Protein AF-A1ZY61-F1 (afdb_monomer_lite)

Structure (mmCIF, N/CA/C/O backbone):
data_AF-A1ZY61-F1
#
_entry.id   AF-A1ZY61-F1
#
loop_
_atom_site.group_PDB
_atom_site.id
_atom_site.type_symbol
_atom_site.label_atom_id
_atom_site.label_alt_id
_atom_site.label_comp_id
_atom_site.label_asym_id
_atom_site.label_entity_id
_atom_site.label_seq_id
_atom_site.pdbx_PDB_ins_code
_atom_site.Cartn_x
_atom_site.Cartn_y
_atom_site.Cartn_z
_atom_site.occupancy
_atom_site.B_iso_or_equiv
_atom_site.auth_seq_id
_atom_site.auth_comp_id
_atom_site.auth_asym_id
_atom_site.auth_atom_id
_atom_site.pdbx_PDB_model_num
ATOM 1 N N . MET A 1 1 ? 24.039 -37.275 12.933 1.00 44.28 1 MET A N 1
ATOM 2 C CA . MET A 1 1 ? 22.713 -36.941 13.492 1.00 44.28 1 MET A CA 1
ATOM 3 C C . MET A 1 1 ? 21.887 -36.358 12.370 1.00 44.28 1 MET A C 1
ATOM 5 O O . MET A 1 1 ? 22.180 -35.247 11.935 1.00 44.28 1 MET A O 1
ATOM 9 N N . ASP A 1 2 ? 20.916 -37.119 11.880 1.00 47.66 2 ASP A N 1
ATOM 10 C CA . ASP A 1 2 ? 19.997 -36.648 10.849 1.00 47.66 2 ASP A CA 1
ATOM 11 C C . ASP A 1 2 ? 19.035 -35.634 11.465 1.00 47.66 2 ASP A C 1
ATOM 13 O O . ASP A 1 2 ? 18.323 -35.928 12.425 1.00 47.66 2 ASP A O 1
ATOM 17 N N . LYS A 1 3 ? 19.056 -34.403 10.951 1.00 52.94 3 LYS A N 1
ATOM 18 C CA . LYS A 1 3 ? 18.118 -33.354 11.352 1.00 52.94 3 LYS A CA 1
ATOM 19 C C . LYS A 1 3 ? 16.922 -33.409 10.415 1.00 52.94 3 LYS A C 1
ATOM 21 O O . LYS A 1 3 ? 17.059 -33.145 9.223 1.00 52.94 3 LYS A O 1
ATOM 26 N N . ILE A 1 4 ? 15.751 -33.730 10.953 1.00 59.44 4 ILE A N 1
ATOM 27 C CA . ILE A 1 4 ? 14.502 -33.720 10.190 1.00 59.44 4 ILE A CA 1
ATOM 28 C C . ILE A 1 4 ? 13.894 -32.319 10.302 1.00 59.44 4 ILE A C 1
ATOM 30 O O . ILE A 1 4 ? 13.538 -31.878 11.392 1.00 59.44 4 ILE A O 1
ATOM 34 N N . ILE A 1 5 ? 13.785 -31.608 9.177 1.00 58.94 5 ILE A N 1
ATOM 35 C CA . ILE A 1 5 ? 13.198 -30.262 9.120 1.00 58.94 5 ILE A CA 1
ATOM 36 C C . ILE A 1 5 ? 11.720 -30.384 8.752 1.00 58.94 5 ILE A C 1
ATOM 38 O O . ILE A 1 5 ? 11.380 -30.866 7.674 1.00 58.94 5 ILE A O 1
ATOM 42 N N . TRP A 1 6 ? 10.844 -29.915 9.639 1.00 57.34 6 TRP A N 1
ATOM 43 C CA . TRP A 1 6 ? 9.403 -29.866 9.404 1.00 57.34 6 TRP A CA 1
ATOM 44 C C . TRP A 1 6 ? 8.972 -28.440 9.076 1.00 57.34 6 TRP A C 1
ATOM 46 O O . TRP A 1 6 ? 9.296 -27.501 9.802 1.00 57.34 6 TRP A O 1
ATOM 56 N N . ARG A 1 7 ? 8.197 -28.271 8.001 1.00 56.56 7 ARG A N 1
ATOM 57 C CA . ARG A 1 7 ? 7.525 -27.001 7.713 1.00 56.56 7 ARG A CA 1
ATOM 58 C C . ARG A 1 7 ? 6.198 -26.956 8.470 1.00 56.56 7 ARG A C 1
ATOM 60 O O . ARG A 1 7 ? 5.252 -27.658 8.115 1.00 56.56 7 ARG A O 1
ATOM 67 N N . LEU A 1 8 ? 6.143 -26.112 9.494 1.00 62.00 8 LEU A N 1
ATOM 68 C CA . LEU A 1 8 ? 4.965 -25.884 10.329 1.00 62.00 8 LEU A CA 1
ATOM 69 C C . LEU A 1 8 ? 3.846 -25.259 9.477 1.00 62.00 8 LEU A C 1
ATOM 71 O O . LEU A 1 8 ? 3.923 -24.106 9.068 1.00 62.00 8 LEU A O 1
ATOM 75 N N . THR A 1 9 ? 2.851 -26.069 9.130 1.00 60.97 9 THR A N 1
ATOM 76 C CA . THR A 1 9 ? 1.623 -25.708 8.396 1.00 60.97 9 THR A CA 1
ATOM 77 C C . THR A 1 9 ? 0.484 -26.596 8.917 1.00 60.97 9 THR A C 1
ATOM 79 O O . THR A 1 9 ? 0.706 -27.376 9.846 1.00 60.97 9 THR A O 1
ATOM 82 N N . TRP A 1 10 ? -0.703 -26.542 8.296 1.00 56.91 10 TRP A N 1
ATOM 83 C CA . TRP A 1 10 ? -1.831 -27.473 8.505 1.00 56.91 10 TRP A CA 1
ATOM 84 C C . TRP A 1 10 ? -1.416 -28.946 8.667 1.00 56.91 10 TRP A C 1
ATOM 86 O O . TRP A 1 10 ? -2.035 -29.694 9.419 1.00 56.91 10 TRP A O 1
ATOM 96 N N . THR A 1 11 ? -0.325 -29.350 8.019 1.00 69.50 11 THR A N 1
ATOM 97 C CA . THR A 1 11 ? 0.271 -30.683 8.119 1.00 69.50 11 THR A CA 1
ATOM 98 C C . THR A 1 11 ? 0.668 -31.071 9.546 1.00 69.50 11 THR A C 1
ATOM 100 O O . THR A 1 11 ? 0.467 -32.221 9.919 1.00 69.50 11 THR A O 1
ATOM 103 N N . LEU A 1 12 ? 1.195 -30.149 10.367 1.00 75.94 12 LEU A N 1
ATOM 104 C CA . LEU A 1 12 ? 1.533 -30.461 11.762 1.00 75.94 12 LEU A CA 1
ATOM 105 C C . LEU A 1 12 ? 0.264 -30.650 12.599 1.00 75.94 12 LEU A C 1
ATOM 107 O O . LEU A 1 12 ? 0.195 -31.586 13.391 1.00 75.94 12 LEU A O 1
ATOM 111 N N . THR A 1 13 ? -0.740 -29.792 12.408 1.00 75.06 13 THR A N 1
ATOM 112 C CA . THR A 1 13 ? -2.026 -29.893 13.110 1.00 75.06 13 THR A CA 1
ATOM 113 C C . THR A 1 13 ? -2.694 -31.235 12.822 1.00 75.06 13 THR A C 1
ATOM 115 O O . THR A 1 13 ? -3.064 -31.950 13.752 1.00 75.06 13 THR A O 1
ATOM 118 N N . ASN A 1 14 ? -2.751 -31.628 11.547 1.00 78.81 14 ASN A N 1
ATOM 119 C CA . ASN A 1 14 ? -3.316 -32.911 11.130 1.00 78.81 14 ASN A CA 1
ATOM 120 C C . ASN A 1 14 ? -2.476 -34.093 11.636 1.00 78.81 14 ASN A C 1
ATOM 122 O O . ASN A 1 14 ? -3.020 -35.062 12.158 1.00 78.81 14 ASN A O 1
ATOM 126 N N . PHE A 1 15 ? -1.145 -33.994 11.571 1.00 82.56 15 PHE A N 1
ATOM 127 C CA . PHE A 1 15 ? -0.247 -35.031 12.080 1.00 82.56 15 PHE A CA 1
ATOM 128 C C . PHE A 1 15 ? -0.415 -35.259 13.587 1.00 82.56 15 PHE A C 1
ATOM 130 O O . PHE A 1 15 ? -0.479 -36.401 14.040 1.00 82.56 15 PHE A O 1
ATOM 137 N N . LEU A 1 16 ? -0.519 -34.189 14.378 1.00 81.56 16 LEU A N 1
ATOM 138 C CA . LEU A 1 16 ? -0.754 -34.293 15.817 1.00 81.56 16 LEU A CA 1
ATOM 139 C C . LEU A 1 16 ? -2.166 -34.792 16.142 1.00 81.56 16 LEU A C 1
ATOM 141 O O . LEU A 1 16 ? -2.334 -35.461 17.158 1.00 81.56 16 LEU A O 1
ATOM 145 N N . ALA A 1 17 ? -3.160 -34.508 15.300 1.00 79.75 17 ALA A N 1
ATOM 146 C CA . ALA A 1 17 ? -4.504 -35.055 15.457 1.00 79.75 17 ALA A CA 1
ATOM 147 C C . ALA A 1 17 ? -4.542 -36.573 15.199 1.00 79.75 17 ALA A C 1
ATOM 149 O O . ALA A 1 17 ? -5.151 -37.309 15.970 1.00 79.75 17 ALA A O 1
ATOM 150 N N . GLU A 1 18 ? -3.853 -37.057 14.161 1.00 81.50 18 GLU A N 1
ATOM 151 C CA . GLU A 1 18 ? -3.876 -38.475 13.766 1.00 81.50 18 GLU A CA 1
ATOM 152 C C . GLU A 1 18 ? -2.879 -39.353 14.532 1.00 81.50 18 GLU A C 1
ATOM 154 O O . GLU A 1 18 ? -3.125 -40.537 14.768 1.00 81.50 18 GLU A O 1
ATOM 159 N N . ARG A 1 19 ? -1.710 -38.804 14.877 1.00 81.81 19 ARG A N 1
ATOM 160 C CA . ARG A 1 19 ? -0.573 -39.558 15.431 1.00 81.81 19 ARG A CA 1
ATOM 161 C C . ARG A 1 19 ? -0.068 -39.003 16.759 1.00 81.81 19 ARG A C 1
ATOM 163 O O . ARG A 1 19 ? 0.896 -39.543 17.296 1.00 81.81 19 ARG A O 1
ATOM 170 N N . GLY A 1 20 ? -0.697 -37.969 17.321 1.00 74.12 20 GLY A N 1
ATOM 171 C CA . GLY A 1 20 ? -0.222 -37.289 18.535 1.00 74.12 20 GLY A CA 1
ATOM 172 C C . GLY A 1 20 ? -0.008 -38.211 19.736 1.00 74.12 20 GLY A C 1
ATOM 173 O O . GLY A 1 20 ? 0.945 -38.009 20.482 1.00 74.12 20 GLY A O 1
ATOM 174 N N . THR A 1 21 ? -0.803 -39.278 19.867 1.00 77.44 21 THR A N 1
ATOM 175 C CA . THR A 1 21 ? -0.641 -40.298 20.921 1.00 77.44 21 THR A CA 1
ATOM 176 C C . THR A 1 21 ? 0.696 -41.035 20.836 1.00 77.44 21 THR A C 1
ATOM 178 O O . THR A 1 21 ? 1.282 -41.358 21.864 1.00 77.44 21 THR A O 1
ATOM 181 N N . ASN A 1 22 ? 1.214 -41.254 19.624 1.00 83.12 22 ASN A N 1
ATOM 182 C CA . ASN A 1 22 ? 2.502 -41.915 19.391 1.00 83.12 22 ASN A CA 1
ATOM 183 C C . ASN A 1 22 ? 3.682 -40.932 19.503 1.00 83.12 22 ASN A C 1
ATOM 185 O O . ASN A 1 22 ? 4.826 -41.354 19.647 1.00 83.12 22 ASN A O 1
ATOM 189 N N . PHE A 1 23 ? 3.408 -39.624 19.458 1.00 82.56 23 PHE A N 1
ATOM 190 C CA . PHE A 1 23 ? 4.395 -38.542 19.494 1.00 82.56 23 PHE A CA 1
ATOM 191 C C . PHE A 1 23 ? 4.125 -37.572 20.657 1.00 82.56 23 PHE A C 1
ATOM 193 O O . PHE A 1 23 ? 4.158 -36.351 20.492 1.00 82.56 23 PHE A O 1
ATOM 200 N N . GLY A 1 24 ? 3.884 -38.112 21.858 1.00 80.62 24 GLY A N 1
ATOM 201 C CA . GLY A 1 24 ? 3.484 -37.328 23.034 1.00 80.62 24 GLY A CA 1
ATOM 202 C C . GLY A 1 24 ? 4.474 -36.223 23.433 1.00 80.62 24 GLY A C 1
ATOM 203 O O . GLY A 1 24 ? 4.049 -35.134 23.813 1.00 80.62 24 GLY A O 1
ATOM 204 N N . GLN A 1 25 ? 5.786 -36.447 23.272 1.00 81.19 25 GLN A N 1
ATOM 205 C CA . GLN A 1 25 ? 6.805 -35.418 23.543 1.00 81.19 25 GLN A CA 1
ATOM 206 C C . GLN A 1 25 ? 6.715 -34.235 22.564 1.00 81.19 25 GLN A C 1
ATOM 208 O O . 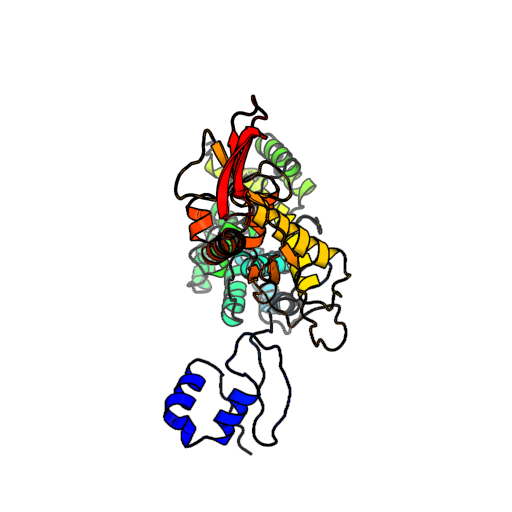GLN A 1 25 ? 6.813 -33.085 22.986 1.00 81.19 25 GLN A O 1
ATOM 213 N N . LEU A 1 26 ? 6.465 -34.501 21.276 1.00 81.62 26 LEU A N 1
ATOM 214 C CA . LEU A 1 26 ? 6.268 -33.458 20.264 1.00 81.62 26 LEU A CA 1
ATOM 215 C C . LEU A 1 26 ? 4.959 -32.699 20.512 1.00 81.62 26 LEU A C 1
ATOM 217 O O . LEU A 1 26 ? 4.934 -31.474 20.435 1.00 81.62 26 LEU A O 1
ATOM 221 N N . GLN A 1 27 ? 3.880 -33.410 20.851 1.00 81.81 27 GLN A N 1
ATOM 222 C CA . GLN A 1 27 ? 2.586 -32.794 21.145 1.00 81.81 27 GLN A CA 1
ATOM 223 C C . GLN A 1 27 ? 2.660 -31.874 22.374 1.00 81.81 27 GLN A C 1
ATOM 225 O O . GLN A 1 27 ? 2.125 -30.765 22.347 1.00 81.81 27 GLN A O 1
ATOM 230 N N . ALA A 1 28 ? 3.351 -32.309 23.432 1.00 81.94 28 ALA A N 1
ATOM 231 C CA . ALA A 1 28 ? 3.605 -31.492 24.613 1.00 81.94 28 ALA A CA 1
ATOM 232 C C . ALA A 1 28 ? 4.479 -30.273 24.278 1.00 81.94 28 ALA A C 1
ATOM 234 O O . ALA A 1 28 ? 4.148 -29.167 24.696 1.00 81.94 28 ALA A O 1
ATOM 235 N N . TYR A 1 29 ? 5.535 -30.448 23.474 1.00 81.75 29 TYR A N 1
ATOM 236 C CA . TYR A 1 29 ? 6.403 -29.350 23.039 1.00 81.75 29 TYR A CA 1
ATOM 237 C C . TYR A 1 29 ? 5.644 -28.289 22.227 1.00 81.75 29 TYR A C 1
ATOM 239 O O . TYR A 1 29 ? 5.794 -27.095 22.485 1.00 81.75 29 TYR A O 1
ATOM 247 N N . VAL A 1 30 ? 4.791 -28.712 21.288 1.00 79.25 30 VAL A N 1
ATOM 248 C CA . VAL A 1 30 ? 3.970 -27.817 20.455 1.00 79.25 30 VAL A CA 1
ATOM 249 C C . VAL A 1 30 ? 2.960 -27.035 21.292 1.00 79.25 30 VAL A C 1
ATOM 251 O O . VAL A 1 30 ? 2.849 -25.825 21.112 1.00 79.25 30 VAL A O 1
ATOM 254 N N . LYS A 1 31 ? 2.274 -27.697 22.234 1.00 79.06 31 LYS A N 1
ATOM 255 C CA . LYS A 1 31 ? 1.331 -27.037 23.151 1.00 79.06 31 LYS A CA 1
ATOM 256 C C . LYS A 1 31 ? 2.026 -26.105 24.141 1.00 79.06 31 LYS A C 1
ATOM 258 O O . LYS A 1 31 ? 1.512 -25.039 24.424 1.00 79.06 31 LYS A O 1
ATOM 263 N N . GLN A 1 32 ? 3.181 -26.492 24.678 1.00 78.12 32 GLN A N 1
ATOM 264 C CA . GLN A 1 32 ? 3.886 -25.695 25.686 1.00 78.12 32 GLN A CA 1
ATOM 265 C C . GLN A 1 32 ? 4.480 -24.406 25.109 1.00 78.12 32 GLN A C 1
ATOM 267 O O . GLN A 1 32 ? 4.567 -23.405 25.818 1.00 78.12 32 GLN A O 1
ATOM 272 N N . ASN A 1 33 ? 4.914 -24.445 23.848 1.00 72.25 33 ASN A N 1
ATOM 273 C CA . ASN A 1 33 ? 5.477 -23.288 23.152 1.00 72.25 33 ASN A CA 1
ATOM 274 C C . ASN A 1 33 ? 4.444 -22.578 22.268 1.00 72.25 33 ASN A C 1
ATOM 276 O O . ASN A 1 33 ? 4.837 -21.726 21.482 1.00 72.25 33 ASN A O 1
ATOM 280 N N . ASN A 1 34 ? 3.154 -22.935 22.364 1.00 72.06 34 ASN A N 1
ATOM 281 C CA . ASN A 1 34 ? 2.075 -22.318 21.592 1.00 72.06 34 ASN A CA 1
ATOM 282 C C . ASN A 1 34 ? 2.390 -22.201 20.084 1.00 72.06 34 ASN A C 1
ATOM 284 O O . ASN A 1 34 ? 2.038 -21.224 19.437 1.00 72.06 34 ASN A O 1
ATOM 288 N N . ILE A 1 35 ? 3.068 -23.202 19.503 1.00 72.94 35 ILE A N 1
ATOM 289 C CA . ILE A 1 35 ? 3.618 -23.123 18.130 1.00 72.94 35 ILE A CA 1
ATOM 290 C C . ILE A 1 35 ? 2.506 -22.978 17.072 1.00 72.94 35 ILE A C 1
ATOM 292 O O . ILE A 1 35 ? 2.758 -22.526 15.957 1.00 72.94 35 ILE A O 1
ATOM 296 N N . LEU A 1 36 ? 1.282 -23.392 17.412 1.00 68.62 36 LEU A N 1
ATOM 297 C CA . LEU A 1 36 ? 0.101 -23.302 16.553 1.00 68.62 36 LEU A CA 1
ATOM 298 C C . LEU A 1 36 ? -0.815 -22.116 16.898 1.00 68.62 36 LEU A C 1
ATOM 300 O O . LEU A 1 36 ? -1.752 -21.872 16.141 1.00 68.62 36 LEU A O 1
ATOM 304 N N . ASP A 1 37 ? -0.559 -21.391 17.992 1.00 62.41 37 ASP A N 1
ATOM 305 C CA . ASP A 1 37 ? -1.357 -20.222 18.364 1.00 62.41 37 ASP A CA 1
ATOM 306 C C . ASP A 1 37 ? -0.736 -18.964 17.754 1.00 62.41 37 ASP A C 1
ATOM 308 O O . ASP A 1 37 ? 0.422 -18.626 17.997 1.00 62.41 37 ASP A O 1
ATOM 312 N N . THR A 1 38 ? -1.525 -18.240 16.966 1.00 51.12 38 THR A N 1
ATOM 313 C CA . THR A 1 38 ? -1.099 -17.035 16.240 1.00 51.12 38 THR A CA 1
ATOM 314 C C . THR A 1 38 ? -0.893 -15.799 17.123 1.00 51.12 38 THR A C 1
ATOM 316 O O . THR A 1 38 ? -0.394 -14.794 16.630 1.00 51.12 38 THR A O 1
ATOM 319 N N . ASP A 1 39 ? -1.250 -15.849 18.412 1.00 46.53 39 ASP A N 1
ATOM 320 C CA . ASP A 1 39 ? -1.343 -14.653 19.268 1.00 46.53 39 ASP A CA 1
ATOM 321 C C . ASP A 1 39 ? -0.227 -14.476 20.306 1.00 46.53 39 ASP A C 1
ATOM 323 O O . ASP A 1 39 ? -0.131 -13.410 20.931 1.00 46.53 39 ASP A O 1
ATOM 327 N N . THR A 1 40 ? 0.645 -15.469 20.501 1.00 47.16 40 THR A N 1
ATOM 328 C CA . THR A 1 40 ? 1.646 -15.420 21.576 1.00 47.16 40 THR A CA 1
ATOM 329 C C . THR A 1 40 ? 3.072 -15.233 21.070 1.00 47.16 40 THR A C 1
ATOM 331 O O . THR A 1 40 ? 3.679 -16.155 20.540 1.00 47.16 40 THR A O 1
ATOM 334 N N . GLU A 1 41 ? 3.646 -14.065 21.379 1.00 48.59 41 GLU A N 1
ATOM 335 C CA . GLU A 1 41 ? 5.060 -13.669 21.200 1.00 48.59 41 GLU A CA 1
ATOM 336 C C . GLU A 1 41 ? 6.061 -14.484 22.037 1.00 48.59 41 GLU A C 1
ATOM 338 O O . GLU A 1 41 ? 7.199 -14.069 22.271 1.00 48.59 41 GLU A O 1
ATOM 343 N N . LYS A 1 42 ? 5.683 -15.668 22.515 1.00 50.03 42 LYS A N 1
ATOM 344 C CA . LYS A 1 42 ? 6.632 -16.527 23.207 1.00 50.03 42 LYS A CA 1
ATOM 345 C C . LYS A 1 42 ? 7.430 -17.302 22.171 1.00 50.03 42 LYS A C 1
ATOM 347 O O . LYS A 1 42 ? 7.343 -18.519 22.088 1.00 50.03 42 LYS A O 1
ATOM 352 N N . ASP A 1 43 ? 8.354 -16.597 21.521 1.00 46.28 43 ASP A N 1
ATOM 353 C CA . ASP A 1 43 ? 9.627 -17.173 21.076 1.00 46.28 43 ASP A CA 1
ATOM 354 C C . ASP A 1 43 ? 10.453 -17.487 22.349 1.00 46.28 43 ASP A C 1
ATOM 356 O O . ASP A 1 43 ? 11.605 -17.083 22.519 1.00 46.28 43 ASP A O 1
ATOM 360 N N . THR A 1 44 ? 9.844 -18.177 23.329 1.00 45.78 44 THR A N 1
ATOM 361 C CA . THR A 1 44 ? 10.589 -18.822 24.392 1.00 45.78 44 THR A CA 1
ATOM 362 C C . THR A 1 44 ? 11.372 -19.894 23.678 1.00 45.78 44 THR A C 1
ATOM 364 O O . THR A 1 44 ? 10.876 -20.992 23.440 1.00 45.78 44 THR A O 1
ATOM 367 N N . LYS A 1 45 ? 12.618 -19.570 23.332 1.00 48.78 45 LYS A N 1
ATOM 368 C CA . LYS A 1 45 ? 13.664 -20.538 23.027 1.00 48.78 45 LYS A CA 1
ATOM 369 C C . LYS A 1 45 ? 13.909 -21.398 24.269 1.00 48.78 45 LYS A C 1
ATOM 371 O O . LYS A 1 45 ? 14.995 -21.401 24.836 1.00 48.78 45 LYS A O 1
ATOM 376 N N . LYS A 1 46 ? 12.912 -22.165 24.707 1.00 49.31 46 LYS A N 1
ATOM 377 C CA . LYS A 1 46 ? 13.161 -23.411 25.408 1.00 49.31 46 LYS A CA 1
ATOM 378 C C . LYS A 1 46 ? 13.625 -24.370 24.328 1.00 49.31 46 LYS A C 1
ATOM 380 O O . LYS A 1 46 ? 12.851 -25.120 23.736 1.00 49.31 46 LYS A O 1
ATOM 385 N N . VAL A 1 47 ? 14.910 -24.238 24.011 1.00 51.59 47 VAL A N 1
ATOM 386 C CA . VAL A 1 47 ? 15.647 -25.253 23.275 1.00 51.59 47 VAL A CA 1
ATOM 387 C C . VAL A 1 47 ? 15.548 -26.499 24.142 1.00 51.59 47 VAL A C 1
ATOM 389 O O . VAL A 1 47 ? 16.110 -26.558 25.231 1.00 51.59 47 VAL A O 1
ATOM 392 N N . SER A 1 48 ? 14.721 -27.440 23.708 1.00 60.78 48 SER A N 1
ATOM 393 C CA . SER A 1 48 ? 14.849 -28.812 24.161 1.00 60.78 48 SER A CA 1
ATOM 394 C C . SER A 1 48 ? 16.070 -29.381 23.443 1.00 60.78 48 SER A C 1
ATOM 396 O O . SER A 1 48 ? 16.293 -29.053 22.277 1.00 60.78 48 SER A O 1
ATOM 398 N N . ASP A 1 49 ? 16.822 -30.268 24.091 1.00 64.44 49 ASP A N 1
ATOM 399 C CA . ASP A 1 49 ? 17.926 -30.989 23.438 1.00 64.44 49 ASP A CA 1
ATOM 400 C C . ASP A 1 49 ? 17.461 -31.787 22.199 1.00 64.44 49 ASP A C 1
ATOM 402 O O . ASP A 1 49 ? 18.272 -32.161 21.353 1.00 64.44 49 ASP A O 1
ATOM 406 N N . VAL A 1 50 ? 16.146 -32.022 22.070 1.00 74.50 50 VAL A N 1
ATOM 407 C CA . VAL A 1 50 ? 15.517 -32.824 21.011 1.00 74.50 50 VAL A CA 1
ATOM 408 C C . VAL A 1 50 ? 14.750 -31.971 19.991 1.00 74.50 50 VAL A C 1
ATOM 410 O O . VAL A 1 50 ? 14.773 -32.279 18.800 1.00 74.50 50 VAL A O 1
ATOM 413 N N . PHE A 1 51 ? 14.084 -30.892 20.422 1.00 76.38 51 PHE A N 1
ATOM 414 C CA . PHE A 1 51 ? 13.224 -30.071 19.561 1.00 76.38 51 PHE A CA 1
ATOM 415 C C . PHE A 1 51 ? 13.640 -28.597 19.551 1.00 76.38 51 PHE A C 1
ATOM 417 O O . PHE A 1 51 ? 13.805 -27.959 20.593 1.00 76.38 51 PHE A O 1
ATOM 424 N N . SER A 1 52 ? 13.728 -28.039 18.343 1.00 71.19 52 SER A N 1
ATOM 425 C CA . SER A 1 52 ? 13.869 -26.602 18.104 1.00 71.19 52 SER A CA 1
ATOM 426 C C . SER A 1 52 ? 12.855 -26.156 17.059 1.00 71.19 52 SER A C 1
ATOM 428 O O . SER A 1 52 ? 12.524 -26.907 16.140 1.00 71.19 52 SER A O 1
ATOM 430 N N . HIS A 1 53 ? 12.362 -24.932 17.203 1.00 73.00 53 HIS A N 1
ATOM 431 C CA . HIS A 1 53 ? 11.490 -24.300 16.226 1.00 73.00 53 HIS A CA 1
ATOM 432 C C . HIS A 1 53 ? 11.988 -22.886 15.933 1.00 73.00 53 HIS A C 1
ATOM 434 O O . HIS A 1 53 ? 12.712 -22.285 16.728 1.00 73.00 53 HIS A O 1
ATOM 440 N N . VAL A 1 54 ? 11.625 -22.383 14.758 1.00 64.62 54 VAL A N 1
ATOM 441 C CA . VAL A 1 54 ? 11.858 -20.997 14.357 1.00 64.62 54 VAL A CA 1
ATOM 442 C C . VAL A 1 54 ? 10.538 -20.478 13.818 1.00 64.62 54 VAL A C 1
ATOM 444 O O . VAL A 1 54 ? 10.029 -21.013 12.831 1.00 64.62 54 VAL A O 1
ATOM 447 N N . ASN A 1 55 ? 9.977 -19.465 14.476 1.00 64.88 55 ASN A N 1
ATOM 448 C CA . ASN A 1 55 ? 8.778 -18.800 13.992 1.00 64.88 55 ASN A CA 1
ATOM 449 C C . ASN A 1 55 ? 9.154 -17.697 12.986 1.00 64.88 55 ASN A C 1
ATOM 451 O O . ASN A 1 55 ? 9.898 -16.768 13.310 1.00 64.88 55 ASN A O 1
ATOM 455 N N . PHE A 1 56 ? 8.636 -17.819 11.762 1.00 63.69 56 PHE A N 1
ATOM 456 C CA . PHE A 1 56 ? 8.754 -16.806 10.710 1.00 63.69 56 PHE A CA 1
ATOM 457 C C . PHE A 1 56 ? 7.457 -16.010 10.499 1.00 63.69 56 PHE A C 1
ATOM 459 O O . PHE A 1 56 ? 7.453 -15.128 9.648 1.00 63.69 56 PHE A O 1
ATOM 466 N N . ALA A 1 57 ? 6.374 -16.306 11.229 1.00 60.12 57 ALA A N 1
ATOM 467 C CA . ALA A 1 57 ? 5.086 -15.624 11.076 1.00 60.12 57 ALA A CA 1
ATOM 468 C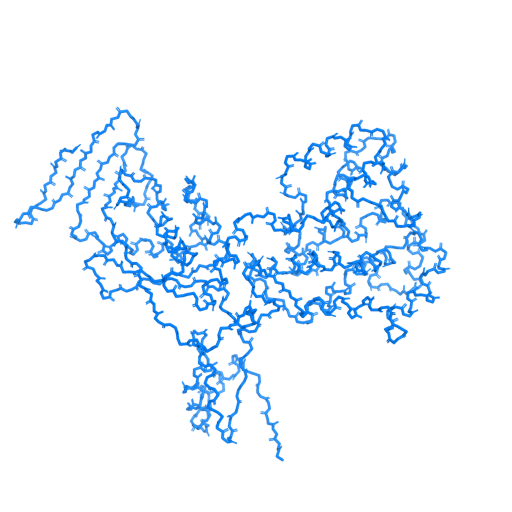 C . ALA A 1 57 ? 5.193 -14.117 11.352 1.00 60.12 57 ALA A C 1
ATOM 470 O O . ALA A 1 57 ? 4.591 -13.324 10.639 1.00 60.12 57 ALA A O 1
ATOM 471 N N . ASP A 1 58 ? 6.049 -13.737 12.303 1.00 61.72 58 ASP A N 1
ATOM 472 C CA . ASP A 1 58 ? 6.243 -12.336 12.685 1.00 61.72 58 ASP A CA 1
ATOM 473 C C . ASP A 1 58 ? 7.386 -11.673 11.900 1.00 61.72 58 ASP A C 1
ATOM 475 O O . ASP A 1 58 ? 7.713 -10.517 12.151 1.00 61.72 58 ASP A O 1
ATOM 479 N N . TYR A 1 59 ? 8.041 -12.397 10.981 1.00 70.38 59 TYR A N 1
ATOM 480 C CA . TYR A 1 59 ? 9.109 -11.855 10.140 1.00 70.38 59 TYR A CA 1
ATOM 481 C C . TYR A 1 59 ? 8.511 -11.207 8.896 1.00 70.38 59 TYR A C 1
ATOM 483 O O . TYR A 1 59 ? 8.096 -11.880 7.950 1.00 70.38 59 TYR A O 1
ATOM 491 N N . HIS A 1 60 ? 8.525 -9.881 8.878 1.00 81.00 60 HIS A N 1
ATOM 492 C CA . HIS A 1 60 ? 8.019 -9.115 7.749 1.00 81.00 60 HIS A CA 1
ATOM 493 C C . HIS A 1 60 ? 9.093 -8.927 6.680 1.00 81.00 60 HIS A C 1
ATOM 495 O O . HIS A 1 60 ? 10.292 -8.896 6.957 1.00 81.00 60 HIS A O 1
ATOM 501 N N . LEU A 1 61 ? 8.658 -8.759 5.427 1.00 86.31 61 LEU A N 1
ATOM 502 C CA . LEU A 1 61 ? 9.552 -8.339 4.342 1.00 86.31 61 LEU A CA 1
ATOM 503 C C . LEU A 1 61 ? 10.053 -6.906 4.521 1.00 86.31 61 LEU A C 1
ATOM 505 O O . LEU A 1 61 ? 10.931 -6.486 3.777 1.00 86.31 61 LEU A O 1
ATOM 509 N N . TYR A 1 62 ? 9.483 -6.153 5.452 1.00 90.81 62 TYR A N 1
ATOM 510 C CA . TYR A 1 62 ? 9.808 -4.766 5.715 1.00 90.81 62 TYR A CA 1
ATOM 511 C C . TYR A 1 62 ? 9.999 -4.562 7.212 1.00 90.81 62 TYR A C 1
ATOM 513 O O . TYR A 1 62 ? 9.465 -5.308 8.027 1.00 90.81 62 TYR A O 1
ATOM 521 N N . GLU A 1 63 ? 10.762 -3.543 7.561 1.00 90.31 63 GLU A N 1
ATOM 522 C CA . GLU A 1 63 ? 10.979 -3.122 8.925 1.00 90.31 63 GLU A CA 1
ATOM 523 C C . GLU A 1 63 ? 10.211 -1.835 9.249 1.00 90.31 63 GLU A C 1
ATOM 525 O O . GLU A 1 63 ? 10.029 -0.960 8.394 1.00 90.31 63 GLU A O 1
ATOM 530 N N . LEU A 1 64 ? 9.774 -1.710 10.504 1.00 89.19 64 LEU A N 1
ATOM 531 C CA . LEU A 1 64 ? 9.149 -0.494 11.021 1.00 89.19 64 LEU A CA 1
ATOM 532 C C . LEU A 1 64 ? 10.153 0.356 11.797 1.00 89.19 64 LEU A C 1
ATOM 534 O O . LEU A 1 64 ? 10.858 -0.124 12.685 1.00 89.19 64 LEU A O 1
ATOM 538 N N . THR A 1 65 ? 10.135 1.650 11.504 1.00 87.62 65 THR A N 1
ATOM 539 C CA . THR A 1 65 ? 10.884 2.688 12.212 1.00 87.62 65 THR A CA 1
ATOM 540 C C . THR A 1 65 ? 9.945 3.823 12.608 1.00 87.62 65 THR A C 1
ATOM 542 O O . THR A 1 65 ? 8.844 3.953 12.070 1.00 87.62 65 THR A O 1
ATOM 545 N N . GLU A 1 66 ? 10.405 4.702 13.494 1.00 81.94 66 GLU A N 1
ATOM 546 C CA . GLU A 1 66 ? 9.661 5.905 13.888 1.00 81.94 66 GLU A CA 1
ATOM 547 C C . GLU A 1 66 ? 9.293 6.808 12.694 1.00 81.94 66 GLU A C 1
ATOM 549 O O . GLU A 1 66 ? 8.235 7.434 12.680 1.00 81.94 66 GLU A O 1
ATOM 554 N N . GLN A 1 67 ? 10.141 6.841 11.661 1.00 81.44 67 GLN A N 1
ATOM 555 C CA . GLN A 1 67 ? 9.942 7.662 10.462 1.00 81.44 67 GLN A CA 1
ATOM 556 C C . GLN A 1 67 ? 9.119 6.956 9.371 1.00 81.44 67 GLN A C 1
ATOM 558 O O . GLN A 1 67 ? 8.878 7.530 8.312 1.00 81.44 67 GLN A O 1
ATOM 563 N N . GLY A 1 68 ? 8.686 5.714 9.609 1.00 85.00 68 GLY A N 1
ATOM 564 C CA . GLY A 1 68 ? 7.911 4.917 8.665 1.00 85.00 68 GLY A CA 1
ATOM 565 C C . GLY A 1 68 ? 8.535 3.554 8.380 1.00 85.00 68 GLY A C 1
ATOM 566 O O . GLY A 1 68 ? 9.356 3.041 9.139 1.00 85.00 68 GLY A O 1
ATOM 567 N N . ALA A 1 69 ? 8.113 2.949 7.275 1.00 88.94 69 ALA A N 1
ATOM 568 C CA . ALA A 1 69 ? 8.506 1.599 6.896 1.00 88.94 69 ALA A CA 1
ATOM 569 C C . ALA A 1 69 ? 9.587 1.606 5.809 1.00 88.94 69 ALA A C 1
ATOM 571 O O . ALA A 1 69 ? 9.487 2.356 4.834 1.00 88.94 69 ALA A O 1
ATOM 572 N N . ASN A 1 70 ? 10.577 0.728 5.950 1.00 89.88 70 ASN A N 1
ATOM 573 C CA . ASN A 1 70 ? 11.602 0.470 4.939 1.00 89.88 70 ASN A CA 1
ATOM 574 C C . ASN A 1 70 ? 11.781 -1.044 4.755 1.00 89.88 70 ASN A C 1
ATOM 576 O O . ASN A 1 70 ? 11.198 -1.815 5.501 1.00 89.88 70 ASN A O 1
ATOM 580 N N . SER A 1 71 ? 12.527 -1.490 3.749 1.00 91.00 71 SER A N 1
ATOM 581 C CA . SER A 1 71 ? 12.846 -2.906 3.576 1.00 91.00 71 SER A CA 1
ATOM 582 C C . SER A 1 71 ? 14.270 -3.094 3.082 1.00 91.00 71 SER A C 1
ATOM 584 O O . SER A 1 71 ? 14.570 -2.899 1.900 1.00 91.00 71 SER A O 1
ATOM 586 N N . GLU A 1 72 ? 15.150 -3.541 3.976 1.00 89.06 72 GLU A N 1
ATOM 587 C CA . GLU A 1 72 ? 16.505 -3.949 3.600 1.00 89.06 72 GLU A CA 1
ATOM 588 C C . GLU A 1 72 ? 16.476 -5.158 2.650 1.00 89.06 72 GLU A C 1
ATOM 590 O O . GLU A 1 72 ? 17.233 -5.209 1.678 1.00 89.06 72 GLU A O 1
ATOM 595 N N . VAL A 1 73 ? 15.553 -6.100 2.877 1.00 88.75 73 VAL A N 1
ATOM 596 C CA . VAL A 1 73 ? 15.399 -7.315 2.063 1.00 88.75 73 VAL A CA 1
ATOM 597 C C . VAL A 1 73 ? 15.050 -6.971 0.614 1.00 88.75 73 VAL A C 1
ATOM 599 O O . VAL A 1 73 ? 15.757 -7.396 -0.301 1.00 88.75 73 VAL A O 1
ATOM 602 N N . ILE A 1 74 ? 14.004 -6.174 0.388 1.00 92.25 74 ILE A N 1
ATOM 603 C CA . ILE A 1 74 ? 13.557 -5.789 -0.957 1.00 92.25 74 ILE A CA 1
ATOM 604 C C . ILE A 1 74 ? 14.633 -4.940 -1.649 1.00 92.25 74 ILE A C 1
ATOM 606 O O . ILE A 1 74 ? 15.004 -5.227 -2.789 1.00 92.25 74 ILE A O 1
ATOM 610 N N . LEU A 1 75 ? 15.205 -3.953 -0.948 1.00 93.00 75 LEU A N 1
ATOM 611 C CA . LEU A 1 75 ? 16.279 -3.117 -1.493 1.00 93.00 75 LEU A CA 1
ATOM 612 C C . LEU A 1 75 ? 17.514 -3.936 -1.875 1.00 93.00 75 LEU A C 1
ATOM 614 O O . LEU A 1 75 ? 18.126 -3.676 -2.909 1.00 93.00 75 LEU A O 1
ATOM 618 N N . SER A 1 76 ? 17.894 -4.932 -1.071 1.00 92.19 76 SER A N 1
ATOM 619 C CA . SER A 1 76 ? 19.038 -5.797 -1.377 1.00 92.19 76 SER A CA 1
ATOM 620 C C . SER A 1 76 ? 18.834 -6.592 -2.669 1.00 92.19 76 SER A C 1
ATOM 622 O O . SER A 1 76 ? 19.786 -6.790 -3.425 1.00 92.19 76 SER A O 1
ATOM 624 N N . LEU A 1 77 ? 17.594 -6.993 -2.968 1.00 92.69 77 LEU A N 1
ATOM 625 C CA . LEU A 1 77 ? 17.258 -7.721 -4.187 1.00 92.69 77 LEU A CA 1
ATOM 626 C C . LEU A 1 77 ? 17.312 -6.820 -5.424 1.00 92.69 77 LEU A C 1
ATOM 628 O O . LEU A 1 77 ? 17.902 -7.223 -6.427 1.00 92.69 77 LEU A O 1
ATOM 632 N N . PHE A 1 78 ? 16.794 -5.589 -5.340 1.00 94.38 78 PHE A N 1
ATOM 633 C CA . PHE A 1 78 ? 16.970 -4.596 -6.406 1.00 94.38 78 PHE A CA 1
ATOM 634 C C . PHE A 1 78 ? 18.450 -4.298 -6.653 1.00 94.38 78 PHE A C 1
ATOM 636 O O . PHE A 1 78 ? 18.910 -4.360 -7.792 1.00 94.38 78 PHE A O 1
ATOM 643 N N . LYS A 1 79 ? 19.224 -4.075 -5.585 1.00 93.56 79 LYS A N 1
ATOM 644 C CA . LYS A 1 79 ? 20.673 -3.860 -5.687 1.00 93.56 79 LYS A CA 1
ATOM 645 C C . LYS A 1 79 ? 21.374 -5.038 -6.343 1.00 93.56 79 LYS A C 1
ATOM 647 O O . LYS A 1 79 ? 22.232 -4.815 -7.183 1.00 93.56 79 LYS A O 1
ATOM 652 N N . ARG A 1 80 ? 21.011 -6.276 -5.997 1.00 92.44 80 ARG A N 1
ATOM 653 C CA . ARG A 1 80 ? 21.595 -7.482 -6.599 1.00 92.44 80 ARG A CA 1
ATOM 654 C C . ARG A 1 80 ? 21.287 -7.590 -8.093 1.00 92.44 80 ARG A C 1
ATOM 656 O O . ARG A 1 80 ? 22.160 -8.012 -8.843 1.00 92.44 80 ARG A O 1
ATOM 663 N N . LEU A 1 81 ? 20.084 -7.203 -8.524 1.00 93.44 81 LEU A N 1
ATOM 664 C CA . LEU A 1 81 ? 19.713 -7.159 -9.942 1.00 93.44 81 LEU A CA 1
ATOM 665 C C . LEU A 1 81 ? 20.577 -6.149 -10.711 1.00 93.44 81 LEU A C 1
ATOM 667 O O . LEU A 1 81 ? 21.071 -6.459 -11.792 1.00 93.44 81 LEU A O 1
ATOM 671 N N . THR A 1 82 ? 20.788 -4.964 -10.138 1.00 93.81 82 THR A N 1
ATOM 672 C CA . THR A 1 82 ? 21.403 -3.819 -10.828 1.00 93.81 82 THR A CA 1
ATOM 673 C C . THR A 1 82 ? 22.866 -3.577 -10.464 1.00 93.81 82 THR A C 1
ATOM 675 O O . THR A 1 82 ? 23.427 -2.543 -10.829 1.00 93.81 82 THR A O 1
ATOM 678 N N . GLN A 1 83 ? 23.488 -4.476 -9.697 1.00 93.25 83 GLN A N 1
ATOM 679 C CA . GLN A 1 83 ? 24.843 -4.290 -9.189 1.00 93.25 83 GLN A CA 1
ATOM 680 C C . GLN A 1 83 ? 25.825 -4.161 -10.354 1.00 93.25 83 GLN A C 1
ATOM 682 O O . GLN A 1 83 ? 25.894 -5.043 -11.209 1.00 93.25 83 GLN A O 1
ATOM 687 N N . ASN A 1 84 ? 26.606 -3.084 -10.361 1.00 90.75 84 ASN A N 1
ATOM 688 C CA . ASN A 1 84 ? 27.561 -2.742 -11.413 1.00 90.75 84 ASN A CA 1
ATOM 689 C C . ASN A 1 84 ? 28.893 -3.501 -11.275 1.00 90.75 84 ASN A C 1
ATOM 691 O O . ASN A 1 84 ? 29.970 -2.908 -11.317 1.00 90.75 84 ASN A O 1
ATOM 695 N N . THR A 1 85 ? 28.828 -4.819 -11.088 1.00 90.56 85 THR A N 1
ATOM 696 C CA . THR A 1 85 ? 30.008 -5.685 -10.985 1.00 90.56 85 THR A CA 1
ATOM 697 C C . THR A 1 85 ? 30.081 -6.647 -12.168 1.00 90.56 85 THR A C 1
ATOM 699 O O . THR A 1 85 ? 29.050 -7.174 -12.584 1.00 90.56 85 THR A O 1
ATOM 702 N N . PRO A 1 86 ? 31.283 -6.969 -12.685 1.00 83.94 86 PRO A N 1
ATOM 703 C CA . PRO A 1 86 ? 31.440 -7.968 -13.751 1.00 83.94 86 PRO A CA 1
ATOM 704 C C . PRO A 1 86 ? 30.898 -9.358 -13.381 1.00 83.94 86 PRO A C 1
ATOM 706 O O . PRO A 1 86 ? 30.578 -10.155 -14.254 1.00 83.94 86 PRO A O 1
ATOM 709 N N . THR A 1 87 ? 30.785 -9.648 -12.081 1.00 89.44 87 THR A N 1
ATOM 710 C CA . THR A 1 87 ? 30.215 -10.888 -11.540 1.00 89.44 87 THR A CA 1
ATOM 711 C C . THR A 1 87 ? 28.692 -10.961 -11.641 1.00 89.44 87 THR A C 1
ATOM 713 O O . THR A 1 87 ? 28.136 -12.052 -11.523 1.00 89.44 87 THR A O 1
ATOM 716 N N . ASN A 1 88 ? 28.005 -9.831 -11.834 1.00 92.88 88 ASN A N 1
ATOM 717 C CA . ASN A 1 88 ? 26.566 -9.815 -12.051 1.00 92.88 88 ASN A CA 1
ATOM 718 C C . ASN A 1 88 ? 26.280 -10.146 -13.530 1.00 92.88 88 ASN A C 1
ATOM 720 O O . ASN A 1 88 ? 26.603 -9.335 -14.404 1.00 92.88 88 ASN A O 1
ATOM 724 N N . PRO A 1 89 ? 25.649 -11.297 -13.837 1.00 92.56 89 PRO A N 1
ATOM 725 C CA . PRO A 1 89 ? 25.406 -11.712 -15.218 1.00 92.56 89 PRO A CA 1
ATOM 726 C C . PRO A 1 89 ? 24.485 -10.747 -15.976 1.00 92.56 89 PRO A C 1
ATOM 728 O O . PRO A 1 89 ? 24.662 -10.551 -17.177 1.00 92.56 89 PRO A O 1
ATOM 731 N N . VAL A 1 90 ? 23.536 -10.103 -15.284 1.00 92.88 90 VAL A N 1
ATOM 732 C CA . VAL A 1 90 ? 22.612 -9.138 -15.901 1.00 92.88 90 VAL A CA 1
ATOM 733 C C . VAL A 1 90 ? 23.369 -7.876 -16.311 1.00 92.88 90 VAL A C 1
ATOM 735 O O . VAL A 1 90 ? 23.243 -7.417 -17.446 1.00 92.88 90 VAL A O 1
ATOM 738 N N . TRP A 1 91 ? 24.225 -7.361 -15.425 1.00 94.00 91 TRP A N 1
ATOM 739 C CA . TRP A 1 91 ? 25.079 -6.209 -15.716 1.00 94.00 91 TRP A CA 1
ATOM 740 C C . TRP A 1 91 ? 26.072 -6.488 -16.847 1.00 94.00 91 TRP A C 1
ATOM 742 O O . TRP A 1 91 ? 26.198 -5.675 -17.763 1.00 94.00 91 TRP A O 1
ATOM 752 N N . ALA A 1 92 ? 26.738 -7.646 -16.818 1.00 92.56 92 ALA A N 1
ATOM 753 C CA . ALA A 1 92 ? 27.666 -8.052 -17.869 1.00 92.56 92 ALA A CA 1
ATOM 754 C C . ALA A 1 92 ? 26.966 -8.134 -19.236 1.00 92.56 92 ALA A C 1
ATOM 756 O O . ALA A 1 92 ? 27.469 -7.593 -20.220 1.00 92.56 92 ALA A O 1
ATOM 757 N N . SER A 1 93 ? 25.771 -8.733 -19.293 1.00 91.25 93 SER A N 1
ATOM 758 C CA . SER A 1 93 ? 24.977 -8.787 -20.525 1.00 91.25 93 SER A CA 1
ATOM 759 C C . SER A 1 93 ? 24.560 -7.395 -21.006 1.00 91.25 93 SER A C 1
ATOM 761 O O . SER A 1 93 ? 24.633 -7.110 -22.200 1.00 91.25 93 SER A O 1
ATOM 763 N N . TYR A 1 94 ? 24.141 -6.515 -20.094 1.00 92.81 94 TYR A N 1
ATOM 764 C CA . TYR A 1 94 ? 23.774 -5.141 -20.427 1.00 92.81 94 TYR A CA 1
ATOM 765 C C . TYR A 1 94 ? 24.949 -4.375 -21.056 1.00 92.81 94 TYR A C 1
ATOM 767 O O . TYR A 1 94 ? 24.795 -3.807 -22.138 1.00 92.81 94 TYR A O 1
ATOM 775 N N . GLN A 1 95 ? 26.130 -4.416 -20.434 1.00 92.31 95 GLN A N 1
ATOM 776 C CA . GLN A 1 95 ? 27.328 -3.732 -20.935 1.00 92.31 95 GLN A CA 1
ATOM 777 C C . GLN A 1 95 ? 27.807 -4.287 -22.282 1.00 92.31 95 GLN A C 1
ATOM 779 O O . GLN A 1 95 ? 28.118 -3.514 -23.184 1.00 92.31 95 GLN A O 1
ATOM 784 N N . ASN A 1 96 ? 27.831 -5.613 -22.436 1.00 90.12 96 ASN A N 1
ATOM 785 C CA . ASN A 1 96 ? 28.401 -6.254 -23.623 1.00 90.12 96 ASN A CA 1
ATOM 786 C C . ASN A 1 96 ? 27.458 -6.258 -24.834 1.00 90.12 96 ASN A C 1
ATOM 788 O O . ASN A 1 96 ? 27.934 -6.295 -25.968 1.00 90.12 96 ASN A O 1
ATOM 792 N N . HIS A 1 97 ? 26.138 -6.257 -24.611 1.00 88.88 97 HIS A N 1
ATOM 793 C CA . HIS A 1 97 ? 25.160 -6.485 -25.680 1.00 88.88 97 HIS A CA 1
ATOM 794 C C . HIS A 1 97 ? 24.100 -5.394 -25.820 1.00 88.88 97 HIS A C 1
ATOM 796 O O . HIS A 1 97 ? 23.626 -5.179 -26.931 1.00 88.88 97 HIS A O 1
ATOM 802 N N . CYS A 1 98 ? 23.696 -4.708 -24.745 1.00 88.06 98 CYS A N 1
ATOM 803 C CA . CYS A 1 98 ? 22.599 -3.734 -24.814 1.00 88.06 98 CYS A CA 1
ATOM 804 C C . CYS A 1 98 ? 23.080 -2.314 -25.125 1.00 88.06 98 CYS A C 1
ATOM 806 O O . CYS A 1 98 ? 22.397 -1.605 -25.862 1.00 88.06 98 CYS A O 1
ATOM 808 N N . VAL A 1 99 ? 24.231 -1.897 -24.584 1.00 86.19 99 VAL A N 1
ATOM 809 C CA . VAL A 1 99 ? 24.770 -0.534 -24.773 1.00 86.19 99 VAL A CA 1
ATOM 810 C C . VAL A 1 99 ? 25.159 -0.278 -26.233 1.00 86.19 99 VAL A C 1
ATOM 812 O O . VAL A 1 99 ? 24.851 0.775 -26.775 1.00 86.19 99 VAL A O 1
ATOM 815 N N . SER A 1 100 ? 25.779 -1.257 -26.893 1.00 87.25 100 SER A N 1
ATOM 816 C CA . SER A 1 100 ? 26.213 -1.183 -28.297 1.00 87.25 100 SER A CA 1
ATOM 817 C C . SER A 1 100 ? 25.164 -1.682 -29.300 1.00 87.25 100 SER A C 1
ATOM 819 O O . SER A 1 100 ? 25.452 -1.809 -30.490 1.00 87.25 100 SER A O 1
ATOM 821 N N . CYS A 1 101 ? 23.946 -1.986 -28.842 1.00 88.94 101 CYS A N 1
ATOM 822 C CA . CYS A 1 101 ? 22.886 -2.487 -29.706 1.00 88.94 101 CYS A CA 1
ATOM 823 C C . CYS A 1 101 ? 22.342 -1.378 -30.611 1.00 88.94 101 CYS A C 1
ATOM 825 O O . CYS A 1 101 ? 21.930 -0.319 -30.146 1.00 88.94 101 CYS A O 1
ATOM 827 N N . GLU A 1 102 ? 22.195 -1.670 -31.898 1.00 90.25 102 GLU A N 1
ATOM 828 C CA . GLU A 1 102 ? 21.531 -0.799 -32.879 1.00 90.25 102 GLU A CA 1
ATOM 829 C C . GLU A 1 102 ? 20.063 -0.462 -32.530 1.00 90.25 102 GLU A C 1
ATOM 831 O O . GLU A 1 102 ? 19.495 0.493 -33.057 1.00 90.25 102 GLU A O 1
ATOM 836 N N . LEU A 1 103 ? 19.426 -1.223 -31.629 1.00 90.50 103 LEU A N 1
ATOM 837 C CA . LEU A 1 103 ? 18.071 -0.953 -31.131 1.00 90.50 103 LEU A CA 1
ATOM 838 C C . LEU A 1 103 ? 18.052 -0.334 -29.722 1.00 90.50 103 LEU A C 1
ATOM 840 O O . LEU A 1 103 ? 16.970 -0.232 -29.141 1.00 90.50 103 LEU A O 1
ATOM 844 N N . ALA A 1 104 ? 19.201 0.060 -29.161 1.00 88.31 104 ALA A N 1
ATOM 845 C CA . ALA A 1 104 ? 19.325 0.542 -27.783 1.00 88.31 104 ALA A CA 1
ATOM 846 C C . ALA A 1 104 ? 18.301 1.638 -27.437 1.00 88.31 104 ALA A C 1
ATOM 848 O O . ALA A 1 104 ? 17.578 1.522 -26.449 1.00 88.31 104 ALA A O 1
ATOM 849 N N . GLU A 1 105 ? 18.152 2.647 -28.298 1.00 86.88 105 GLU A N 1
ATOM 850 C CA . GLU A 1 105 ? 17.261 3.798 -28.080 1.00 86.88 105 GLU A CA 1
ATOM 851 C C . GLU A 1 105 ? 15.758 3.460 -28.086 1.00 86.88 105 GLU A C 1
ATOM 853 O O . GLU A 1 105 ? 14.942 4.253 -27.609 1.00 86.88 105 GLU A O 1
ATOM 858 N N . LYS A 1 106 ? 15.374 2.295 -28.625 1.00 90.75 106 LYS A N 1
ATOM 859 C CA . LYS A 1 106 ? 13.975 1.839 -28.742 1.00 90.75 106 LYS A CA 1
ATOM 860 C C . LYS A 1 106 ? 13.674 0.560 -27.968 1.00 90.75 106 LYS A C 1
ATOM 862 O O . LYS A 1 106 ? 12.577 0.016 -28.086 1.00 90.75 106 LYS A O 1
ATOM 867 N N . CYS A 1 107 ? 14.638 0.056 -27.204 1.00 92.50 107 CYS A N 1
ATOM 868 C CA . CYS A 1 107 ? 14.492 -1.177 -26.448 1.00 92.50 107 CYS A CA 1
ATOM 869 C C . CYS A 1 107 ? 13.893 -0.880 -25.062 1.00 92.50 107 CYS A C 1
ATOM 871 O O . CYS A 1 107 ? 14.589 -0.302 -24.223 1.00 92.50 107 CYS A O 1
ATOM 873 N N . PRO A 1 108 ? 12.638 -1.282 -24.772 1.00 94.06 108 PRO A N 1
ATOM 874 C CA . PRO A 1 108 ? 12.045 -1.050 -23.453 1.00 94.06 108 PRO A CA 1
ATOM 875 C C . PRO A 1 108 ? 12.773 -1.832 -22.353 1.00 94.06 108 PRO A C 1
ATOM 877 O O . PRO A 1 108 ? 12.860 -1.350 -21.234 1.00 94.06 108 PRO A O 1
ATOM 880 N N . ILE A 1 109 ? 13.360 -2.995 -22.669 1.00 94.31 109 ILE A N 1
ATOM 881 C CA . ILE A 1 109 ? 14.105 -3.815 -21.701 1.00 94.31 109 ILE A CA 1
ATOM 882 C C . ILE A 1 109 ? 15.334 -3.052 -21.188 1.00 94.31 109 ILE A C 1
ATOM 884 O O . ILE A 1 109 ? 15.564 -2.987 -19.982 1.00 94.31 109 ILE A O 1
ATOM 888 N N . LYS A 1 110 ? 16.093 -2.423 -22.102 1.00 93.25 110 LYS A N 1
ATOM 889 C CA . LYS A 1 110 ? 17.239 -1.564 -21.756 1.00 93.25 110 LYS A CA 1
ATOM 890 C C . LYS A 1 110 ? 16.784 -0.399 -20.879 1.00 93.25 110 LYS A C 1
ATOM 892 O O . LYS A 1 110 ? 17.336 -0.204 -19.801 1.00 93.25 110 LYS A O 1
ATOM 897 N N . PHE A 1 111 ? 15.745 0.315 -21.315 1.00 93.94 111 PHE A N 1
ATOM 898 C CA . PHE A 1 111 ? 15.206 1.461 -20.584 1.00 93.94 111 PHE A CA 1
ATOM 899 C C . PHE A 1 111 ? 14.746 1.080 -19.171 1.00 93.94 111 PHE A C 1
ATOM 901 O O . PHE A 1 111 ? 15.087 1.757 -18.208 1.00 93.94 111 PHE A O 1
ATOM 908 N N . ASN A 1 112 ? 13.995 -0.014 -19.031 1.00 94.81 112 ASN A N 1
ATOM 909 C CA . ASN A 1 112 ? 13.471 -0.470 -17.745 1.00 94.81 112 ASN A CA 1
ATOM 910 C C . ASN A 1 112 ? 14.598 -0.885 -16.803 1.00 94.81 112 ASN A C 1
ATOM 912 O O . ASN A 1 112 ? 14.580 -0.512 -15.633 1.00 94.81 112 ASN A O 1
ATOM 916 N N . TYR A 1 113 ? 15.603 -1.601 -17.314 1.00 94.75 113 TYR A N 1
ATOM 917 C CA . TYR A 1 113 ? 16.777 -1.958 -16.528 1.00 94.75 113 TYR A CA 1
ATOM 918 C C . TYR A 1 113 ? 17.514 -0.712 -16.017 1.00 94.75 113 TYR A C 1
ATOM 920 O O . TYR A 1 113 ? 17.724 -0.587 -14.812 1.00 94.75 113 TYR A O 1
ATOM 928 N N . GLU A 1 114 ? 17.832 0.241 -16.899 1.00 93.31 114 GLU A N 1
ATOM 929 C CA . GLU A 1 114 ? 18.482 1.511 -16.538 1.00 93.31 114 GLU A CA 1
ATOM 930 C C . GLU A 1 114 ? 17.661 2.321 -15.531 1.00 93.31 114 GLU A C 1
ATOM 932 O O . GLU A 1 114 ? 18.210 2.877 -14.582 1.00 93.31 114 GLU A O 1
ATOM 937 N N . PHE A 1 115 ? 16.339 2.347 -15.695 1.00 92.81 115 PHE A N 1
ATOM 938 C CA . PHE A 1 115 ? 15.439 3.039 -14.783 1.00 92.81 115 PHE A CA 1
ATOM 939 C C . PHE A 1 115 ? 15.483 2.435 -13.374 1.00 92.81 115 PHE A C 1
ATOM 941 O O . PHE A 1 115 ? 15.562 3.165 -12.389 1.00 92.81 115 PHE A O 1
ATOM 948 N N . VAL A 1 116 ? 15.499 1.102 -13.264 1.00 94.62 116 VAL A N 1
ATOM 949 C CA . VAL A 1 116 ? 15.595 0.387 -11.980 1.00 94.62 116 VAL A CA 1
ATOM 950 C C . VAL A 1 116 ? 16.987 0.517 -11.352 1.00 94.62 116 VAL A C 1
ATOM 952 O O . VAL A 1 116 ? 17.111 0.398 -10.135 1.00 94.62 116 VAL A O 1
ATOM 955 N N . MET A 1 117 ? 18.045 0.800 -12.124 1.00 93.56 117 MET A N 1
ATOM 956 C CA . MET A 1 117 ? 19.384 1.060 -11.568 1.00 93.56 117 MET A CA 1
ATOM 957 C C . MET A 1 117 ? 19.434 2.311 -10.681 1.00 93.56 117 MET A C 1
ATOM 959 O O . MET A 1 117 ? 20.328 2.438 -9.841 1.00 93.56 117 MET A O 1
ATOM 963 N N . GLU A 1 118 ? 18.507 3.251 -10.854 1.00 92.44 118 GLU A N 1
ATOM 964 C CA . GLU A 1 118 ? 18.491 4.480 -10.074 1.00 92.44 118 GLU A CA 1
ATOM 965 C C . GLU A 1 118 ? 18.029 4.229 -8.635 1.00 92.44 118 GLU A C 1
ATOM 967 O O . GLU A 1 118 ? 16.928 3.738 -8.384 1.00 92.44 118 GLU A O 1
ATOM 972 N N . LYS A 1 119 ? 18.852 4.636 -7.660 1.00 91.69 119 LYS A N 1
ATOM 973 C CA . LYS A 1 119 ? 18.594 4.421 -6.225 1.00 91.69 119 LYS A CA 1
ATOM 974 C C . LYS A 1 119 ? 17.206 4.910 -5.790 1.00 91.69 119 LYS A C 1
ATOM 976 O O . LYS A 1 119 ? 16.499 4.200 -5.084 1.00 91.69 119 LYS A O 1
ATOM 981 N N . GLN A 1 120 ? 16.809 6.093 -6.246 1.00 90.56 120 GLN A N 1
ATOM 982 C CA . GLN A 1 120 ? 15.509 6.679 -5.928 1.00 90.56 120 GLN A CA 1
ATOM 983 C C . GLN A 1 120 ? 14.342 5.835 -6.463 1.00 90.56 120 GLN A C 1
ATOM 985 O O . GLN A 1 120 ? 13.326 5.682 -5.787 1.00 90.56 120 GLN A O 1
ATOM 990 N N . VAL A 1 121 ? 14.488 5.242 -7.653 1.00 92.12 121 VAL A N 1
ATOM 991 C CA . VAL A 1 121 ? 13.475 4.348 -8.229 1.00 92.12 121 VAL A CA 1
ATOM 992 C C . VAL A 1 121 ? 13.352 3.080 -7.384 1.00 92.12 121 VAL A C 1
ATOM 994 O O . VAL A 1 121 ? 12.235 2.685 -7.052 1.00 92.12 121 VAL A O 1
ATOM 997 N N . GLN A 1 122 ? 14.473 2.487 -6.957 1.00 94.12 122 GLN A N 1
ATOM 998 C CA . GLN A 1 122 ? 14.472 1.314 -6.069 1.00 94.12 122 GLN A CA 1
ATOM 999 C C . GLN A 1 122 ? 13.785 1.600 -4.728 1.00 94.12 122 GLN A C 1
ATOM 1001 O O . GLN A 1 122 ? 13.011 0.776 -4.238 1.00 94.12 122 GLN A O 1
ATOM 1006 N N . GLU A 1 123 ? 14.030 2.774 -4.145 1.00 91.62 123 GLU A N 1
ATOM 1007 C CA . GLU A 1 123 ? 13.378 3.214 -2.907 1.00 91.62 123 GLU A CA 1
ATOM 1008 C C . GLU A 1 123 ? 11.862 3.352 -3.098 1.00 91.62 123 GLU A C 1
ATOM 1010 O O . GLU A 1 123 ? 11.090 2.792 -2.318 1.00 91.62 123 GLU A O 1
ATOM 1015 N N . LYS A 1 124 ? 11.400 4.002 -4.174 1.00 91.31 124 LYS A N 1
ATOM 1016 C CA . LYS A 1 124 ? 9.954 4.145 -4.425 1.00 91.31 124 LYS A CA 1
ATOM 1017 C C . LYS A 1 124 ? 9.268 2.823 -4.744 1.00 91.31 124 LYS A C 1
ATOM 1019 O O . LYS A 1 124 ? 8.177 2.579 -4.235 1.00 91.31 124 LYS A O 1
ATOM 1024 N N . LEU A 1 125 ? 9.912 1.942 -5.508 1.00 94.06 125 LEU A N 1
ATOM 1025 C CA . LEU A 1 125 ? 9.423 0.581 -5.735 1.00 94.06 125 LEU A CA 1
ATOM 1026 C C . LEU A 1 125 ? 9.304 -0.201 -4.427 1.00 94.06 125 LEU A C 1
ATOM 1028 O O . LEU A 1 125 ? 8.299 -0.871 -4.193 1.00 94.06 125 LEU A O 1
ATOM 1032 N N . THR A 1 126 ? 10.291 -0.064 -3.543 1.00 93.75 126 THR A N 1
ATOM 1033 C CA . THR A 1 126 ? 10.253 -0.674 -2.212 1.00 93.75 126 THR A CA 1
ATOM 1034 C C . THR A 1 126 ? 9.055 -0.165 -1.416 1.00 93.75 126 THR A C 1
ATOM 1036 O O . THR A 1 126 ? 8.273 -0.963 -0.903 1.00 93.75 126 THR A O 1
ATOM 1039 N N . HIS A 1 127 ? 8.834 1.149 -1.372 1.00 91.62 127 HIS A N 1
ATOM 1040 C CA . HIS A 1 127 ? 7.678 1.721 -0.684 1.00 91.62 127 HIS A CA 1
ATOM 1041 C C . HIS A 1 127 ? 6.335 1.310 -1.303 1.00 91.62 127 HIS A C 1
ATOM 1043 O O . HIS A 1 127 ? 5.380 1.083 -0.561 1.00 91.62 127 HIS A O 1
ATOM 1049 N N . LEU A 1 128 ? 6.243 1.175 -2.630 1.00 93.06 128 LEU A N 1
ATOM 1050 C CA . LEU A 1 128 ? 5.047 0.659 -3.303 1.00 93.06 128 LEU A CA 1
ATOM 1051 C C . LEU A 1 128 ? 4.751 -0.791 -2.899 1.00 93.06 128 LEU A C 1
ATOM 1053 O O . LEU A 1 128 ? 3.603 -1.117 -2.599 1.00 93.06 128 LEU A O 1
ATOM 1057 N N . LEU A 1 129 ? 5.772 -1.647 -2.812 1.00 94.50 129 LEU A N 1
ATOM 1058 C CA . LEU A 1 129 ? 5.615 -3.026 -2.341 1.00 94.50 129 LEU A CA 1
ATOM 1059 C C . LEU A 1 129 ? 5.181 -3.077 -0.870 1.00 94.50 129 LEU A C 1
ATOM 1061 O O . LEU A 1 129 ? 4.281 -3.841 -0.528 1.00 94.50 129 LEU A O 1
ATOM 1065 N N . ILE A 1 130 ? 5.738 -2.219 -0.012 1.00 92.88 130 ILE A N 1
ATOM 1066 C CA . ILE A 1 130 ? 5.293 -2.101 1.385 1.00 92.88 130 ILE A CA 1
ATOM 1067 C C . ILE A 1 130 ? 3.829 -1.645 1.449 1.00 92.88 130 ILE A C 1
ATOM 1069 O O . ILE A 1 130 ? 3.045 -2.227 2.194 1.00 92.88 130 ILE A O 1
ATOM 1073 N N . LYS A 1 131 ? 3.419 -0.662 0.634 1.00 91.94 131 LYS A N 1
ATOM 1074 C CA . LYS A 1 131 ? 2.008 -0.254 0.537 1.00 91.94 131 LYS A CA 1
ATOM 1075 C C . LYS A 1 131 ? 1.113 -1.415 0.095 1.00 91.94 131 LYS A C 1
ATOM 1077 O O . LYS A 1 131 ? 0.023 -1.548 0.639 1.00 91.94 131 LYS A O 1
ATOM 1082 N N . CYS A 1 132 ? 1.562 -2.271 -0.827 1.00 93.00 132 CYS A N 1
ATOM 1083 C CA . CYS A 1 132 ? 0.816 -3.474 -1.213 1.00 93.00 132 CYS A CA 1
ATOM 1084 C C . CYS A 1 132 ? 0.580 -4.403 -0.013 1.00 93.00 132 CYS A C 1
ATOM 1086 O O . CYS A 1 132 ? -0.538 -4.875 0.192 1.00 93.00 132 CYS A O 1
ATOM 1088 N N . ILE A 1 133 ? 1.617 -4.625 0.801 1.00 91.44 133 ILE A N 1
ATOM 1089 C CA . ILE A 1 133 ? 1.533 -5.463 2.003 1.00 91.44 133 ILE A CA 1
ATOM 1090 C C . ILE A 1 133 ? 0.585 -4.829 3.028 1.00 91.44 133 ILE A C 1
ATOM 1092 O O . ILE A 1 133 ? -0.353 -5.478 3.473 1.00 91.44 133 ILE A O 1
ATOM 1096 N N . VAL A 1 134 ? 0.782 -3.553 3.364 1.00 91.31 134 VAL A N 1
ATOM 1097 C CA . VAL A 1 134 ? 0.059 -2.892 4.462 1.00 91.31 134 VAL A CA 1
ATOM 1098 C C . VAL A 1 134 ? -1.387 -2.554 4.097 1.00 91.31 134 VAL A C 1
ATOM 1100 O O . VAL A 1 134 ? -2.292 -2.790 4.892 1.00 91.31 134 VAL A O 1
ATOM 1103 N N . GLN A 1 135 ? -1.626 -1.982 2.913 1.00 91.00 135 GLN A N 1
ATOM 1104 C CA . GLN A 1 135 ? -2.951 -1.463 2.557 1.00 91.00 135 GLN A CA 1
ATOM 1105 C C . GLN A 1 135 ? -3.902 -2.547 2.057 1.00 91.00 135 GLN A C 1
ATOM 1107 O O . GLN A 1 135 ? -5.104 -2.441 2.274 1.00 91.00 135 GLN A O 1
ATOM 1112 N N . TYR A 1 136 ? -3.365 -3.583 1.412 1.00 90.06 136 TYR A N 1
ATOM 1113 C CA . TYR A 1 136 ? -4.161 -4.650 0.802 1.00 90.06 136 TYR A CA 1
ATOM 1114 C C . TYR A 1 136 ? -3.922 -6.021 1.437 1.00 90.06 136 TYR A C 1
ATOM 1116 O O . TYR A 1 136 ? -4.395 -7.028 0.911 1.00 90.06 136 TYR A O 1
ATOM 1124 N N . LYS A 1 137 ? -3.181 -6.075 2.555 1.00 88.25 137 LYS A N 1
ATOM 1125 C CA . LYS A 1 137 ? -2.838 -7.312 3.279 1.00 88.25 137 LYS A CA 1
ATOM 1126 C C . LYS A 1 137 ? -2.214 -8.364 2.359 1.00 88.25 137 LYS A C 1
ATOM 1128 O O . LYS A 1 137 ? -2.430 -9.568 2.511 1.00 88.25 137 LYS A O 1
ATOM 1133 N N . HIS A 1 138 ? -1.483 -7.909 1.340 1.00 86.88 138 HIS A N 1
ATOM 1134 C CA . HIS A 1 138 ? -0.953 -8.804 0.329 1.00 86.88 138 HIS A CA 1
ATOM 1135 C C . HIS A 1 138 ? 0.317 -9.488 0.836 1.00 86.88 138 HIS A C 1
ATOM 1137 O O . HIS A 1 138 ? 1.363 -8.859 0.982 1.00 86.88 138 HIS A O 1
ATOM 1143 N N . LEU A 1 139 ? 0.240 -10.799 1.058 1.00 84.19 139 LEU A N 1
ATOM 1144 C CA . LEU A 1 139 ? 1.401 -11.610 1.413 1.00 84.19 139 LEU A CA 1
ATOM 1145 C C . LEU A 1 139 ? 2.278 -11.852 0.180 1.00 84.19 139 LEU A C 1
ATOM 1147 O O . LEU A 1 139 ? 1.944 -12.649 -0.700 1.00 84.19 139 LEU A O 1
ATOM 1151 N N . ILE A 1 140 ? 3.427 -11.179 0.132 1.00 87.25 140 ILE A N 1
ATOM 1152 C CA . ILE A 1 140 ? 4.411 -11.344 -0.939 1.00 87.25 140 ILE A CA 1
ATOM 1153 C C . ILE A 1 140 ? 5.402 -12.438 -0.536 1.00 87.25 140 ILE A C 1
ATOM 1155 O O . ILE A 1 140 ? 6.109 -12.330 0.461 1.00 87.25 140 ILE A O 1
ATOM 1159 N N . SER A 1 141 ? 5.482 -13.507 -1.329 1.00 86.25 141 SER A N 1
ATOM 1160 C CA . SER A 1 141 ? 6.538 -14.513 -1.171 1.00 86.25 141 SER A CA 1
ATOM 1161 C C . SER A 1 141 ? 7.820 -14.081 -1.886 1.00 86.25 141 SER A C 1
ATOM 1163 O O . SER A 1 141 ? 7.774 -13.333 -2.862 1.00 86.25 141 SER A O 1
ATOM 1165 N N . VAL A 1 142 ? 8.970 -14.633 -1.486 1.00 85.31 142 VAL A N 1
ATOM 1166 C CA . VAL A 1 142 ? 10.248 -14.396 -2.186 1.00 85.31 142 VAL A CA 1
ATOM 1167 C C . VAL A 1 142 ? 10.158 -14.774 -3.670 1.00 85.31 142 VAL A C 1
ATOM 1169 O O . VAL A 1 142 ? 10.681 -14.059 -4.516 1.00 85.31 142 VAL A O 1
ATOM 1172 N N . ARG A 1 143 ? 9.443 -15.855 -4.019 1.00 86.62 143 ARG A N 1
ATOM 1173 C CA . ARG A 1 143 ? 9.230 -16.246 -5.423 1.00 86.62 143 ARG A CA 1
ATOM 1174 C C . ARG A 1 143 ? 8.427 -15.198 -6.194 1.00 86.62 143 ARG A C 1
ATOM 1176 O O . ARG A 1 143 ? 8.799 -14.865 -7.312 1.00 86.62 143 ARG A O 1
ATOM 1183 N N . ALA A 1 144 ? 7.351 -14.682 -5.600 1.00 91.19 144 ALA A N 1
ATOM 1184 C CA . ALA A 1 144 ? 6.557 -13.622 -6.218 1.00 91.19 144 ALA A CA 1
ATOM 1185 C C . ALA A 1 144 ? 7.394 -12.352 -6.425 1.00 91.19 144 ALA A C 1
ATOM 1187 O O . ALA A 1 144 ? 7.296 -11.727 -7.475 1.00 91.19 144 ALA A O 1
ATOM 1188 N N . LEU A 1 145 ? 8.267 -12.023 -5.469 1.00 92.00 145 LEU A N 1
ATOM 1189 C CA . LEU A 1 145 ? 9.181 -10.892 -5.579 1.00 92.00 145 LEU A CA 1
ATOM 1190 C C . LEU A 1 145 ? 10.229 -11.086 -6.688 1.00 92.00 145 LEU A C 1
ATOM 1192 O O . LEU A 1 145 ? 10.486 -10.157 -7.442 1.00 92.00 145 LEU A O 1
ATOM 1196 N N . LEU A 1 146 ? 10.804 -12.284 -6.841 1.00 91.94 146 LEU A N 1
ATOM 1197 C CA . LEU A 1 146 ? 11.742 -12.575 -7.935 1.00 91.94 146 LEU A CA 1
ATOM 1198 C C . LEU A 1 146 ? 11.072 -12.513 -9.314 1.00 91.94 146 LEU A C 1
ATOM 1200 O O . LEU A 1 146 ? 11.652 -11.954 -10.241 1.00 91.94 146 LEU A O 1
ATOM 1204 N N . ASN A 1 147 ? 9.850 -13.040 -9.440 1.00 93.69 147 ASN A N 1
ATOM 1205 C CA . ASN A 1 147 ? 9.062 -12.895 -10.666 1.00 93.69 147 ASN A CA 1
ATOM 1206 C C . ASN A 1 147 ? 8.780 -11.416 -10.954 1.00 93.69 147 ASN A C 1
ATOM 1208 O O . ASN A 1 147 ? 9.017 -10.955 -12.062 1.00 93.69 147 ASN A O 1
ATOM 1212 N N . PHE A 1 148 ? 8.391 -10.650 -9.930 1.00 94.62 148 PHE A N 1
ATOM 1213 C CA . PHE A 1 148 ? 8.179 -9.213 -10.060 1.00 94.62 148 PHE A CA 1
ATOM 1214 C C . PHE A 1 148 ? 9.417 -8.488 -10.603 1.00 94.62 148 PHE A C 1
ATOM 1216 O O . PHE A 1 148 ? 9.268 -7.661 -11.493 1.00 94.62 148 PHE A O 1
ATOM 1223 N N . LEU A 1 149 ? 10.629 -8.820 -10.134 1.00 94.00 149 LEU A N 1
ATOM 1224 C CA . LEU A 1 149 ? 11.874 -8.240 -10.661 1.00 94.00 149 LEU A CA 1
ATOM 1225 C C . LEU A 1 149 ? 12.097 -8.549 -12.144 1.00 94.00 149 LEU A C 1
ATOM 1227 O O . LEU A 1 149 ? 12.564 -7.682 -12.880 1.00 94.00 149 LEU A O 1
ATOM 1231 N N . HIS A 1 150 ? 11.787 -9.772 -12.577 1.00 94.00 150 HIS A N 1
ATOM 1232 C CA . HIS A 1 150 ? 11.840 -10.134 -13.991 1.00 94.00 150 HIS A CA 1
ATOM 1233 C C . HIS A 1 150 ? 10.842 -9.297 -14.798 1.00 94.00 150 HIS A C 1
ATOM 1235 O O . HIS A 1 150 ? 11.229 -8.639 -15.763 1.00 94.00 150 HIS A O 1
ATOM 1241 N N . ASP A 1 151 ? 9.585 -9.266 -14.354 1.00 93.44 151 ASP A N 1
ATOM 1242 C CA . ASP A 1 151 ? 8.492 -8.582 -15.049 1.00 93.44 151 ASP A CA 1
ATOM 1243 C C . ASP A 1 151 ? 8.711 -7.064 -15.101 1.00 93.44 151 ASP A C 1
ATOM 1245 O O . ASP A 1 151 ? 8.254 -6.397 -16.021 1.00 93.44 151 ASP A O 1
ATOM 1249 N N . LEU A 1 152 ? 9.454 -6.516 -14.137 1.00 93.06 152 LEU A N 1
ATOM 1250 C CA . LEU A 1 152 ? 9.868 -5.116 -14.091 1.00 93.06 152 LEU A CA 1
ATOM 1251 C C . LEU A 1 152 ? 10.765 -4.719 -15.266 1.00 93.06 152 LEU A C 1
ATOM 1253 O O . LEU A 1 152 ? 10.678 -3.605 -15.781 1.00 93.06 152 LEU A O 1
ATOM 1257 N N . VAL A 1 153 ? 11.670 -5.624 -15.643 1.00 93.94 153 VAL A N 1
ATOM 1258 C CA . VAL A 1 153 ? 12.690 -5.395 -16.669 1.00 93.94 153 VAL A CA 1
ATOM 1259 C C . VAL A 1 153 ? 12.176 -5.830 -18.034 1.00 93.94 153 VAL A C 1
ATOM 1261 O O . VAL A 1 153 ? 12.404 -5.134 -19.022 1.00 93.94 153 VAL A O 1
ATOM 1264 N N . VAL A 1 154 ? 11.469 -6.959 -18.098 1.00 93.94 154 VAL A N 1
ATOM 1265 C CA . VAL A 1 154 ? 11.001 -7.569 -19.343 1.00 93.94 154 VAL A CA 1
ATOM 1266 C C . VAL A 1 154 ? 9.485 -7.392 -19.471 1.00 93.94 154 VAL A C 1
ATOM 1268 O O . VAL A 1 154 ? 8.737 -8.056 -18.754 1.00 93.94 154 VAL A O 1
ATOM 1271 N N . PRO A 1 155 ? 9.009 -6.547 -20.405 1.00 92.56 155 PRO A N 1
ATOM 1272 C CA . PRO A 1 155 ? 7.582 -6.380 -20.644 1.00 92.56 155 PRO A CA 1
ATOM 1273 C C . PRO A 1 155 ? 6.891 -7.698 -21.013 1.00 92.56 155 PRO A C 1
ATOM 1275 O O . PRO A 1 155 ? 7.450 -8.519 -21.745 1.00 92.56 155 PRO A O 1
ATOM 1278 N N . LEU A 1 156 ? 5.641 -7.860 -20.574 1.00 89.69 156 LEU A N 1
ATOM 1279 C CA . LEU A 1 156 ? 4.823 -9.067 -20.739 1.00 89.69 156 LEU A CA 1
ATOM 1280 C C . LEU A 1 156 ? 4.804 -9.578 -22.180 1.00 89.69 156 LEU A C 1
ATOM 1282 O O . LEU A 1 156 ? 4.898 -10.775 -22.432 1.00 89.69 156 LEU A O 1
ATOM 1286 N N . GLU A 1 157 ? 4.705 -8.664 -23.142 1.00 90.19 157 GLU A N 1
ATOM 1287 C CA . GLU A 1 157 ? 4.613 -9.028 -24.551 1.00 90.19 157 GLU A CA 1
ATOM 1288 C C . GLU A 1 157 ? 5.941 -9.482 -25.183 1.00 90.19 157 GLU A C 1
ATOM 1290 O O . GLU A 1 157 ? 5.948 -9.899 -26.347 1.00 90.19 157 GLU A O 1
ATOM 1295 N N . LEU A 1 158 ? 7.051 -9.334 -24.453 1.00 93.06 158 LEU A N 1
ATOM 1296 C CA . LEU A 1 158 ? 8.399 -9.755 -24.835 1.00 93.06 158 LEU A CA 1
ATOM 1297 C C . LEU A 1 158 ? 8.863 -10.982 -24.043 1.00 93.06 158 LEU A C 1
ATOM 1299 O O . LEU A 1 158 ? 9.660 -11.754 -24.563 1.00 93.06 158 LEU A O 1
ATOM 1303 N N . ALA A 1 159 ? 8.338 -11.192 -22.832 1.00 91.12 159 ALA A N 1
ATOM 1304 C CA . ALA A 1 159 ? 8.709 -12.295 -21.947 1.00 91.12 159 ALA A CA 1
ATOM 1305 C C . ALA A 1 159 ? 8.644 -13.710 -22.570 1.00 91.12 159 ALA A C 1
ATOM 1307 O O . ALA A 1 159 ? 9.559 -14.491 -22.313 1.00 91.12 159 ALA A O 1
ATOM 1308 N N . PRO A 1 160 ? 7.631 -14.085 -23.384 1.00 92.38 160 PRO A N 1
ATOM 1309 C CA . PRO A 1 160 ? 7.560 -15.438 -23.943 1.00 92.38 160 PRO A CA 1
ATOM 1310 C C . PRO A 1 160 ? 8.404 -15.633 -25.214 1.00 92.38 160 PRO A C 1
ATOM 1312 O O . PRO A 1 160 ? 8.434 -16.736 -25.752 1.00 92.38 160 PRO A O 1
ATOM 1315 N N . LEU A 1 161 ? 9.032 -14.576 -25.736 1.00 94.25 161 LEU A N 1
ATOM 1316 C CA . LEU A 1 161 ? 9.701 -14.589 -27.036 1.00 94.25 161 LEU A CA 1
ATOM 1317 C C . LEU A 1 161 ? 11.175 -14.993 -26.917 1.00 94.25 161 LEU A C 1
ATOM 1319 O O . LEU A 1 161 ? 11.865 -14.649 -25.957 1.00 94.25 161 LEU A O 1
ATOM 1323 N N . SER A 1 162 ? 11.695 -15.658 -27.947 1.00 93.31 162 SER A N 1
ATOM 1324 C CA . SER A 1 162 ? 13.135 -15.873 -28.104 1.00 93.31 162 SER A CA 1
ATOM 1325 C C . SER A 1 162 ? 13.869 -14.562 -28.415 1.00 93.31 162 SER A C 1
ATOM 1327 O O . SER A 1 162 ? 13.286 -13.592 -28.903 1.00 93.31 162 SER A O 1
ATOM 1329 N N . THR A 1 163 ? 15.187 -14.520 -28.206 1.00 88.31 163 THR A N 1
ATOM 1330 C CA . THR A 1 163 ? 16.000 -13.312 -28.444 1.00 88.31 163 THR A CA 1
ATOM 1331 C C . THR A 1 163 ? 15.871 -12.762 -29.874 1.00 88.31 163 THR A C 1
ATOM 1333 O O . THR A 1 163 ? 15.793 -11.547 -30.063 1.00 88.31 163 THR A O 1
ATOM 1336 N N . ALA A 1 164 ? 15.795 -13.635 -30.886 1.00 91.31 164 ALA A N 1
ATOM 1337 C CA . ALA A 1 164 ? 15.632 -13.229 -32.286 1.00 91.31 164 ALA A CA 1
ATOM 1338 C C . ALA A 1 164 ? 14.243 -12.617 -32.562 1.00 91.31 164 ALA A C 1
ATOM 1340 O O . ALA A 1 164 ? 14.111 -11.642 -33.313 1.00 91.31 164 ALA A O 1
ATOM 1341 N N . GLU A 1 165 ? 13.204 -13.157 -31.922 1.00 94.50 165 GLU A N 1
ATOM 1342 C CA . GLU A 1 165 ? 11.838 -12.636 -32.006 1.00 94.50 165 GLU A CA 1
ATOM 1343 C C . GLU A 1 165 ? 11.712 -11.292 -31.288 1.00 94.50 165 GLU A C 1
ATOM 1345 O O . GLU A 1 165 ? 11.129 -10.361 -31.849 1.00 94.50 165 GLU A O 1
ATOM 1350 N N . VAL A 1 166 ? 12.325 -11.148 -30.105 1.00 93.06 166 VAL A N 1
ATOM 1351 C CA . VAL A 1 166 ? 12.410 -9.869 -29.382 1.00 93.06 166 VAL A CA 1
ATOM 1352 C C . VAL A 1 166 ? 13.063 -8.808 -30.263 1.00 93.06 166 VAL A C 1
ATOM 1354 O O . VAL A 1 166 ? 12.482 -7.740 -30.451 1.00 93.06 166 VAL A O 1
ATOM 1357 N N . TYR A 1 167 ? 14.220 -9.103 -30.867 1.00 92.38 167 TYR A N 1
ATOM 1358 C CA . TYR A 1 167 ? 14.904 -8.165 -31.763 1.00 92.38 167 TYR A CA 1
ATOM 1359 C C . TYR A 1 167 ? 13.992 -7.737 -32.922 1.00 92.38 167 TYR A C 1
ATOM 1361 O O . TYR A 1 167 ? 13.823 -6.544 -33.184 1.00 92.38 167 TYR A O 1
ATOM 1369 N N . THR A 1 168 ? 13.343 -8.695 -33.589 1.00 93.94 168 THR A N 1
ATOM 1370 C CA . THR A 1 168 ? 12.459 -8.418 -34.732 1.00 93.94 168 THR A CA 1
ATOM 1371 C C . THR A 1 168 ? 11.253 -7.569 -34.331 1.00 93.94 168 THR A C 1
ATOM 1373 O O . THR A 1 168 ? 10.872 -6.643 -35.054 1.00 93.94 168 THR A O 1
ATOM 1376 N N . LYS A 1 169 ? 10.660 -7.857 -33.169 1.00 94.62 169 LYS A N 1
ATOM 1377 C CA . LYS A 1 169 ? 9.496 -7.143 -32.645 1.00 94.62 169 LYS A CA 1
ATOM 1378 C C . LYS A 1 169 ? 9.861 -5.720 -32.218 1.00 94.62 169 LYS A C 1
ATOM 1380 O O . LYS A 1 169 ? 9.245 -4.772 -32.704 1.00 94.62 169 LYS A O 1
ATOM 1385 N N . VAL A 1 170 ? 10.920 -5.554 -31.425 1.00 93.44 170 VAL A N 1
ATOM 1386 C CA . VAL A 1 170 ? 11.442 -4.242 -31.000 1.00 93.44 170 VAL A CA 1
ATOM 1387 C C . VAL A 1 170 ? 11.894 -3.412 -32.202 1.00 93.44 170 VAL A C 1
ATOM 1389 O O . VAL A 1 170 ? 11.695 -2.197 -32.234 1.00 93.44 170 VAL A O 1
ATOM 1392 N N . LYS A 1 171 ? 12.431 -4.038 -33.259 1.00 93.31 171 LYS A N 1
ATOM 1393 C CA . LYS A 1 171 ? 12.806 -3.324 -34.487 1.00 93.31 171 LYS A CA 1
ATOM 1394 C C . LYS A 1 171 ? 11.631 -2.557 -35.101 1.00 93.31 171 LYS A C 1
ATOM 1396 O O . LYS A 1 171 ? 11.866 -1.472 -35.634 1.00 93.31 171 LYS A O 1
ATOM 1401 N N . ARG A 1 172 ? 10.413 -3.099 -34.981 1.00 93.88 172 ARG A N 1
ATOM 1402 C CA . ARG A 1 172 ? 9.150 -2.569 -35.523 1.00 93.88 172 ARG A CA 1
ATOM 1403 C C . ARG A 1 172 ? 8.365 -1.694 -34.540 1.00 93.88 172 ARG A C 1
ATOM 1405 O O . ARG A 1 172 ? 7.279 -1.238 -34.891 1.00 93.88 172 ARG A O 1
ATOM 1412 N N . TYR A 1 173 ? 8.867 -1.472 -33.325 1.00 91.81 173 TYR A N 1
ATOM 1413 C CA . TYR A 1 173 ? 8.171 -0.647 -32.342 1.00 91.81 173 TYR A CA 1
ATOM 1414 C C . TYR A 1 173 ? 7.942 0.771 -32.852 1.00 91.81 173 TYR A C 1
ATOM 1416 O O . TYR A 1 173 ? 8.844 1.428 -33.370 1.00 91.81 173 TYR A O 1
ATOM 1424 N N . GLN A 1 174 ? 6.722 1.253 -32.641 1.00 90.12 174 GLN A N 1
ATOM 1425 C CA . GLN A 1 174 ? 6.402 2.667 -32.750 1.00 90.12 174 GLN A CA 1
ATOM 1426 C C . GLN A 1 174 ? 6.678 3.361 -31.415 1.00 90.12 174 GLN A C 1
ATOM 1428 O O . GLN A 1 174 ? 6.721 2.723 -30.362 1.00 90.12 174 GLN A O 1
ATOM 1433 N N . VAL A 1 175 ? 6.800 4.689 -31.449 1.00 89.31 175 VAL A N 1
ATOM 1434 C CA . VAL A 1 175 ? 7.067 5.508 -30.258 1.00 89.31 175 VAL A CA 1
ATOM 1435 C C . VAL A 1 175 ? 6.046 5.240 -29.144 1.00 89.31 175 VAL A C 1
ATOM 1437 O O . VAL A 1 175 ? 6.433 5.010 -28.007 1.00 89.31 175 VAL A O 1
ATOM 1440 N N . LYS A 1 176 ? 4.747 5.166 -29.461 1.00 88.88 176 LYS A N 1
ATOM 1441 C CA . LYS A 1 176 ? 3.698 4.899 -28.456 1.00 88.88 176 LYS A CA 1
ATOM 1442 C C . LYS A 1 176 ? 3.797 3.496 -27.853 1.00 88.88 176 LYS A C 1
ATOM 1444 O O . LYS A 1 176 ? 3.650 3.343 -26.648 1.00 88.88 176 LYS A O 1
ATOM 1449 N N . THR A 1 177 ? 4.093 2.486 -28.673 1.00 91.44 177 THR A N 1
ATOM 1450 C CA . THR A 1 177 ? 4.310 1.110 -28.199 1.00 91.44 177 THR A CA 1
ATOM 1451 C C . THR A 1 177 ? 5.480 1.049 -27.224 1.00 91.44 177 THR A C 1
ATOM 1453 O O . THR A 1 177 ? 5.376 0.395 -26.193 1.00 91.44 177 THR A O 1
ATOM 1456 N N . PHE A 1 178 ? 6.566 1.771 -27.510 1.00 92.75 178 PHE A N 1
ATOM 1457 C CA . PHE A 1 178 ? 7.676 1.907 -26.574 1.00 92.75 178 PHE A CA 1
ATOM 1458 C C . PHE A 1 178 ? 7.224 2.556 -25.256 1.00 92.75 178 PHE A C 1
ATOM 1460 O O . PHE A 1 178 ? 7.462 1.981 -24.201 1.00 92.75 178 PHE A O 1
ATOM 1467 N N . ILE A 1 179 ? 6.509 3.688 -25.304 1.00 92.50 179 ILE A N 1
ATOM 1468 C CA . ILE A 1 179 ? 6.046 4.406 -24.101 1.00 92.50 179 ILE A CA 1
ATOM 1469 C C . ILE A 1 179 ? 5.112 3.563 -23.216 1.00 92.50 179 ILE A C 1
ATOM 1471 O O . ILE A 1 179 ? 5.166 3.676 -21.993 1.00 92.50 179 ILE A O 1
ATOM 1475 N N . ASN A 1 180 ? 4.279 2.701 -23.797 1.00 92.25 180 ASN A N 1
ATOM 1476 C CA . ASN A 1 180 ? 3.419 1.807 -23.013 1.00 92.25 180 ASN A CA 1
ATOM 1477 C C . ASN A 1 180 ? 4.210 0.672 -22.340 1.00 92.25 180 ASN A C 1
ATOM 1479 O O . ASN A 1 180 ? 3.841 0.217 -21.265 1.00 92.25 180 ASN A O 1
ATOM 1483 N N . ASN A 1 181 ? 5.310 0.227 -22.953 1.00 93.38 181 ASN A N 1
ATOM 1484 C CA . ASN A 1 181 ? 6.126 -0.884 -22.455 1.00 93.38 181 ASN A CA 1
ATOM 1485 C C . ASN A 1 181 ? 7.276 -0.449 -21.534 1.00 93.38 181 ASN A C 1
ATOM 1487 O O . ASN A 1 181 ? 7.998 -1.302 -21.010 1.00 93.38 181 ASN A O 1
ATOM 1491 N N . ILE A 1 182 ? 7.479 0.856 -21.335 1.00 93.50 182 ILE A N 1
ATOM 1492 C CA . ILE A 1 182 ? 8.435 1.335 -20.340 1.00 93.50 182 ILE A CA 1
ATOM 1493 C C . ILE A 1 182 ? 7.815 1.395 -18.948 1.00 93.50 182 ILE A C 1
ATOM 1495 O O . ILE A 1 182 ? 6.629 1.675 -18.762 1.00 93.50 182 ILE A O 1
ATOM 1499 N N . HIS A 1 183 ? 8.678 1.192 -17.964 1.00 89.69 183 HIS A N 1
ATOM 1500 C CA . HIS A 1 183 ? 8.357 1.007 -16.563 1.00 89.69 183 HIS A CA 1
ATOM 1501 C C . HIS A 1 183 ? 7.374 2.032 -15.976 1.00 89.69 183 HIS A C 1
ATOM 1503 O O . HIS A 1 183 ? 6.440 1.587 -15.311 1.00 89.69 183 HIS A O 1
ATOM 1509 N N . PRO A 1 184 ? 7.506 3.362 -16.207 1.00 90.69 184 PRO A N 1
ATOM 1510 C CA . PRO A 1 184 ? 6.565 4.330 -15.652 1.00 90.69 184 PRO A CA 1
ATOM 1511 C C . PRO A 1 184 ? 5.105 3.982 -15.931 1.00 90.69 184 PRO A C 1
ATOM 1513 O O . PRO A 1 184 ? 4.303 4.123 -15.022 1.00 90.69 184 PRO A O 1
ATOM 1516 N N . ASN A 1 185 ? 4.774 3.487 -17.129 1.00 92.81 185 ASN A N 1
ATOM 1517 C CA . ASN A 1 185 ? 3.406 3.115 -17.494 1.00 92.81 185 ASN A CA 1
ATOM 1518 C C . ASN A 1 185 ? 3.123 1.634 -17.259 1.00 92.81 185 ASN A C 1
ATOM 1520 O O . ASN A 1 185 ? 2.144 1.289 -16.600 1.00 92.81 185 ASN A O 1
ATOM 1524 N N . TYR A 1 186 ? 4.017 0.773 -17.746 1.00 92.50 186 TYR A N 1
ATOM 1525 C CA . TYR A 1 186 ? 3.871 -0.677 -17.695 1.00 92.50 186 TYR A CA 1
ATOM 1526 C C . TYR A 1 186 ? 3.570 -1.193 -16.276 1.00 92.50 186 TYR A C 1
ATOM 1528 O O . TYR A 1 186 ? 2.715 -2.058 -16.094 1.00 92.50 186 TYR A O 1
ATOM 1536 N N . LEU A 1 187 ? 4.206 -0.611 -15.252 1.00 93.88 187 LEU A N 1
ATOM 1537 C CA . LEU A 1 187 ? 4.032 -1.011 -13.852 1.00 93.88 187 LEU A CA 1
ATOM 1538 C C . LEU A 1 187 ? 2.572 -0.937 -13.363 1.00 93.88 187 LEU A C 1
ATOM 1540 O O . LEU A 1 187 ? 2.168 -1.718 -12.502 1.00 93.88 187 LEU A O 1
ATOM 1544 N N . PHE A 1 188 ? 1.788 -0.002 -13.901 1.00 94.56 188 PHE A N 1
ATOM 1545 C CA . PHE A 1 188 ? 0.443 0.315 -13.418 1.00 94.56 188 PHE A CA 1
ATOM 1546 C C . PHE A 1 188 ? -0.673 -0.112 -14.379 1.00 94.56 188 PHE A C 1
ATOM 1548 O O . PHE A 1 188 ? -1.842 -0.061 -14.009 1.00 94.56 188 PHE A O 1
ATOM 1555 N N . GLU A 1 189 ? -0.352 -0.540 -15.601 1.00 92.12 189 GLU A N 1
ATOM 1556 C CA . GLU A 1 189 ? -1.346 -0.814 -16.655 1.00 92.12 189 GLU A CA 1
ATOM 1557 C C . GLU A 1 189 ? -1.677 -2.302 -16.844 1.00 92.12 189 GLU A C 1
ATOM 1559 O O . GLU A 1 189 ? -2.533 -2.646 -17.658 1.00 92.12 189 GLU A O 1
ATOM 1564 N N . HIS A 1 190 ? -1.054 -3.193 -16.067 1.00 91.75 190 HIS A N 1
ATOM 1565 C CA . HIS A 1 190 ? -1.215 -4.645 -16.211 1.00 91.75 190 HIS A CA 1
ATOM 1566 C C . HIS A 1 190 ? -1.677 -5.340 -14.919 1.00 91.75 190 HIS A C 1
ATOM 1568 O O . HIS A 1 190 ? -0.972 -6.216 -14.415 1.00 91.75 190 HIS A O 1
ATOM 1574 N N . PRO A 1 191 ? -2.868 -5.005 -14.378 1.00 93.00 191 PRO A N 1
ATOM 1575 C CA . PRO A 1 191 ? -3.366 -5.589 -13.128 1.00 93.00 191 PRO A CA 1
ATOM 1576 C C . PRO A 1 191 ? -3.512 -7.119 -13.174 1.00 93.00 191 PRO A C 1
ATOM 1578 O O . PRO A 1 191 ? -3.461 -7.769 -12.132 1.00 93.00 191 PRO A O 1
ATOM 1581 N N . ASP A 1 192 ? -3.650 -7.698 -14.367 1.00 91.06 192 ASP A N 1
ATOM 1582 C CA . ASP A 1 192 ? -3.855 -9.135 -14.565 1.00 91.06 192 ASP A CA 1
ATOM 1583 C C . ASP A 1 192 ? -2.557 -9.960 -14.522 1.00 91.06 192 ASP A C 1
ATOM 1585 O O . ASP A 1 192 ? -2.608 -11.189 -14.498 1.00 91.06 192 ASP A O 1
ATOM 1589 N N . LEU A 1 193 ? -1.385 -9.313 -14.506 1.00 89.56 193 LEU A N 1
ATOM 1590 C CA . LEU A 1 193 ? -0.093 -9.998 -14.605 1.00 89.56 193 LEU A CA 1
ATOM 1591 C C . LEU A 1 193 ? 0.237 -10.787 -13.335 1.00 89.56 193 LEU A C 1
ATOM 1593 O O . LEU A 1 193 ? 0.675 -11.936 -13.380 1.00 89.56 193 LEU A O 1
ATOM 1597 N N . SER A 1 194 ? 0.022 -10.170 -12.177 1.00 92.44 194 SER A N 1
ATOM 1598 C CA . SER A 1 194 ? 0.178 -10.823 -10.883 1.00 92.44 194 SER A CA 1
ATOM 1599 C C . SER A 1 194 ? -0.587 -10.074 -9.801 1.00 92.44 194 SER A C 1
ATOM 1601 O O . SER A 1 194 ? -0.987 -8.922 -9.970 1.00 92.44 194 SER A O 1
ATOM 1603 N N . ALA A 1 195 ? -0.730 -10.705 -8.635 1.00 92.44 195 ALA A N 1
ATOM 1604 C CA . ALA A 1 195 ? -1.337 -10.057 -7.481 1.00 92.44 195 ALA A CA 1
ATOM 1605 C C . ALA A 1 195 ? -0.595 -8.771 -7.068 1.00 92.44 195 ALA A C 1
ATOM 1607 O O . ALA A 1 195 ? -1.239 -7.834 -6.611 1.00 92.44 195 ALA A O 1
ATOM 1608 N N . ILE A 1 196 ? 0.725 -8.677 -7.274 1.00 95.00 196 ILE A N 1
ATOM 1609 C CA . ILE A 1 196 ? 1.474 -7.439 -7.014 1.00 95.00 196 ILE A CA 1
ATOM 1610 C C . ILE A 1 196 ? 1.014 -6.341 -7.981 1.00 95.00 196 ILE A C 1
ATOM 1612 O O . ILE A 1 196 ? 0.611 -5.273 -7.529 1.00 95.00 196 ILE A O 1
ATOM 1616 N N . TYR A 1 197 ? 0.988 -6.615 -9.289 1.00 95.19 197 TYR A N 1
ATOM 1617 C CA . TYR A 1 197 ? 0.565 -5.631 -10.293 1.00 95.19 197 TYR A CA 1
ATOM 1618 C C . TYR A 1 197 ? -0.893 -5.193 -10.120 1.00 95.19 197 TYR A C 1
ATOM 1620 O O . TYR A 1 197 ? -1.205 -4.018 -10.304 1.00 95.19 197 TYR A O 1
ATOM 1628 N N . LYS A 1 198 ? -1.777 -6.098 -9.682 1.00 95.81 198 LYS A N 1
ATOM 1629 C CA . LYS A 1 198 ? -3.155 -5.752 -9.314 1.00 95.81 198 LYS A CA 1
ATOM 1630 C C . LYS A 1 198 ? -3.210 -4.649 -8.255 1.00 95.81 198 LYS A C 1
ATOM 1632 O O . LYS A 1 198 ? -3.984 -3.709 -8.396 1.00 95.81 198 LYS A O 1
ATOM 1637 N N . HIS A 1 199 ? -2.404 -4.753 -7.198 1.00 94.62 199 HIS A N 1
ATOM 1638 C CA . HIS A 1 199 ? -2.360 -3.737 -6.143 1.00 94.62 199 HIS A CA 1
ATOM 1639 C C . HIS A 1 199 ? -1.618 -2.477 -6.588 1.00 94.62 199 HIS A C 1
ATOM 1641 O O . HIS A 1 199 ? -2.034 -1.378 -6.232 1.00 94.62 199 HIS A O 1
ATOM 1647 N N . LEU A 1 200 ? -0.567 -2.611 -7.403 1.00 94.88 200 LEU A N 1
ATOM 1648 C CA . LEU A 1 200 ? 0.134 -1.461 -7.971 1.00 94.88 200 LEU A CA 1
ATOM 1649 C C . LEU A 1 200 ? -0.796 -0.609 -8.830 1.00 94.88 200 LEU A C 1
ATOM 1651 O O . LEU A 1 200 ? -0.805 0.599 -8.648 1.00 94.88 200 LEU A O 1
ATOM 1655 N N . HIS A 1 201 ? -1.642 -1.216 -9.667 1.00 95.00 201 HIS A N 1
ATOM 1656 C CA . HIS A 1 201 ? -2.665 -0.502 -10.438 1.00 95.00 201 HIS A CA 1
ATOM 1657 C C . HIS A 1 201 ? -3.559 0.390 -9.555 1.00 95.00 201 HIS A C 1
ATOM 1659 O O . HIS A 1 201 ? -3.857 1.529 -9.907 1.00 95.00 201 HIS A O 1
ATOM 1665 N N . LEU A 1 202 ? -3.944 -0.092 -8.369 1.00 92.62 202 LEU A N 1
ATOM 1666 C CA . LEU A 1 202 ? -4.729 0.690 -7.406 1.00 92.62 202 LEU A CA 1
ATOM 1667 C C . LEU A 1 202 ? -3.905 1.801 -6.729 1.00 92.62 202 LEU A C 1
ATOM 1669 O O . LEU A 1 202 ? -4.463 2.806 -6.295 1.00 92.62 202 LEU A O 1
ATOM 1673 N N . LEU A 1 203 ? -2.586 1.622 -6.643 1.00 91.62 203 LEU A N 1
ATOM 1674 C CA . LEU A 1 203 ? -1.614 2.580 -6.106 1.00 91.62 203 LEU A CA 1
ATOM 1675 C C . LEU A 1 203 ? -1.024 3.511 -7.178 1.00 91.62 203 LEU A C 1
ATOM 1677 O O . LEU A 1 203 ? -0.032 4.187 -6.899 1.00 91.62 203 LEU A O 1
ATOM 1681 N N . ASP A 1 204 ? -1.590 3.536 -8.388 1.00 93.12 204 ASP A N 1
ATOM 1682 C CA . ASP A 1 204 ? -1.109 4.394 -9.469 1.00 93.12 204 ASP A CA 1
ATOM 1683 C C . ASP A 1 204 ? -1.139 5.873 -9.034 1.00 93.12 204 ASP A C 1
ATOM 1685 O O . ASP A 1 204 ? -2.205 6.374 -8.654 1.00 93.12 204 ASP A O 1
ATOM 1689 N N . PRO A 1 205 ? -0.004 6.595 -9.114 1.00 89.81 205 PRO A N 1
ATOM 1690 C CA . PRO A 1 205 ? 0.068 8.017 -8.792 1.00 89.81 205 PRO A CA 1
ATOM 1691 C C . PRO A 1 205 ? -0.930 8.891 -9.560 1.00 89.81 205 PRO A C 1
ATOM 1693 O O . PRO A 1 205 ? -1.281 9.964 -9.081 1.00 89.81 205 PRO A O 1
ATOM 1696 N N . VAL A 1 206 ? -1.421 8.447 -10.724 1.00 89.69 206 VAL A N 1
ATOM 1697 C CA . VAL A 1 206 ? -2.464 9.153 -11.495 1.00 89.69 206 VAL A CA 1
ATOM 1698 C C . VAL A 1 206 ? -3.777 9.296 -10.710 1.00 89.69 206 VAL A C 1
ATOM 1700 O O . VAL A 1 206 ? -4.546 10.225 -10.957 1.00 89.69 206 VAL A O 1
ATOM 1703 N N . ASN A 1 207 ? -4.030 8.417 -9.738 1.00 86.81 207 ASN A N 1
ATOM 1704 C CA . ASN A 1 207 ? -5.220 8.473 -8.888 1.00 86.81 207 ASN A CA 1
ATOM 1705 C C . ASN A 1 207 ? -5.078 9.456 -7.710 1.00 86.81 207 ASN A C 1
ATOM 1707 O O . ASN A 1 207 ? -6.068 9.743 -7.032 1.00 86.81 207 ASN A O 1
ATOM 1711 N N . GLU A 1 208 ? -3.876 9.978 -7.445 1.00 79.25 208 GLU A N 1
ATOM 1712 C CA . GLU A 1 208 ? -3.641 10.970 -6.396 1.00 79.25 208 GLU A CA 1
ATOM 1713 C C . GLU A 1 208 ? -3.852 12.390 -6.944 1.00 79.25 208 GLU A C 1
ATOM 1715 O O . GLU A 1 208 ? -3.256 12.795 -7.940 1.00 79.25 208 GLU A O 1
ATOM 1720 N N . ARG A 1 209 ? -4.698 13.179 -6.271 1.00 73.06 209 ARG A N 1
ATOM 1721 C CA . ARG A 1 209 ? -4.923 14.594 -6.597 1.00 73.06 209 ARG A CA 1
ATOM 1722 C C . ARG A 1 209 ? -4.070 15.480 -5.705 1.00 73.06 209 ARG A C 1
ATOM 1724 O O . ARG A 1 209 ? -4.186 15.410 -4.480 1.00 73.06 209 ARG A O 1
ATOM 1731 N N . LYS A 1 210 ? -3.250 16.328 -6.319 1.00 77.00 210 LYS A N 1
ATOM 1732 C CA . LYS A 1 210 ? -2.443 17.344 -5.641 1.00 77.00 210 LYS A CA 1
ATOM 1733 C C . LYS A 1 210 ? -2.543 18.635 -6.425 1.00 77.00 210 LYS A C 1
ATOM 1735 O O . LYS A 1 210 ? -2.350 18.616 -7.635 1.00 77.00 210 LYS A O 1
ATOM 1740 N N . GLU A 1 211 ? -2.798 19.729 -5.723 1.00 80.25 211 GLU A N 1
ATOM 1741 C CA . GLU A 1 211 ? -2.996 21.041 -6.337 1.00 80.25 211 GLU A CA 1
ATOM 1742 C C . GLU A 1 211 ? -1.791 21.457 -7.193 1.00 80.25 211 GLU A C 1
ATOM 1744 O O . GLU A 1 211 ? -1.964 21.780 -8.366 1.00 80.25 211 GLU A O 1
ATOM 1749 N N . ASP A 1 212 ? -0.575 21.332 -6.655 1.00 80.75 212 ASP A N 1
ATOM 1750 C CA . ASP A 1 212 ? 0.659 21.681 -7.369 1.00 80.75 212 ASP A CA 1
ATOM 1751 C C . ASP A 1 212 ? 0.856 20.831 -8.636 1.00 80.75 212 ASP A C 1
ATOM 1753 O O . ASP A 1 212 ? 1.183 21.345 -9.706 1.00 80.75 212 ASP A O 1
ATOM 1757 N N . LEU A 1 213 ? 0.602 19.519 -8.549 1.00 83.81 213 LEU A N 1
ATOM 1758 C CA . LEU A 1 213 ? 0.718 18.618 -9.697 1.00 83.81 213 LEU A CA 1
ATOM 1759 C C . LEU A 1 213 ? -0.365 18.905 -10.745 1.00 83.81 213 LEU A C 1
ATOM 1761 O O . LEU A 1 213 ? -0.068 18.900 -11.937 1.00 83.81 213 LEU A O 1
ATOM 1765 N N . ASP A 1 214 ? -1.601 19.171 -10.317 1.00 84.56 214 ASP A N 1
ATOM 1766 C CA . ASP A 1 214 ? -2.709 19.519 -11.208 1.00 84.56 214 ASP A CA 1
ATOM 1767 C C . ASP A 1 214 ? -2.401 20.827 -11.967 1.00 84.56 214 ASP A C 1
ATOM 1769 O O . ASP A 1 214 ? -2.629 20.899 -13.177 1.00 84.56 214 ASP A O 1
ATOM 1773 N N . GLN A 1 215 ? -1.803 21.831 -11.309 1.00 86.06 215 GLN A N 1
ATOM 1774 C CA . GLN A 1 215 ? -1.331 23.054 -11.972 1.00 86.06 215 GLN A CA 1
ATOM 1775 C C . GLN A 1 215 ? -0.253 22.757 -13.022 1.00 86.06 215 GLN A C 1
ATOM 1777 O O . GLN A 1 215 ? -0.335 23.252 -14.150 1.00 86.06 215 GLN A O 1
ATOM 1782 N N . THR A 1 216 ? 0.725 21.911 -12.696 1.00 85.62 216 THR A N 1
ATOM 1783 C CA . THR A 1 216 ? 1.769 21.502 -13.646 1.00 85.62 216 THR A CA 1
ATOM 1784 C C . THR A 1 216 ? 1.200 20.703 -14.819 1.00 85.62 216 THR A C 1
ATOM 1786 O O . THR A 1 216 ? 1.613 20.911 -15.958 1.00 85.62 216 THR A O 1
ATOM 1789 N N . ILE A 1 217 ? 0.200 19.846 -14.593 1.00 86.94 217 ILE A N 1
ATOM 1790 C CA . ILE A 1 217 ? -0.505 19.121 -15.661 1.00 86.94 217 ILE A CA 1
ATOM 1791 C C . ILE A 1 217 ? -1.244 20.098 -16.584 1.00 86.94 217 ILE A C 1
ATOM 1793 O O . ILE A 1 217 ? -1.195 19.935 -17.803 1.00 86.94 217 ILE A O 1
ATOM 1797 N N . ILE A 1 218 ? -1.891 21.134 -16.038 1.00 86.19 218 ILE A N 1
ATOM 1798 C CA . ILE A 1 218 ? -2.543 22.184 -16.839 1.00 86.19 218 ILE A CA 1
ATOM 1799 C C . ILE A 1 218 ? -1.514 22.921 -17.707 1.00 86.19 218 ILE A C 1
ATOM 1801 O O . ILE A 1 218 ? -1.761 23.157 -18.892 1.00 86.19 218 ILE A O 1
ATOM 1805 N N . GLN A 1 219 ? -0.342 23.247 -17.158 1.00 84.56 219 GLN A N 1
ATOM 1806 C CA . GLN A 1 219 ? 0.756 23.831 -17.936 1.00 84.56 219 GLN A CA 1
ATOM 1807 C C . GLN A 1 219 ? 1.247 22.871 -19.031 1.00 84.56 219 GLN A C 1
ATOM 1809 O O . GLN A 1 219 ? 1.457 23.288 -20.168 1.00 84.56 219 GLN A O 1
ATOM 1814 N N . LEU A 1 220 ? 1.371 21.578 -18.721 1.00 85.06 220 LEU A N 1
ATOM 1815 C CA . LEU A 1 220 ? 1.842 20.552 -19.652 1.00 85.06 220 LEU A CA 1
ATOM 1816 C C . LEU A 1 220 ? 0.943 20.415 -20.887 1.00 85.06 220 LEU A C 1
ATOM 1818 O O . LEU A 1 220 ? 1.444 20.234 -21.992 1.00 85.06 220 LEU A O 1
ATOM 1822 N N . ILE A 1 221 ? -0.380 20.492 -20.718 1.00 83.00 221 ILE A N 1
ATOM 1823 C CA . ILE A 1 221 ? -1.328 20.364 -21.838 1.00 83.00 221 ILE A CA 1
ATOM 1824 C C . ILE A 1 221 ? -1.476 21.651 -22.658 1.00 83.00 221 ILE A C 1
ATOM 1826 O O . ILE A 1 221 ? -1.991 21.589 -23.773 1.00 83.00 221 ILE A O 1
ATOM 1830 N N . THR A 1 222 ? -1.073 22.801 -22.109 1.00 82.06 222 THR A N 1
ATOM 1831 C CA . THR A 1 222 ? -1.224 24.120 -22.750 1.00 82.06 222 THR A CA 1
ATOM 1832 C C . THR A 1 222 ? 0.062 24.634 -23.389 1.00 82.06 222 THR A C 1
ATOM 1834 O O . THR A 1 222 ? -0.002 25.523 -24.233 1.00 82.06 222 THR A O 1
ATOM 1837 N N . THR A 1 223 ? 1.222 24.096 -23.007 1.00 81.56 223 THR A N 1
ATOM 1838 C CA . THR A 1 223 ? 2.523 24.506 -23.542 1.00 81.56 223 THR A CA 1
ATOM 1839 C C . THR A 1 223 ? 2.861 23.807 -24.858 1.00 81.56 223 THR A C 1
ATOM 1841 O O . THR A 1 223 ? 2.629 22.611 -25.028 1.00 81.56 223 THR A O 1
ATOM 1844 N N . ASP A 1 224 ? 3.521 24.530 -25.762 1.00 76.19 224 ASP A N 1
ATOM 1845 C CA . ASP A 1 224 ? 4.128 23.943 -26.963 1.00 76.19 224 ASP A CA 1
ATOM 1846 C C . ASP A 1 224 ? 5.469 23.247 -26.651 1.00 76.19 224 ASP A C 1
ATOM 1848 O O . ASP A 1 224 ? 5.968 22.445 -27.442 1.00 76.19 224 ASP A O 1
ATOM 1852 N N . LYS A 1 225 ? 6.056 23.527 -25.477 1.00 80.88 225 LYS A N 1
ATOM 1853 C CA . LYS A 1 225 ? 7.382 23.052 -25.049 1.00 80.88 225 LYS A CA 1
ATOM 1854 C C . LYS A 1 225 ? 7.294 22.000 -23.943 1.00 80.88 225 LYS A C 1
ATOM 1856 O O . LYS A 1 225 ? 7.807 22.178 -22.842 1.00 80.88 225 LYS A O 1
ATOM 1861 N N . VAL A 1 226 ? 6.636 20.884 -24.238 1.00 85.25 226 VAL A N 1
ATOM 1862 C CA . VAL A 1 226 ? 6.407 19.787 -23.277 1.00 85.25 226 VAL A CA 1
ATOM 1863 C C . VAL A 1 226 ? 7.709 19.195 -22.727 1.00 85.25 226 VAL A C 1
ATOM 1865 O O . VAL A 1 226 ? 7.789 18.884 -21.539 1.00 85.25 226 VAL A O 1
ATOM 1868 N N . LYS A 1 227 ? 8.747 19.073 -23.565 1.00 85.88 227 LYS A N 1
ATOM 1869 C CA . LYS A 1 227 ? 10.068 18.583 -23.144 1.00 85.88 227 LYS A CA 1
ATOM 1870 C C . LYS A 1 227 ? 10.654 19.425 -22.001 1.00 85.88 227 LYS A C 1
ATOM 1872 O O . LYS A 1 227 ? 11.115 18.853 -21.017 1.00 85.88 227 LYS A O 1
ATOM 1877 N N . ASP A 1 228 ? 10.577 20.750 -22.111 1.00 86.06 228 ASP A N 1
ATOM 1878 C CA . ASP A 1 228 ? 11.133 21.685 -21.126 1.00 86.06 228 ASP A CA 1
ATOM 1879 C C . ASP A 1 228 ? 10.445 21.528 -19.760 1.00 86.06 228 ASP A C 1
ATOM 1881 O O . ASP A 1 228 ? 11.094 21.611 -18.719 1.00 86.06 228 ASP A O 1
ATOM 1885 N N . THR A 1 229 ? 9.137 21.242 -19.747 1.00 85.00 229 THR A N 1
ATOM 1886 C CA . THR A 1 229 ? 8.394 20.960 -18.509 1.00 85.00 229 THR A CA 1
ATOM 1887 C C . THR A 1 229 ? 8.885 19.678 -17.837 1.00 85.00 229 THR A C 1
ATOM 1889 O O . THR A 1 229 ? 9.114 19.676 -16.631 1.00 85.00 229 THR A O 1
ATOM 1892 N N . PHE A 1 230 ? 9.104 18.593 -18.590 1.00 88.31 230 PHE A N 1
ATOM 1893 C CA . PHE A 1 230 ? 9.679 17.365 -18.023 1.00 88.31 230 PHE A CA 1
ATOM 1894 C C . PHE A 1 230 ? 11.074 17.610 -17.447 1.00 88.31 230 PHE A C 1
ATOM 1896 O O . PHE A 1 230 ? 11.360 17.185 -16.329 1.00 88.31 230 PHE A O 1
ATOM 1903 N N . GLU A 1 231 ? 11.926 18.310 -18.194 1.00 87.31 231 GLU A N 1
ATOM 1904 C CA . GLU A 1 231 ? 13.298 18.604 -17.786 1.00 87.31 231 GLU A CA 1
ATOM 1905 C C . GLU A 1 231 ? 13.348 19.431 -16.497 1.00 87.31 231 GLU A C 1
ATOM 1907 O O . GLU A 1 231 ? 14.094 19.084 -15.582 1.00 87.31 231 GLU A O 1
ATOM 1912 N N . ARG A 1 232 ? 12.500 20.462 -16.391 1.00 86.31 232 ARG A N 1
ATOM 1913 C CA . ARG A 1 232 ? 12.418 21.341 -15.218 1.00 86.31 232 ARG A CA 1
ATOM 1914 C C . ARG A 1 232 ? 11.874 20.637 -13.973 1.00 86.31 232 ARG A C 1
ATOM 1916 O O . ARG A 1 232 ? 12.419 20.826 -12.892 1.00 86.31 232 ARG A O 1
ATOM 1923 N N . GLU A 1 233 ? 10.799 19.863 -14.116 1.00 83.81 233 GLU A N 1
ATOM 1924 C CA . GLU A 1 233 ? 10.034 19.338 -12.971 1.00 83.81 233 GLU A CA 1
ATOM 1925 C C . GLU A 1 233 ? 10.511 17.957 -12.498 1.00 83.81 233 GLU A C 1
ATOM 1927 O O . GLU A 1 233 ? 10.364 17.607 -11.328 1.00 83.81 233 GLU A O 1
ATOM 1932 N N . ALA A 1 234 ? 11.057 17.135 -13.397 1.00 80.75 234 ALA A N 1
ATOM 1933 C CA . ALA A 1 234 ? 11.365 15.731 -13.112 1.00 80.75 234 ALA A CA 1
ATOM 1934 C C . ALA A 1 234 ? 12.678 15.236 -13.744 1.00 80.75 234 ALA A C 1
ATOM 1936 O O . ALA A 1 234 ? 13.071 14.091 -13.521 1.00 80.75 234 ALA A O 1
ATOM 1937 N N . GLY A 1 235 ? 13.362 16.062 -14.538 1.00 84.38 235 GLY A N 1
ATOM 1938 C CA . GLY A 1 235 ? 14.496 15.637 -15.352 1.00 84.38 235 GLY A CA 1
ATOM 1939 C C . GLY A 1 235 ? 14.101 14.700 -16.500 1.00 84.38 235 GLY A C 1
ATOM 1940 O O . GLY A 1 235 ? 12.960 14.249 -16.625 1.00 84.38 235 GLY A O 1
ATOM 1941 N N . LEU A 1 236 ? 15.072 14.385 -17.356 1.00 85.06 236 LEU A N 1
ATOM 1942 C CA . LEU A 1 236 ? 14.904 13.513 -18.521 1.00 85.06 236 LEU A CA 1
ATOM 1943 C C . LEU A 1 236 ? 15.877 12.324 -18.477 1.00 85.06 236 LEU A C 1
ATOM 1945 O O . LEU A 1 236 ? 16.901 12.389 -17.790 1.00 85.06 236 LEU A O 1
ATOM 1949 N N . PRO A 1 237 ? 15.583 11.224 -19.198 1.00 81.00 237 PRO A N 1
ATOM 1950 C CA . PRO A 1 237 ? 16.561 10.162 -19.427 1.00 81.00 237 PRO A CA 1
ATOM 1951 C C . PRO A 1 237 ? 17.857 10.718 -20.044 1.00 81.00 237 PRO A C 1
ATOM 1953 O O . PRO A 1 237 ? 17.819 11.687 -20.794 1.00 81.00 237 PRO A O 1
ATOM 1956 N N . LYS A 1 238 ? 19.009 10.091 -19.774 1.00 66.44 238 LYS A N 1
ATOM 1957 C CA . LYS A 1 238 ? 20.321 10.601 -20.227 1.00 66.44 238 LYS A CA 1
ATOM 1958 C C . LYS A 1 238 ? 20.587 10.462 -21.736 1.00 66.44 238 LYS A C 1
ATOM 1960 O O . LYS A 1 238 ? 21.434 11.181 -22.253 1.00 66.44 238 LYS A O 1
ATOM 1965 N N . GLU A 1 239 ? 19.900 9.558 -22.435 1.00 64.69 239 GLU A N 1
ATOM 1966 C CA . GLU A 1 239 ? 20.109 9.284 -23.869 1.00 64.69 239 GLU A CA 1
ATOM 1967 C C . GLU A 1 239 ? 18.888 9.656 -24.723 1.00 64.69 239 GLU A C 1
ATOM 1969 O O . GLU A 1 239 ? 17.748 9.602 -24.247 1.00 64.69 239 GLU A O 1
ATOM 1974 N N . ASN A 1 240 ? 19.122 9.950 -26.011 1.00 65.88 240 ASN A N 1
ATOM 1975 C CA . ASN A 1 240 ? 18.121 10.242 -27.052 1.00 65.88 240 ASN A CA 1
ATOM 1976 C C . ASN A 1 240 ? 17.247 9.019 -27.410 1.00 65.88 240 ASN A C 1
ATOM 1978 O O . ASN A 1 240 ? 17.154 8.582 -28.548 1.00 65.88 240 ASN A O 1
ATOM 1982 N N . SER A 1 241 ? 16.558 8.457 -26.423 1.00 74.31 241 SER A N 1
ATOM 1983 C CA . SER A 1 241 ? 15.626 7.349 -26.611 1.00 74.31 241 SER A CA 1
ATOM 1984 C C . SER A 1 241 ? 14.326 7.775 -27.303 1.00 74.31 241 SER A C 1
ATOM 1986 O O . SER A 1 241 ? 13.993 8.959 -27.427 1.00 74.31 241 SER A O 1
ATOM 1988 N N . PHE A 1 242 ? 13.511 6.785 -27.670 1.00 87.81 242 PHE A N 1
ATOM 1989 C CA . PHE A 1 242 ? 12.122 6.984 -28.101 1.00 87.81 242 PHE A CA 1
ATOM 1990 C C . PHE A 1 242 ? 11.283 7.790 -27.093 1.00 87.81 242 PHE A C 1
ATOM 1992 O O . PHE A 1 242 ? 10.274 8.375 -27.481 1.00 87.81 242 PHE A O 1
ATOM 1999 N N . PHE A 1 243 ? 11.724 7.895 -25.835 1.00 89.44 243 PHE A N 1
ATOM 2000 C CA . PHE A 1 243 ? 11.163 8.813 -24.848 1.00 89.44 243 PHE A CA 1
ATOM 2001 C C . PHE A 1 243 ? 11.253 10.276 -25.300 1.00 89.44 243 PHE A C 1
ATOM 2003 O O . PHE A 1 243 ? 10.246 10.976 -25.325 1.00 89.44 243 PHE A O 1
ATOM 2010 N N . HIS A 1 244 ? 12.432 10.734 -25.730 1.00 86.69 244 HIS A N 1
ATOM 2011 C CA . HIS A 1 244 ? 12.620 12.105 -26.212 1.00 86.69 244 HIS A CA 1
ATOM 2012 C C . HIS A 1 244 ? 11.786 12.377 -27.458 1.00 86.69 244 HIS A C 1
ATOM 2014 O O . HIS A 1 244 ? 11.099 13.392 -27.527 1.00 86.69 244 HIS A O 1
ATOM 2020 N N . ARG A 1 245 ? 11.776 11.426 -28.401 1.00 86.25 245 ARG A N 1
ATOM 2021 C CA . ARG A 1 245 ? 10.951 11.513 -29.614 1.00 86.25 245 ARG A CA 1
ATOM 2022 C C . ARG A 1 245 ? 9.461 11.599 -29.298 1.00 86.25 245 ARG A C 1
ATOM 2024 O O . ARG A 1 245 ? 8.724 12.289 -29.996 1.00 86.25 245 ARG A O 1
ATOM 2031 N N . PHE A 1 246 ? 8.999 10.920 -28.247 1.00 87.38 246 PHE A N 1
ATOM 2032 C CA . PHE A 1 246 ? 7.617 11.054 -27.797 1.00 87.38 246 PHE A CA 1
ATOM 2033 C C . PHE A 1 246 ? 7.298 12.484 -27.360 1.00 87.38 246 PHE A C 1
ATOM 2035 O O . PHE A 1 246 ? 6.266 13.009 -27.770 1.00 87.38 246 PHE A O 1
ATOM 2042 N N . LEU A 1 247 ? 8.196 13.114 -26.595 1.00 85.94 247 LEU A N 1
ATOM 2043 C CA . LEU A 1 247 ? 8.032 14.476 -26.077 1.00 85.94 247 LEU A CA 1
ATOM 2044 C C . LEU A 1 247 ? 8.217 15.585 -27.120 1.00 85.94 247 LEU A C 1
ATOM 2046 O O . LEU A 1 247 ? 7.844 16.720 -26.846 1.00 85.94 247 LEU A O 1
ATOM 2050 N N . THR A 1 248 ? 8.811 15.306 -28.280 1.00 80.88 248 THR A N 1
ATOM 2051 C CA . THR A 1 248 ? 9.001 16.312 -29.340 1.00 80.88 248 THR A CA 1
ATOM 2052 C C . THR A 1 248 ? 8.031 16.134 -30.500 1.00 80.88 248 THR A C 1
ATOM 2054 O O . THR A 1 248 ? 7.508 17.111 -31.015 1.00 80.88 248 THR A O 1
ATOM 2057 N N . GLU A 1 249 ? 7.774 14.892 -30.909 1.00 76.94 249 GLU A N 1
ATOM 2058 C CA . GLU A 1 249 ? 7.025 14.573 -32.133 1.00 76.94 249 GLU A CA 1
ATOM 2059 C C . GLU A 1 249 ? 5.805 13.685 -31.848 1.00 76.94 249 GLU A C 1
ATOM 2061 O O . GLU A 1 249 ? 4.770 13.790 -32.504 1.00 76.94 249 GLU A O 1
ATOM 2066 N N . GLY A 1 250 ? 5.911 12.779 -30.871 1.00 64.69 250 GLY A N 1
ATOM 2067 C CA . GLY A 1 250 ? 4.993 11.647 -30.731 1.00 64.69 250 GLY A CA 1
ATOM 2068 C C . GLY A 1 250 ? 3.589 11.973 -30.213 1.00 64.69 250 GLY A C 1
ATOM 2069 O O . GLY A 1 250 ? 2.650 11.237 -30.538 1.00 64.69 250 GLY A O 1
ATOM 2070 N N . PHE A 1 251 ? 3.416 13.040 -29.421 1.00 68.62 251 PHE A N 1
ATOM 2071 C CA . PHE A 1 251 ? 2.091 13.450 -28.926 1.00 68.62 251 PHE A CA 1
ATOM 2072 C C . PHE A 1 251 ? 1.416 14.528 -29.795 1.00 68.62 251 PHE A C 1
ATOM 2074 O O . PHE A 1 251 ? 0.184 14.582 -29.808 1.00 68.62 251 PHE A O 1
ATOM 2081 N N . GLN A 1 252 ? 2.200 15.316 -30.547 1.00 64.50 252 GLN A N 1
ATOM 2082 C CA . GLN A 1 252 ? 1.751 16.443 -31.388 1.00 64.50 252 GLN A CA 1
ATOM 2083 C C . GLN A 1 252 ? 1.144 16.024 -32.740 1.00 64.50 252 GLN A C 1
ATOM 2085 O O . GLN A 1 252 ? 0.774 16.874 -33.550 1.00 64.50 252 GLN A O 1
ATOM 2090 N N . ASP A 1 253 ? 1.035 14.720 -33.005 1.00 57.53 253 ASP A N 1
ATOM 2091 C CA . ASP A 1 253 ? 0.439 14.194 -34.232 1.00 57.53 253 ASP A CA 1
ATOM 2092 C C . ASP A 1 253 ? -0.954 14.819 -34.468 1.00 57.53 253 ASP A C 1
ATOM 2094 O O . ASP A 1 253 ? -1.820 14.766 -33.587 1.00 57.53 253 ASP A O 1
ATOM 2098 N N . LYS A 1 254 ? -1.152 15.424 -35.654 1.00 50.22 254 LYS A N 1
ATOM 2099 C CA . LYS A 1 254 ? -2.163 16.454 -36.021 1.00 50.22 254 LYS A CA 1
ATOM 2100 C C . LYS A 1 254 ? -3.639 16.068 -35.830 1.00 50.22 254 LYS A C 1
ATOM 2102 O O . LYS A 1 254 ? -4.541 16.808 -36.209 1.00 50.22 254 LYS A O 1
ATOM 2107 N N . THR A 1 255 ? -3.909 14.900 -35.265 1.00 52.91 255 THR A N 1
ATOM 2108 C CA . THR A 1 255 ? -5.250 14.361 -35.045 1.00 52.91 255 THR A CA 1
ATOM 2109 C C . THR A 1 255 ? -5.818 14.633 -33.649 1.00 52.91 255 THR A C 1
ATOM 2111 O O . THR A 1 255 ? -6.915 14.151 -33.384 1.00 52.91 255 THR A O 1
ATOM 2114 N N . HIS A 1 256 ? -5.120 15.372 -32.762 1.00 55.09 256 HIS A N 1
ATOM 2115 C CA . HIS A 1 256 ? -5.567 15.725 -31.393 1.00 55.09 256 HIS A CA 1
ATOM 2116 C C . HIS A 1 256 ? -6.342 14.593 -30.695 1.00 55.09 256 HIS A C 1
ATOM 2118 O O . HIS A 1 256 ? -7.371 14.800 -30.047 1.00 55.09 256 HIS A O 1
ATOM 2124 N N . LYS A 1 257 ? -5.883 13.345 -30.852 1.00 66.25 257 LYS A N 1
ATOM 2125 C CA . LYS A 1 257 ? -6.583 12.212 -30.254 1.00 66.25 257 LYS A CA 1
ATOM 2126 C C . LYS A 1 257 ? -6.412 12.318 -28.747 1.00 66.25 257 LYS A C 1
ATOM 2128 O O . LYS A 1 257 ? -5.286 12.270 -28.257 1.00 66.25 257 LYS A O 1
ATOM 2133 N N . LYS A 1 258 ? -7.528 12.420 -28.020 1.00 74.06 258 LYS A N 1
ATOM 2134 C CA . LYS A 1 258 ? -7.602 12.446 -26.546 1.00 74.06 258 LYS A CA 1
ATOM 2135 C C . LYS A 1 258 ? -6.656 11.430 -25.884 1.00 74.06 258 LYS A C 1
ATOM 2137 O O . LYS A 1 258 ? -6.025 11.745 -24.883 1.00 74.06 258 LYS A O 1
ATOM 2142 N N . SER A 1 259 ? -6.485 10.258 -26.500 1.00 78.12 259 SER A N 1
ATOM 2143 C CA . SER A 1 259 ? -5.563 9.204 -26.063 1.00 78.12 259 SER A CA 1
ATOM 2144 C C . SER A 1 259 ? -4.094 9.637 -25.949 1.00 78.12 259 SER A C 1
ATOM 2146 O O . SER A 1 259 ? -3.397 9.143 -25.071 1.00 78.12 259 SER A O 1
ATOM 2148 N N . ASN A 1 260 ? -3.602 10.541 -26.806 1.00 81.12 260 ASN A N 1
ATOM 2149 C CA . ASN A 1 260 ? -2.210 11.006 -26.760 1.00 81.12 260 ASN A CA 1
ATOM 2150 C C . ASN A 1 260 ? -1.960 11.883 -25.530 1.00 81.12 260 ASN A C 1
ATOM 2152 O O . ASN A 1 260 ? -0.953 11.704 -24.854 1.00 81.12 260 ASN A O 1
ATOM 2156 N N . TYR A 1 261 ? -2.890 12.794 -25.225 1.00 83.94 261 TYR A N 1
ATOM 2157 C CA . TYR A 1 261 ? -2.807 13.629 -24.028 1.00 83.94 261 TYR A CA 1
ATOM 2158 C C . TYR A 1 261 ? -2.965 12.796 -22.761 1.00 83.94 261 TYR A C 1
ATOM 2160 O O . TYR A 1 261 ? -2.223 13.008 -21.813 1.00 83.94 261 TYR A O 1
ATOM 2168 N N . THR A 1 262 ? -3.861 11.803 -22.750 1.00 88.44 262 THR A N 1
ATOM 2169 C CA . THR A 1 262 ? -3.954 10.862 -21.624 1.00 88.44 262 THR A CA 1
ATOM 2170 C C . THR A 1 262 ? -2.632 10.130 -21.400 1.00 88.44 262 THR A C 1
ATOM 2172 O O . THR A 1 262 ? -2.154 10.089 -20.272 1.00 88.44 262 THR A O 1
ATOM 2175 N N . LEU A 1 263 ? -2.001 9.614 -22.461 1.00 89.94 263 LEU A N 1
ATOM 2176 C CA . LEU A 1 263 ? -0.704 8.947 -22.342 1.00 89.94 263 LEU A CA 1
ATOM 2177 C C . LEU A 1 263 ? 0.396 9.900 -21.851 1.00 89.94 263 LEU A C 1
ATOM 2179 O O . LEU A 1 263 ? 1.210 9.506 -21.023 1.00 89.94 263 LEU A O 1
ATOM 2183 N N . LEU A 1 264 ? 0.405 11.148 -22.330 1.00 89.94 264 LEU A N 1
ATOM 2184 C CA . LEU A 1 264 ? 1.357 12.172 -21.899 1.00 89.94 264 LEU A CA 1
ATOM 2185 C C . LEU A 1 264 ? 1.191 12.524 -20.416 1.00 89.94 264 LEU A C 1
ATOM 2187 O O . LEU A 1 264 ? 2.181 12.552 -19.693 1.00 89.94 264 LEU A O 1
ATOM 2191 N N . ILE A 1 265 ? -0.044 12.769 -19.970 1.00 90.06 265 ILE A N 1
ATOM 2192 C CA . ILE A 1 265 ? -0.357 13.104 -18.575 1.00 90.06 265 ILE A CA 1
ATOM 2193 C C . ILE A 1 265 ? 0.012 11.933 -17.668 1.00 90.06 265 ILE A C 1
ATOM 2195 O O . ILE A 1 265 ? 0.727 12.131 -16.692 1.00 90.06 265 ILE A O 1
ATOM 2199 N N . ASN A 1 266 ? -0.403 10.711 -18.018 1.00 93.00 266 ASN A N 1
ATOM 2200 C CA . ASN A 1 266 ? -0.065 9.519 -17.244 1.00 93.00 266 ASN A CA 1
ATOM 2201 C C . ASN A 1 266 ? 1.454 9.355 -17.145 1.00 93.00 266 ASN A C 1
ATOM 2203 O O . ASN A 1 266 ? 1.988 9.228 -16.042 1.00 93.00 266 ASN A O 1
ATOM 2207 N N . LEU A 1 267 ? 2.156 9.425 -18.283 1.00 93.44 267 LEU A N 1
ATOM 2208 C CA . LEU A 1 267 ? 3.611 9.329 -18.324 1.00 93.44 267 LEU A CA 1
ATOM 2209 C C . LEU A 1 267 ? 4.261 10.396 -17.443 1.00 93.44 267 LEU A C 1
ATOM 2211 O O . LEU A 1 267 ? 5.143 10.058 -16.662 1.00 93.44 267 LEU A O 1
ATOM 2215 N N . PHE A 1 268 ? 3.827 11.655 -17.545 1.00 91.94 268 PHE A N 1
ATOM 2216 C CA . PHE A 1 268 ? 4.359 12.752 -16.740 1.00 91.94 268 PHE A CA 1
ATOM 2217 C C . PHE A 1 268 ? 4.134 12.513 -15.250 1.00 91.94 268 PHE A C 1
ATOM 2219 O O . PHE A 1 268 ? 5.092 12.538 -14.486 1.00 91.94 268 PHE A O 1
ATOM 2226 N N . THR A 1 269 ? 2.902 12.217 -14.836 1.00 91.44 269 THR A N 1
ATOM 2227 C CA . THR A 1 269 ? 2.553 11.989 -13.430 1.00 91.44 269 THR A CA 1
ATOM 2228 C C . THR A 1 269 ? 3.353 10.835 -12.831 1.00 91.44 269 THR A C 1
ATOM 2230 O O . THR A 1 269 ? 3.928 10.975 -11.751 1.00 91.44 269 THR A O 1
ATOM 2233 N N . ARG A 1 270 ? 3.461 9.709 -13.547 1.00 93.19 270 ARG A N 1
ATOM 2234 C CA . ARG A 1 270 ? 4.226 8.532 -13.107 1.00 93.19 270 ARG A CA 1
ATOM 2235 C C . ARG A 1 270 ? 5.735 8.804 -13.117 1.00 93.19 270 ARG A C 1
ATOM 2237 O O . ARG A 1 270 ? 6.434 8.425 -12.181 1.00 93.19 270 ARG A O 1
ATOM 2244 N N . TRP A 1 271 ? 6.250 9.497 -14.133 1.00 92.38 271 TRP A N 1
ATOM 2245 C CA . TRP A 1 271 ? 7.662 9.882 -14.221 1.00 92.38 271 TRP A CA 1
ATOM 2246 C C . TRP A 1 271 ? 8.057 10.846 -13.100 1.00 92.38 271 TRP A C 1
ATOM 2248 O O . TRP A 1 271 ? 8.998 10.569 -12.358 1.00 92.38 271 TRP A O 1
ATOM 2258 N N . HIS A 1 272 ? 7.289 11.918 -12.911 1.00 90.19 272 HIS A N 1
ATOM 2259 C CA . HIS A 1 272 ? 7.430 12.855 -11.802 1.00 90.19 272 HIS A CA 1
ATOM 2260 C C . HIS A 1 272 ? 7.368 12.115 -10.463 1.00 90.19 272 HIS A C 1
ATOM 2262 O O . HIS A 1 272 ? 8.252 12.291 -9.624 1.00 90.19 272 HIS A O 1
ATOM 2268 N N . TYR A 1 273 ? 6.400 11.202 -10.294 1.00 89.38 273 TYR A N 1
ATOM 2269 C CA . TYR A 1 273 ? 6.326 10.355 -9.107 1.00 89.38 273 TYR A CA 1
ATOM 2270 C C . TYR A 1 273 ? 7.601 9.557 -8.882 1.00 89.38 273 TYR A C 1
ATOM 2272 O O . TYR A 1 273 ? 7.954 9.384 -7.731 1.00 89.38 273 TYR A O 1
ATOM 2280 N N . PHE A 1 274 ? 8.322 9.081 -9.895 1.00 90.50 274 PHE A N 1
ATOM 2281 C CA . PHE A 1 274 ? 9.574 8.356 -9.670 1.00 90.50 274 PHE A CA 1
ATOM 2282 C C . PHE A 1 274 ? 10.793 9.258 -9.459 1.00 90.50 274 PHE A C 1
ATOM 2284 O O . PHE A 1 274 ? 11.664 8.905 -8.664 1.00 90.50 274 PHE A O 1
ATOM 2291 N N . LYS A 1 275 ? 10.843 10.417 -10.124 1.00 88.25 275 LYS A N 1
ATOM 2292 C CA . LYS A 1 275 ? 12.039 11.269 -10.198 1.00 88.25 275 LYS A CA 1
ATOM 2293 C C . LYS A 1 275 ? 12.135 12.381 -9.166 1.00 88.25 275 LYS A C 1
ATOM 2295 O O . LYS A 1 275 ? 13.235 12.844 -8.876 1.00 88.25 275 LYS A O 1
ATOM 2300 N N . THR A 1 276 ? 11.043 12.816 -8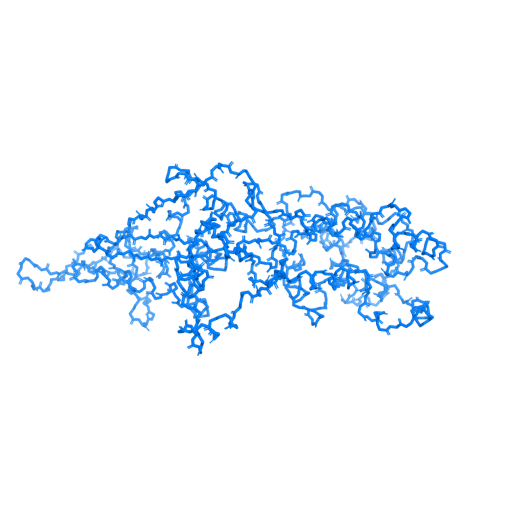.551 1.00 82.25 276 THR A N 1
ATOM 2301 C CA . THR A 1 276 ? 11.140 13.903 -7.567 1.00 82.25 276 THR A CA 1
ATOM 2302 C C . THR A 1 276 ? 11.575 13.406 -6.192 1.00 82.25 276 THR A C 1
ATOM 2304 O O . THR A 1 276 ? 11.021 12.451 -5.639 1.00 82.25 276 THR A O 1
ATOM 2307 N N . ASN A 1 277 ? 12.601 14.040 -5.612 1.00 64.12 277 ASN A N 1
ATOM 2308 C CA . ASN A 1 277 ? 13.110 13.753 -4.261 1.00 64.12 277 ASN A CA 1
ATOM 2309 C C . ASN A 1 277 ? 12.200 14.351 -3.187 1.00 64.12 277 ASN A C 1
ATOM 2311 O O . ASN A 1 277 ? 12.633 14.999 -2.241 1.00 64.12 277 ASN A O 1
ATOM 2315 N N . GLN A 1 278 ? 10.904 14.134 -3.326 1.00 57.69 278 GLN A N 1
ATOM 2316 C CA . GLN A 1 278 ? 9.961 14.471 -2.290 1.00 57.69 278 GLN A CA 1
ATOM 2317 C C . GLN A 1 278 ? 9.960 13.314 -1.286 1.00 57.69 278 GLN A C 1
ATOM 2319 O O . GLN A 1 278 ? 9.078 12.454 -1.300 1.00 57.69 278 GLN A O 1
ATOM 2324 N N . GLN A 1 279 ? 10.986 13.261 -0.426 1.00 45.69 279 GLN A N 1
ATOM 2325 C CA . GLN A 1 279 ? 11.088 12.288 0.677 1.00 45.69 279 GLN A CA 1
ATOM 2326 C C . GLN A 1 279 ? 9.824 12.288 1.565 1.00 45.69 279 GLN A C 1
ATOM 2328 O O . GLN A 1 279 ? 9.503 11.277 2.178 1.00 45.69 279 GLN A O 1
ATOM 2333 N N . ASN A 1 280 ? 9.044 13.376 1.530 1.00 40.31 280 ASN A N 1
ATOM 2334 C CA . ASN A 1 280 ? 7.766 13.523 2.224 1.00 40.31 280 ASN A CA 1
ATOM 2335 C C . ASN A 1 280 ? 6.517 13.167 1.380 1.00 40.31 280 ASN A C 1
ATOM 2337 O O . ASN A 1 280 ? 5.432 13.049 1.941 1.00 40.31 280 ASN A O 1
ATOM 2341 N N . GLU A 1 281 ? 6.628 12.948 0.062 1.00 45.88 281 GLU A N 1
ATOM 2342 C CA . GLU A 1 281 ? 5.478 12.631 -0.813 1.00 45.88 281 GLU A CA 1
ATOM 2343 C C . GLU A 1 281 ? 5.360 11.168 -1.228 1.00 45.88 281 GLU A C 1
ATOM 2345 O O . GLU A 1 281 ? 4.274 10.735 -1.613 1.00 45.88 281 GLU A O 1
ATOM 2350 N N . VAL A 1 282 ? 6.421 10.361 -1.101 1.00 43.22 282 VAL A N 1
ATOM 2351 C CA . VAL A 1 282 ? 6.327 8.891 -1.288 1.00 43.22 282 VAL A CA 1
ATOM 2352 C C . VAL A 1 282 ? 5.332 8.266 -0.280 1.00 43.22 282 VAL A C 1
ATOM 2354 O O . VAL A 1 282 ? 4.796 7.167 -0.452 1.00 43.22 282 VAL A O 1
ATOM 2357 N N . LEU A 1 283 ? 4.978 9.071 0.716 1.00 43.94 283 LEU A N 1
ATOM 2358 C CA . LEU A 1 283 ? 4.072 8.883 1.825 1.00 43.94 283 LEU A CA 1
ATOM 2359 C C . LEU A 1 283 ? 2.707 9.580 1.617 1.00 43.94 283 LEU A C 1
ATOM 2361 O O . LEU A 1 283 ? 2.055 9.891 2.609 1.00 43.94 283 LEU A O 1
ATOM 2365 N N . GLY A 1 284 ? 2.286 9.807 0.361 1.00 46.28 284 GLY A N 1
ATOM 2366 C CA . GLY A 1 284 ? 1.153 10.632 -0.126 1.00 46.28 284 GLY A CA 1
ATOM 2367 C C . GLY A 1 284 ? -0.229 10.516 0.537 1.00 46.28 284 GLY A C 1
ATOM 2368 O O . GLY A 1 284 ? -1.152 11.237 0.178 1.00 46.28 284 GLY A O 1
ATOM 2369 N N . ASN A 1 285 ? -0.385 9.694 1.569 1.00 66.25 285 ASN A N 1
ATOM 2370 C CA . ASN A 1 285 ? -1.543 9.718 2.439 1.00 66.25 285 ASN A CA 1
ATOM 2371 C C . ASN A 1 285 ? -1.091 9.982 3.885 1.00 66.25 285 ASN A C 1
ATOM 2373 O O . ASN A 1 285 ? -0.527 9.100 4.533 1.00 66.25 285 ASN A O 1
ATOM 2377 N N . GLN A 1 286 ? -1.382 11.174 4.423 1.00 80.00 286 GLN A N 1
ATOM 2378 C CA . GLN A 1 286 ? -1.135 11.509 5.837 1.00 80.00 286 GLN A CA 1
ATOM 2379 C C . GLN A 1 286 ? -1.698 10.437 6.788 1.00 80.00 286 GLN A C 1
ATOM 2381 O O . GLN A 1 286 ? -1.129 10.181 7.845 1.00 80.00 286 GLN A O 1
ATOM 2386 N N . ILE A 1 287 ? -2.795 9.775 6.403 1.00 87.00 287 ILE A N 1
ATOM 2387 C CA . ILE A 1 287 ? -3.400 8.679 7.170 1.00 87.00 287 ILE A CA 1
ATOM 2388 C C . ILE A 1 287 ? -2.506 7.432 7.151 1.00 87.00 287 ILE A C 1
ATOM 2390 O O . ILE A 1 287 ? -2.366 6.773 8.174 1.00 87.00 287 ILE A O 1
ATOM 2394 N N . TYR A 1 288 ? -1.872 7.118 6.017 1.00 88.62 288 TYR A N 1
ATOM 2395 C CA . TYR A 1 288 ? -0.930 6.000 5.906 1.00 88.62 288 TYR A CA 1
ATOM 2396 C C . TYR A 1 288 ? 0.296 6.191 6.800 1.00 88.62 288 TYR A C 1
ATOM 2398 O O . TYR A 1 288 ? 0.682 5.260 7.500 1.00 88.62 288 TYR A O 1
ATOM 2406 N N . GLN A 1 289 ? 0.850 7.404 6.865 1.00 86.44 289 GLN A N 1
ATOM 2407 C CA . GLN A 1 289 ? 1.957 7.684 7.788 1.00 86.44 289 GLN A CA 1
ATOM 2408 C C . GLN A 1 289 ? 1.556 7.573 9.242 1.00 86.44 289 GLN A C 1
ATOM 2410 O O . GLN A 1 289 ? 2.234 6.903 10.015 1.00 86.44 289 GLN A O 1
ATOM 2415 N N . LYS A 1 290 ? 0.421 8.173 9.604 1.00 88.56 290 LYS A N 1
ATOM 2416 C CA . LYS A 1 290 ? -0.102 8.061 10.963 1.00 88.56 290 LYS A CA 1
ATOM 2417 C C . LYS A 1 290 ? -0.366 6.610 11.349 1.00 88.56 290 LYS A C 1
ATOM 2419 O O . LYS A 1 290 ? -0.102 6.247 12.491 1.00 88.56 290 LYS A O 1
ATOM 2424 N N . TYR A 1 291 ? -0.820 5.776 10.411 1.00 92.00 291 TYR A N 1
ATOM 2425 C CA . TYR A 1 291 ? -0.974 4.343 10.646 1.00 92.00 291 TYR A CA 1
ATOM 2426 C C . TYR A 1 291 ? 0.370 3.655 10.898 1.00 92.00 291 TYR A C 1
ATOM 2428 O O . TYR A 1 291 ? 0.502 2.985 11.913 1.00 92.00 291 TYR A O 1
ATOM 2436 N N . LEU A 1 292 ? 1.380 3.845 10.038 1.00 90.94 292 LEU A N 1
ATOM 2437 C CA . LEU A 1 292 ? 2.704 3.235 10.236 1.00 90.94 292 LEU A CA 1
ATOM 2438 C C . LEU A 1 292 ? 3.364 3.685 11.541 1.00 90.94 292 LEU A C 1
ATOM 2440 O O . LEU A 1 292 ? 3.948 2.863 12.236 1.00 90.94 292 LEU A O 1
ATOM 2444 N N . GLN A 1 293 ? 3.232 4.963 11.899 1.00 88.56 293 GLN A N 1
ATOM 2445 C CA . GLN A 1 293 ? 3.687 5.480 13.189 1.00 88.56 293 GLN A CA 1
ATOM 2446 C C . GLN A 1 293 ? 2.918 4.836 14.342 1.00 88.56 293 GLN A C 1
ATOM 2448 O O . GLN A 1 293 ? 3.530 4.371 15.295 1.00 88.56 293 GLN A O 1
ATOM 2453 N N . SER A 1 294 ? 1.588 4.750 14.248 1.00 89.19 294 SER A N 1
ATOM 2454 C CA . SER A 1 294 ? 0.758 4.074 15.254 1.00 89.19 294 SER A CA 1
ATOM 2455 C C . SER A 1 294 ? 1.153 2.607 15.406 1.00 89.19 294 SER A C 1
ATOM 2457 O O . SER A 1 294 ? 1.238 2.120 16.525 1.00 89.19 294 SER A O 1
ATOM 2459 N N . LEU A 1 295 ? 1.447 1.921 14.300 1.00 90.00 295 LEU A N 1
ATOM 2460 C CA . LEU A 1 295 ? 1.898 0.534 14.271 1.00 90.00 295 LEU A CA 1
ATOM 2461 C C . LEU A 1 295 ? 3.301 0.390 14.871 1.00 90.00 295 LEU A C 1
ATOM 2463 O O . LEU A 1 295 ? 3.540 -0.531 15.647 1.00 90.00 295 LEU A O 1
ATOM 2467 N N . TYR A 1 296 ? 4.213 1.315 14.562 1.00 89.19 296 TYR A N 1
ATOM 2468 C CA . TYR A 1 296 ? 5.534 1.373 15.177 1.00 89.19 296 TYR A CA 1
ATOM 2469 C C . TYR A 1 296 ? 5.413 1.586 16.682 1.00 89.19 296 TYR A C 1
ATOM 2471 O O . TYR A 1 296 ? 5.903 0.753 17.420 1.00 89.19 296 TYR A O 1
ATOM 2479 N N . TYR A 1 297 ? 4.702 2.608 17.165 1.00 85.06 297 TYR A N 1
ATOM 2480 C CA . TYR A 1 297 ? 4.542 2.843 18.607 1.00 85.06 297 TYR A CA 1
ATOM 2481 C C . TYR A 1 297 ? 3.735 1.755 19.314 1.00 85.06 297 TYR A C 1
ATOM 2483 O O . TYR A 1 297 ? 3.952 1.510 20.492 1.00 85.06 297 TYR A O 1
ATOM 2491 N N . PHE A 1 298 ? 2.829 1.083 18.607 1.00 85.31 298 PHE A N 1
ATOM 2492 C CA . PHE A 1 298 ? 2.134 -0.085 19.127 1.00 85.31 298 PHE A CA 1
ATOM 2493 C C . PHE A 1 298 ? 3.082 -1.268 19.349 1.00 85.31 298 PHE A C 1
ATOM 2495 O O . PHE A 1 298 ? 2.864 -2.018 20.293 1.00 85.31 298 PHE A O 1
ATOM 2502 N N . ASN A 1 299 ? 4.086 -1.463 18.491 1.00 83.19 299 ASN A N 1
ATOM 2503 C CA . ASN A 1 299 ? 5.006 -2.607 18.549 1.00 83.19 299 ASN A CA 1
ATOM 2504 C C . ASN A 1 299 ? 6.347 -2.296 19.234 1.00 83.19 299 ASN A C 1
ATOM 2506 O O . ASN A 1 299 ? 6.967 -3.178 19.816 1.00 83.19 299 ASN A O 1
ATOM 2510 N N . SER A 1 300 ? 6.806 -1.051 19.163 1.00 78.00 300 SER A N 1
ATOM 2511 C CA . SER A 1 300 ? 7.912 -0.526 19.955 1.00 78.00 300 SER A CA 1
ATOM 2512 C C . SER A 1 300 ? 7.415 -0.360 21.385 1.00 78.00 300 SER A C 1
ATOM 2514 O O . SER A 1 300 ? 6.237 -0.088 21.587 1.00 78.00 300 SER A O 1
ATOM 2516 N N . GLU A 1 301 ? 8.299 -0.511 22.361 1.00 66.75 301 GLU A N 1
ATOM 2517 C CA . GLU A 1 301 ? 8.052 -0.516 23.812 1.00 66.75 301 GLU A CA 1
ATOM 2518 C C . GLU A 1 301 ? 7.542 0.826 24.380 1.00 66.75 301 GLU A C 1
ATOM 2520 O O . GLU A 1 301 ? 7.921 1.248 25.473 1.00 66.75 301 GLU A O 1
ATOM 2525 N N . ALA A 1 302 ? 6.708 1.547 23.635 1.00 54.03 302 ALA A N 1
ATOM 2526 C CA . ALA A 1 302 ? 6.082 2.770 24.055 1.00 54.03 302 ALA A CA 1
ATOM 2527 C C . ALA A 1 302 ? 5.282 2.450 25.321 1.00 54.03 302 ALA A C 1
ATOM 2529 O O . ALA A 1 302 ? 4.292 1.712 25.302 1.00 54.03 302 ALA A O 1
ATOM 2530 N N . THR A 1 303 ? 5.754 2.976 26.451 1.00 58.34 303 THR A N 1
ATOM 2531 C CA . THR A 1 303 ? 5.041 2.868 27.716 1.00 58.34 303 THR A CA 1
ATOM 2532 C C . THR A 1 303 ? 3.612 3.385 27.509 1.00 58.34 303 THR A C 1
ATOM 2534 O O . THR A 1 303 ? 3.371 4.205 26.609 1.00 58.34 303 THR A O 1
ATOM 2537 N N . PRO A 1 304 ? 2.643 2.974 28.346 1.00 61.00 304 PRO A N 1
ATOM 2538 C CA . PRO A 1 304 ? 1.299 3.561 28.352 1.00 61.00 304 PRO A CA 1
ATOM 2539 C C . PRO A 1 304 ? 1.296 5.108 28.397 1.00 61.00 304 PRO A C 1
ATOM 2541 O O . PRO A 1 304 ? 0.277 5.745 28.133 1.00 61.00 304 PRO A O 1
ATOM 2544 N N . GLU A 1 305 ? 2.436 5.713 28.735 1.00 63.53 305 GLU A N 1
ATOM 2545 C CA . GLU A 1 305 ? 2.712 7.144 28.839 1.00 63.53 305 GLU A CA 1
ATOM 2546 C C . GLU A 1 305 ? 3.167 7.808 27.528 1.00 63.53 305 GLU A C 1
ATOM 2548 O O . GLU A 1 305 ? 3.157 9.034 27.432 1.00 63.53 305 GLU A O 1
ATOM 2553 N N . SER A 1 306 ? 3.540 7.043 26.500 1.00 73.31 306 SER A N 1
ATOM 2554 C CA . SER A 1 306 ? 3.966 7.620 25.224 1.00 73.31 306 SER A CA 1
ATOM 2555 C C . SER A 1 306 ? 2.813 8.368 24.542 1.00 73.31 306 SER A C 1
ATOM 2557 O O . SER A 1 306 ? 1.721 7.834 24.314 1.00 73.31 306 SER A O 1
ATOM 2559 N N . ALA A 1 307 ? 3.054 9.636 24.198 1.00 78.56 307 ALA A N 1
ATOM 2560 C CA . ALA A 1 307 ? 2.027 10.501 23.621 1.00 78.56 307 ALA A CA 1
ATOM 2561 C C . ALA A 1 307 ? 1.376 9.921 22.342 1.00 78.56 307 ALA A C 1
ATOM 2563 O O . ALA A 1 307 ? 0.147 9.976 22.247 1.00 78.56 307 ALA A O 1
ATOM 2564 N N . PRO A 1 308 ? 2.122 9.309 21.394 1.00 80.38 308 PRO A N 1
ATOM 2565 C CA . PRO A 1 308 ? 1.524 8.717 20.195 1.00 80.38 308 PRO A CA 1
ATOM 2566 C C . PRO A 1 308 ? 0.598 7.529 20.491 1.00 80.38 308 PRO A C 1
ATOM 2568 O O . PRO A 1 308 ? -0.487 7.433 19.919 1.00 80.38 308 PRO A O 1
ATOM 2571 N N . TYR A 1 309 ? 0.980 6.652 21.422 1.00 80.12 309 TYR A N 1
ATOM 2572 C CA . TYR A 1 309 ? 0.168 5.498 21.810 1.00 80.12 309 TYR A CA 1
ATOM 2573 C C . TYR A 1 309 ? -1.112 5.927 22.536 1.00 80.12 309 TYR A C 1
ATOM 2575 O O . TYR A 1 309 ? -2.202 5.434 22.243 1.00 80.12 309 TYR A O 1
ATOM 2583 N N . GLN A 1 310 ? -1.022 6.912 23.436 1.00 85.88 310 GLN A N 1
ATOM 2584 C CA . GLN A 1 310 ? -2.209 7.489 24.072 1.00 85.88 310 GLN A CA 1
ATOM 2585 C C . GLN A 1 310 ? -3.137 8.160 23.063 1.00 85.88 310 GLN A C 1
ATOM 2587 O O . GLN A 1 310 ? -4.360 8.059 23.188 1.00 85.88 310 GLN A O 1
ATOM 2592 N N . GLN A 1 311 ? -2.572 8.854 22.073 1.00 89.38 311 GLN A N 1
ATOM 2593 C CA . GLN A 1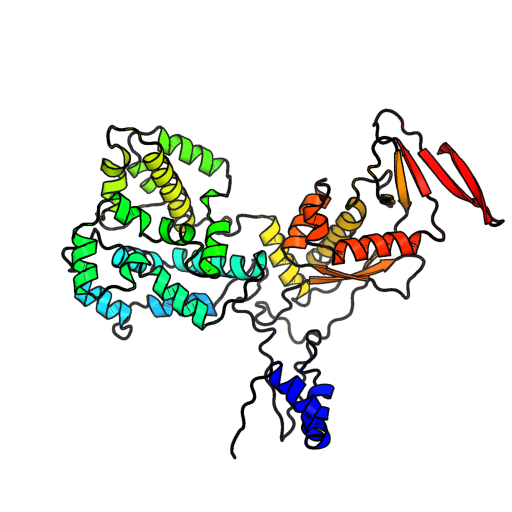 311 ? -3.361 9.493 21.029 1.00 89.38 311 GLN A CA 1
ATOM 2594 C C . GLN A 1 311 ? -4.115 8.459 20.195 1.00 89.38 311 GLN A C 1
ATOM 2596 O O . GLN A 1 311 ? -5.292 8.662 19.921 1.00 89.38 311 GLN A O 1
ATOM 2601 N N . LEU A 1 312 ? -3.496 7.319 19.882 1.00 90.19 312 LEU A N 1
ATOM 2602 C CA . LEU A 1 312 ? -4.169 6.209 19.213 1.00 90.19 312 LEU A CA 1
ATOM 2603 C C . LEU A 1 312 ? -5.399 5.730 20.006 1.00 90.19 312 LEU A C 1
ATOM 2605 O O . LEU A 1 312 ? -6.486 5.640 19.443 1.00 90.19 312 LEU A O 1
ATOM 2609 N N . TYR A 1 313 ? -5.284 5.509 21.320 1.00 91.69 313 TYR A N 1
ATOM 2610 C CA . TYR A 1 313 ? -6.454 5.171 22.149 1.00 91.69 313 TYR A CA 1
ATOM 2611 C C . TYR A 1 313 ? -7.535 6.261 22.127 1.00 91.69 313 TYR A C 1
ATOM 2613 O O . TYR A 1 313 ? -8.729 5.963 22.087 1.00 91.69 313 TYR A O 1
ATOM 2621 N N . LYS A 1 314 ? -7.143 7.539 22.152 1.00 92.44 314 LYS A N 1
ATOM 2622 C CA . LYS A 1 314 ? -8.096 8.658 22.084 1.00 92.44 314 LYS A CA 1
ATOM 2623 C C . LYS A 1 314 ? -8.823 8.699 20.741 1.00 92.44 314 LYS A C 1
ATOM 2625 O O . LYS A 1 314 ? -10.043 8.829 20.736 1.00 92.44 314 LYS A O 1
ATOM 2630 N N . ASP A 1 315 ? -8.103 8.537 19.635 1.00 93.50 315 ASP A N 1
ATOM 2631 C CA . ASP A 1 315 ? -8.661 8.544 18.281 1.00 93.50 315 ASP A CA 1
ATOM 2632 C C . ASP A 1 315 ? -9.662 7.401 18.090 1.00 93.50 315 ASP A C 1
ATOM 2634 O O . ASP A 1 315 ? -10.779 7.617 17.622 1.00 93.50 315 ASP A O 1
ATOM 2638 N N . ILE A 1 316 ? -9.297 6.183 18.500 1.00 94.38 316 ILE A N 1
ATOM 2639 C CA . ILE A 1 316 ? -10.178 5.017 18.366 1.00 94.38 316 ILE A CA 1
ATOM 2640 C C . ILE A 1 316 ? -11.403 5.151 19.273 1.00 94.38 316 ILE A C 1
ATOM 2642 O O . ILE A 1 316 ? -12.518 4.869 18.834 1.00 94.38 316 ILE A O 1
ATOM 2646 N N . LYS A 1 317 ? -11.231 5.659 20.501 1.00 93.69 317 LYS A N 1
ATOM 2647 C CA . LYS A 1 317 ? -12.359 6.006 21.370 1.00 93.69 317 LYS A CA 1
ATOM 2648 C C . LYS A 1 317 ? -13.286 7.016 20.692 1.00 93.69 317 LYS A C 1
ATOM 2650 O O . LYS A 1 317 ? -14.483 6.769 20.628 1.00 93.69 317 LYS A O 1
ATOM 2655 N N . GLU A 1 318 ? -12.761 8.109 20.149 1.00 93.44 318 GLU A N 1
ATOM 2656 C CA . GLU A 1 318 ? -13.573 9.121 19.465 1.00 93.44 318 GLU A CA 1
ATOM 2657 C C . GLU A 1 318 ? -14.329 8.532 18.265 1.00 93.44 318 GLU A C 1
ATOM 2659 O O . GLU A 1 318 ? -15.515 8.808 18.066 1.00 93.44 318 GLU A O 1
ATOM 2664 N N . ALA A 1 319 ? -13.675 7.663 17.492 1.00 93.81 319 ALA A N 1
ATOM 2665 C CA . ALA A 1 319 ? -14.294 6.996 16.356 1.00 93.81 319 ALA A CA 1
ATOM 2666 C C . ALA A 1 319 ? -15.464 6.085 16.772 1.00 93.81 319 ALA A C 1
ATOM 2668 O O . ALA A 1 319 ? -16.483 6.063 16.083 1.00 93.81 319 ALA A O 1
ATOM 2669 N N . ILE A 1 320 ? -15.364 5.392 17.914 1.00 92.75 320 ILE A N 1
ATOM 2670 C CA . ILE A 1 320 ? -16.470 4.596 18.477 1.00 92.75 320 ILE A CA 1
ATOM 2671 C C . ILE A 1 320 ? -17.668 5.495 18.811 1.00 92.75 320 ILE A C 1
ATOM 2673 O O . ILE A 1 320 ? -18.796 5.179 18.434 1.00 92.75 320 ILE A O 1
ATOM 2677 N N . TYR A 1 321 ? -17.440 6.636 19.470 1.00 91.62 321 TYR A N 1
ATOM 2678 C CA . TYR A 1 321 ? -18.518 7.558 19.858 1.00 91.62 321 TYR A CA 1
ATOM 2679 C C . TYR A 1 321 ? -19.206 8.162 18.625 1.00 91.62 321 TYR A C 1
ATOM 2681 O O . TYR A 1 321 ? -20.427 8.331 18.610 1.00 91.62 321 TYR A O 1
ATOM 2689 N N . ARG A 1 322 ? -18.437 8.428 17.560 1.00 91.75 322 ARG A N 1
ATOM 2690 C CA . ARG A 1 322 ? -18.929 9.000 16.296 1.00 91.75 322 ARG A CA 1
ATOM 2691 C C . ARG A 1 322 ? -19.393 7.979 15.262 1.00 91.75 322 ARG A C 1
ATOM 2693 O O . ARG A 1 322 ? -19.884 8.390 14.212 1.00 91.75 322 ARG A O 1
ATOM 2700 N N . TRP A 1 323 ? -19.293 6.675 15.526 1.00 91.44 323 TRP A N 1
ATOM 2701 C CA . TRP A 1 323 ? -19.610 5.625 14.547 1.00 91.44 323 TRP A CA 1
ATOM 2702 C C . TRP A 1 323 ? -21.018 5.765 13.951 1.00 91.44 323 TRP A C 1
ATOM 2704 O O . TRP A 1 323 ? -21.226 5.646 12.743 1.00 91.44 323 TRP A O 1
ATOM 2714 N N . ASN A 1 324 ? -21.989 6.107 14.802 1.00 87.94 324 ASN A N 1
ATOM 2715 C CA . ASN A 1 324 ? -23.378 6.363 14.418 1.00 87.94 324 ASN A CA 1
ATOM 2716 C C . ASN A 1 324 ? -23.684 7.870 14.260 1.00 87.94 324 ASN A C 1
ATOM 2718 O O . ASN A 1 324 ? -24.830 8.307 14.393 1.00 87.94 324 ASN A O 1
ATOM 2722 N N . GLY A 1 325 ? -22.665 8.670 13.937 1.00 85.50 325 GLY A N 1
ATOM 2723 C CA . GLY A 1 325 ? -22.714 10.125 13.798 1.00 85.50 325 GLY A CA 1
ATOM 2724 C C . GLY A 1 325 ? -22.592 10.870 15.129 1.00 85.50 325 GLY A C 1
ATOM 2725 O O . GLY A 1 325 ? -22.571 10.264 16.196 1.00 85.50 325 GLY A O 1
ATOM 2726 N N . ASN A 1 326 ? -22.558 12.204 15.060 1.00 83.44 326 ASN A N 1
ATOM 2727 C CA . ASN A 1 326 ? -22.455 13.057 16.246 1.00 83.44 326 ASN A CA 1
ATOM 2728 C C . ASN A 1 326 ? -23.671 12.875 17.165 1.00 83.44 326 ASN A C 1
ATOM 2730 O O . ASN A 1 326 ? -24.822 12.940 16.703 1.00 83.44 326 ASN A O 1
ATOM 2734 N N . ALA A 1 327 ? -23.391 12.635 18.444 1.00 83.56 327 ALA A N 1
ATOM 2735 C CA . ALA A 1 327 ? -24.375 12.577 19.513 1.00 83.56 327 ALA A CA 1
ATOM 2736 C C . ALA A 1 327 ? -24.682 13.977 20.068 1.00 83.56 327 ALA A C 1
ATOM 2738 O O . ALA A 1 327 ? -24.025 14.960 19.719 1.00 83.56 327 ALA A O 1
ATOM 2739 N N . PHE A 1 328 ? -25.688 14.057 20.940 1.00 76.06 328 PHE A N 1
ATOM 2740 C CA . PHE A 1 328 ? -26.114 15.309 21.570 1.00 76.06 328 PHE A CA 1
ATOM 2741 C C . PHE A 1 328 ? -25.033 15.931 22.468 1.00 76.06 328 PHE A C 1
ATOM 2743 O O . PHE A 1 328 ? -24.885 17.150 22.517 1.00 76.06 328 PHE A O 1
ATOM 2750 N N . GLN A 1 329 ? -24.274 15.087 23.172 1.00 80.56 329 GLN A N 1
ATOM 2751 C CA . GLN A 1 329 ? -23.167 15.468 24.050 1.00 80.56 329 GLN A CA 1
ATOM 2752 C C . GLN A 1 329 ? -21.937 14.608 23.740 1.00 80.56 329 GLN A C 1
ATOM 2754 O O . GLN A 1 329 ? -22.060 13.501 23.217 1.00 80.56 329 GLN A O 1
ATOM 2759 N N . ALA A 1 330 ? -20.748 15.118 24.065 1.00 77.19 330 ALA A N 1
ATOM 2760 C CA . ALA A 1 330 ? -19.480 14.458 23.747 1.00 77.19 330 ALA A CA 1
ATOM 2761 C C . ALA A 1 330 ? -19.276 13.120 24.486 1.00 77.19 330 ALA A C 1
ATOM 2763 O O . ALA A 1 330 ? -18.563 12.251 24.000 1.00 77.19 330 ALA A O 1
ATOM 2764 N N . ASP A 1 331 ? -19.910 12.929 25.646 1.00 82.88 331 ASP A N 1
ATOM 2765 C CA . ASP A 1 331 ? -19.865 11.690 26.431 1.00 82.88 331 ASP A CA 1
ATOM 2766 C C . ASP A 1 331 ? -20.954 10.675 26.028 1.00 82.88 331 ASP A C 1
ATOM 2768 O O . ASP A 1 331 ? -21.181 9.691 26.737 1.00 82.88 331 ASP A O 1
ATOM 2772 N N . MET A 1 332 ? -21.636 10.901 24.901 1.00 86.50 332 MET A N 1
ATOM 2773 C CA . MET A 1 332 ? -22.731 10.062 24.422 1.00 86.50 332 MET A CA 1
ATOM 2774 C C . MET A 1 332 ? -22.416 9.384 23.092 1.00 86.50 332 MET A C 1
ATOM 2776 O O . MET A 1 332 ? -21.673 9.897 22.259 1.00 86.50 332 MET A O 1
ATOM 2780 N N . VAL A 1 333 ? -23.056 8.238 22.880 1.00 88.62 333 VAL A N 1
ATOM 2781 C CA . VAL A 1 333 ? -23.039 7.488 21.622 1.00 88.62 333 VAL A CA 1
ATOM 2782 C C . VAL A 1 333 ? -24.465 7.350 21.094 1.00 88.62 333 VAL A C 1
ATOM 2784 O O . VAL A 1 333 ? -25.404 7.162 21.870 1.00 88.62 333 VAL A O 1
ATOM 2787 N N . ASN A 1 334 ? -24.642 7.454 19.776 1.00 88.38 334 ASN A N 1
ATOM 2788 C CA . ASN A 1 334 ? -25.941 7.232 19.138 1.00 88.38 334 ASN A CA 1
ATOM 2789 C C . ASN A 1 334 ? -26.259 5.733 19.041 1.00 88.38 334 ASN A C 1
ATOM 2791 O O . ASN A 1 334 ? -25.457 4.947 18.527 1.00 88.38 334 ASN A O 1
ATOM 2795 N N . VAL A 1 335 ? -27.460 5.361 19.478 1.00 86.62 335 VAL A N 1
ATOM 2796 C CA . VAL A 1 335 ? -27.987 3.995 19.428 1.00 86.62 335 VAL A CA 1
ATOM 2797 C C . VAL A 1 335 ? -28.661 3.769 18.081 1.00 86.62 335 VAL A C 1
ATOM 2799 O O . VAL A 1 335 ? -29.615 4.467 17.729 1.00 86.62 335 VAL A O 1
ATOM 2802 N N . PHE A 1 336 ? -28.183 2.779 17.326 1.00 79.94 336 PHE A N 1
ATOM 2803 C CA . PHE A 1 336 ? -28.803 2.395 16.064 1.00 79.94 336 PHE A CA 1
ATOM 2804 C C . PHE A 1 336 ? -29.949 1.409 16.309 1.00 79.94 336 PHE A C 1
ATOM 2806 O O . PHE A 1 336 ? -29.734 0.303 16.786 1.00 79.94 336 PHE A O 1
ATOM 2813 N N . ILE A 1 337 ? -31.168 1.802 15.940 1.00 77.62 337 ILE A N 1
ATOM 2814 C CA . ILE A 1 337 ? -32.391 1.003 16.145 1.00 77.62 337 ILE A CA 1
ATOM 2815 C C . ILE A 1 337 ? -32.810 0.191 14.908 1.00 77.62 337 ILE A C 1
ATOM 2817 O O . ILE A 1 337 ? -33.968 -0.179 14.774 1.00 77.62 337 ILE A O 1
ATOM 2821 N N . GLY A 1 338 ? -31.906 -0.034 13.949 1.00 72.50 338 GLY A N 1
ATOM 2822 C CA . GLY A 1 338 ? -32.223 -0.762 12.709 1.00 72.50 338 GLY A CA 1
ATOM 2823 C C . GLY A 1 338 ? -32.848 0.087 11.593 1.00 72.50 338 GLY A C 1
ATOM 2824 O O . GLY A 1 338 ? -33.010 -0.398 10.472 1.00 72.50 338 GLY A O 1
ATOM 2825 N N . HIS A 1 339 ? -33.151 1.365 11.847 1.00 72.81 339 HIS A N 1
ATOM 2826 C CA . HIS A 1 339 ? -33.761 2.281 10.875 1.00 72.81 339 HIS A CA 1
ATOM 2827 C C . HIS A 1 339 ? -33.093 3.661 10.893 1.00 72.81 339 HIS A C 1
ATOM 2829 O O . HIS A 1 339 ? -32.342 4.009 11.808 1.00 72.81 339 HIS A O 1
ATOM 2835 N N . LYS A 1 340 ? -33.358 4.468 9.861 1.00 73.00 340 LYS A N 1
ATOM 2836 C CA . LYS A 1 340 ? -32.804 5.819 9.744 1.00 73.00 340 LYS A CA 1
ATOM 2837 C C . LYS A 1 340 ? -33.516 6.774 10.713 1.00 73.00 340 LYS A C 1
ATOM 2839 O O . LYS A 1 340 ? -34.732 6.906 10.690 1.00 73.00 340 LYS A O 1
ATOM 2844 N N . GLN A 1 341 ? -32.732 7.434 11.556 1.00 74.38 341 GLN A N 1
ATOM 2845 C CA . GLN A 1 341 ? -33.178 8.382 12.578 1.00 74.38 341 GLN A CA 1
ATOM 2846 C C . GLN A 1 341 ? -33.041 9.820 12.060 1.00 74.38 341 GLN A C 1
ATOM 2848 O O . GLN A 1 341 ? -32.062 10.504 12.362 1.00 74.38 341 GLN A O 1
ATOM 2853 N N . ASP A 1 342 ? -33.977 10.240 11.205 1.00 73.50 342 ASP A N 1
ATOM 2854 C CA . ASP A 1 342 ? -33.897 11.538 10.521 1.00 73.50 342 ASP A CA 1
ATOM 2855 C C . ASP A 1 342 ? -34.362 12.704 11.402 1.00 73.50 342 ASP A C 1
ATOM 2857 O O . ASP A 1 342 ? -33.680 13.725 11.453 1.00 73.50 342 ASP A O 1
ATOM 2861 N N . THR A 1 343 ? -35.469 12.533 12.132 1.00 79.56 343 THR A N 1
ATOM 2862 C CA . THR A 1 343 ? -36.076 13.584 12.969 1.00 79.56 343 THR A CA 1
ATOM 2863 C C . THR A 1 343 ? -35.521 13.597 14.389 1.00 79.56 343 THR A C 1
ATOM 2865 O O . THR A 1 343 ? -35.150 14.650 14.900 1.00 79.56 343 THR A O 1
ATOM 2868 N N . TYR A 1 344 ? -35.432 12.425 15.020 1.00 82.12 344 TYR A N 1
ATOM 2869 C CA . TYR A 1 344 ? -34.919 12.265 16.378 1.00 82.12 344 TYR A CA 1
ATOM 2870 C C . TYR A 1 344 ? -33.815 11.228 16.402 1.00 82.12 344 TYR A C 1
ATOM 2872 O O . TYR A 1 344 ? -33.945 10.157 15.808 1.00 82.12 344 TYR A O 1
ATOM 2880 N N . LYS A 1 345 ? -32.758 11.530 17.147 1.00 86.44 345 LYS A N 1
ATOM 2881 C CA . LYS A 1 345 ? -31.686 10.596 17.464 1.00 86.44 345 LYS A CA 1
ATOM 2882 C C . LYS A 1 345 ? -31.809 10.148 18.907 1.00 86.44 345 LYS A C 1
ATOM 2884 O O . LYS A 1 345 ? -32.130 10.940 19.793 1.00 86.44 345 LYS A O 1
ATOM 2889 N N . ILE A 1 346 ? -31.515 8.873 19.116 1.00 88.31 346 ILE A N 1
ATOM 2890 C CA . ILE A 1 346 ? -31.452 8.259 20.436 1.00 88.31 346 ILE A CA 1
ATOM 2891 C C . ILE A 1 346 ? -29.979 8.118 20.786 1.00 88.31 346 ILE A C 1
ATOM 2893 O O . ILE A 1 346 ? -29.212 7.533 20.021 1.00 88.31 346 ILE A O 1
ATOM 2897 N N . SER A 1 347 ? -29.587 8.654 21.931 1.00 89.38 347 SER A N 1
ATOM 2898 C CA . SER A 1 347 ? -28.231 8.555 22.449 1.00 89.38 347 SER A CA 1
ATOM 2899 C C . SER A 1 347 ? -28.252 8.021 23.871 1.00 89.38 347 SER A C 1
ATOM 2901 O O . SER A 1 347 ? -29.220 8.206 24.602 1.00 89.38 347 SER A O 1
ATOM 2903 N N . GLN A 1 348 ? -27.161 7.400 24.282 1.00 87.75 348 GLN A N 1
ATOM 2904 C CA . GLN A 1 348 ? -26.939 7.014 25.670 1.00 87.75 348 GLN A CA 1
ATOM 2905 C C . GLN A 1 348 ? -25.547 7.460 26.094 1.00 87.75 348 GLN A C 1
ATOM 2907 O O . GLN A 1 348 ? -24.651 7.596 25.254 1.00 87.75 348 GLN A O 1
ATOM 2912 N N . ARG A 1 349 ? -25.350 7.681 27.394 1.00 87.19 349 ARG A N 1
ATOM 2913 C CA . ARG A 1 349 ? -24.005 7.936 27.917 1.00 87.19 349 ARG A CA 1
ATOM 2914 C C . ARG A 1 349 ? -23.129 6.714 27.701 1.00 87.19 349 ARG A C 1
ATOM 2916 O O . ARG A 1 349 ? -23.590 5.584 27.823 1.00 87.19 349 ARG A O 1
ATOM 2923 N N . LEU A 1 350 ? -21.860 6.946 27.403 1.00 87.44 350 LEU A N 1
ATOM 2924 C CA . LEU A 1 350 ? -20.846 5.911 27.299 1.00 87.44 350 LEU A CA 1
ATOM 2925 C C . LEU A 1 350 ? -19.570 6.419 27.957 1.00 87.44 350 LEU A C 1
ATOM 2927 O O . LEU A 1 350 ? -19.114 7.526 27.673 1.00 87.44 350 LEU A O 1
ATOM 2931 N N . LYS A 1 351 ? -18.959 5.603 28.817 1.00 87.94 351 LYS A N 1
ATOM 2932 C CA . LYS A 1 351 ? -17.617 5.870 29.342 1.00 87.94 351 LYS A CA 1
ATOM 2933 C C . LYS A 1 351 ? -16.716 4.669 29.105 1.00 87.94 351 LYS A C 1
ATOM 2935 O O . LYS A 1 351 ? -16.773 3.679 29.829 1.00 87.94 351 LYS A O 1
ATOM 2940 N N . LEU A 1 352 ? -15.863 4.798 28.090 1.00 89.31 352 LEU A N 1
ATOM 2941 C CA . LEU A 1 352 ? -14.786 3.850 27.812 1.00 89.31 352 LEU A CA 1
ATOM 2942 C C . LEU A 1 352 ? -13.501 4.247 28.541 1.00 89.31 352 LEU A C 1
ATOM 2944 O O . LEU A 1 352 ? -13.089 5.416 28.489 1.00 89.31 352 LEU A O 1
ATOM 2948 N N . LYS A 1 353 ? -12.852 3.260 29.164 1.00 89.06 353 LYS A N 1
ATOM 2949 C CA . LYS A 1 353 ? -11.523 3.378 29.776 1.00 89.06 353 LYS A CA 1
ATOM 2950 C C . LYS A 1 353 ? -10.537 2.449 29.053 1.00 89.06 353 LYS A C 1
ATOM 2952 O O . LYS A 1 353 ? -10.833 1.261 28.946 1.00 89.06 353 LYS A O 1
ATOM 2957 N N . PRO A 1 354 ? -9.393 2.956 28.560 1.00 88.88 354 PRO A N 1
ATOM 2958 C CA . PRO A 1 354 ? -8.322 2.112 28.032 1.00 88.88 354 PRO A CA 1
ATOM 2959 C C . PRO A 1 354 ? -7.879 1.054 29.049 1.00 88.88 354 PRO A C 1
ATOM 2961 O O . PRO A 1 354 ? -7.678 1.376 30.221 1.00 88.88 354 PRO A O 1
ATOM 2964 N N . LYS A 1 355 ? -7.701 -0.188 28.598 1.00 86.25 355 LYS A N 1
ATOM 2965 C CA . LYS A 1 355 ? -7.051 -1.267 29.350 1.00 86.25 355 LYS A CA 1
ATOM 2966 C C . LYS A 1 355 ? -5.720 -1.568 28.670 1.00 86.25 355 LYS A C 1
ATOM 2968 O O . LYS A 1 355 ? -5.683 -2.178 27.610 1.00 86.25 355 LYS A O 1
ATOM 2973 N N . VAL A 1 356 ? -4.618 -1.099 29.250 1.00 78.56 356 VAL A N 1
ATOM 2974 C CA . VAL A 1 356 ? -3.287 -1.362 28.693 1.00 78.56 356 VAL A CA 1
ATOM 2975 C C . VAL A 1 356 ? -2.700 -2.578 29.393 1.00 78.56 356 VAL A C 1
ATOM 2977 O O . VAL A 1 356 ? -2.466 -2.547 30.598 1.00 78.56 356 VAL A O 1
ATOM 2980 N N . HIS A 1 357 ? -2.483 -3.654 28.642 1.00 68.75 357 HIS A N 1
ATOM 2981 C CA . HIS A 1 357 ? -1.794 -4.832 29.156 1.00 68.75 357 HIS A CA 1
ATOM 2982 C C . HIS A 1 357 ? -0.278 -4.590 29.151 1.00 68.75 357 HIS A C 1
ATOM 2984 O O . HIS A 1 357 ? 0.244 -4.137 28.126 1.00 68.75 357 HIS A O 1
ATOM 2990 N N . PRO A 1 358 ? 0.433 -4.879 30.259 1.00 60.47 358 PRO A N 1
ATOM 2991 C CA . PRO A 1 358 ? 1.890 -4.913 30.262 1.00 60.47 358 PRO A CA 1
ATOM 2992 C C . PRO A 1 358 ? 2.362 -5.907 29.203 1.00 60.47 358 PRO A C 1
ATOM 2994 O O . PRO A 1 358 ? 1.836 -7.019 29.128 1.00 60.47 358 PRO A O 1
ATOM 2997 N N . ARG A 1 359 ? 3.321 -5.506 28.371 1.00 63.06 359 ARG A N 1
ATOM 2998 C CA . ARG A 1 359 ? 3.961 -6.415 27.420 1.00 63.06 359 ARG A CA 1
ATOM 2999 C C . ARG A 1 359 ? 5.368 -6.717 27.900 1.00 63.06 359 ARG A C 1
ATOM 3001 O O . ARG A 1 359 ? 6.131 -5.794 28.176 1.00 63.06 359 ARG A O 1
ATOM 3008 N N . ASP A 1 360 ? 5.684 -8.003 27.980 1.00 51.78 360 ASP A N 1
ATOM 3009 C CA . ASP A 1 360 ? 7.028 -8.499 28.263 1.00 51.78 360 ASP A CA 1
ATOM 3010 C C . ASP A 1 360 ? 7.866 -8.382 26.984 1.00 51.78 360 ASP A C 1
ATOM 3012 O O . ASP A 1 360 ? 7.953 -9.329 26.204 1.00 51.78 360 ASP A O 1
ATOM 3016 N N . ILE A 1 361 ? 8.446 -7.209 26.726 1.00 54.62 361 ILE A N 1
ATOM 3017 C CA . ILE A 1 361 ? 9.300 -6.992 25.551 1.00 54.62 361 ILE A CA 1
ATOM 3018 C C . ILE A 1 361 ? 10.761 -6.912 26.002 1.00 54.62 361 ILE A C 1
ATOM 3020 O O . ILE A 1 361 ? 11.085 -6.395 27.072 1.00 54.62 361 ILE A O 1
ATOM 3024 N N . SER A 1 362 ? 11.639 -7.527 25.209 1.00 51.97 362 SER A N 1
ATOM 3025 C CA . SER A 1 362 ? 13.075 -7.601 25.458 1.00 51.97 362 SER A CA 1
ATOM 3026 C C . SER A 1 362 ? 13.833 -6.616 24.565 1.00 51.97 362 SER A C 1
ATOM 3028 O O . SER A 1 362 ? 13.769 -6.719 23.348 1.00 51.97 362 SER A O 1
ATOM 3030 N N . VAL A 1 363 ? 14.617 -5.746 25.213 1.00 55.19 363 VAL A N 1
ATOM 3031 C CA . VAL A 1 363 ? 15.590 -4.768 24.684 1.00 55.19 363 VAL A CA 1
ATOM 3032 C C . VAL A 1 363 ? 15.049 -3.810 23.598 1.00 55.19 363 VAL A C 1
ATOM 3034 O O . VAL A 1 363 ? 14.747 -4.245 22.487 1.00 55.19 363 VAL A O 1
ATOM 3037 N N . PRO A 1 364 ? 15.091 -2.481 23.820 1.00 59.09 364 PRO A N 1
ATOM 3038 C CA . PRO A 1 364 ? 14.567 -1.502 22.870 1.00 59.09 364 PRO A CA 1
ATOM 3039 C C . PRO A 1 364 ? 15.276 -1.569 21.510 1.00 59.09 364 PRO A C 1
ATOM 3041 O O . PRO A 1 364 ? 16.478 -1.309 21.392 1.00 59.09 364 PRO A O 1
ATOM 3044 N N . GLN A 1 365 ? 14.511 -1.868 20.456 1.00 67.19 365 GLN A N 1
ATOM 3045 C CA . GLN A 1 365 ? 14.981 -1.865 19.070 1.00 67.19 365 GLN A CA 1
ATOM 3046 C C . GLN A 1 365 ? 14.418 -0.662 18.312 1.00 67.19 365 GLN A C 1
ATOM 3048 O O . GLN A 1 365 ? 13.211 -0.494 18.189 1.00 67.19 365 GLN A O 1
ATOM 3053 N N . LYS A 1 366 ? 15.307 0.155 17.736 1.00 77.12 366 LYS A N 1
ATOM 3054 C CA . LYS A 1 366 ? 14.923 1.283 16.861 1.00 77.12 366 LYS A CA 1
ATOM 3055 C C . LYS A 1 366 ? 14.330 0.844 15.519 1.00 77.12 366 LYS A C 1
ATOM 3057 O O . LYS A 1 366 ? 13.699 1.644 14.837 1.00 77.12 366 LYS A O 1
ATOM 3062 N N . ASN A 1 367 ? 14.607 -0.392 15.111 1.00 84.31 367 ASN A N 1
ATOM 3063 C CA . ASN A 1 367 ? 14.190 -0.940 13.831 1.00 84.31 367 ASN A CA 1
ATOM 3064 C C . ASN A 1 367 ? 13.532 -2.301 14.063 1.00 84.31 367 ASN A C 1
ATOM 3066 O O . ASN A 1 367 ? 14.220 -3.272 14.382 1.00 84.31 367 ASN A O 1
ATOM 3070 N N . LEU A 1 368 ? 12.207 -2.353 13.950 1.00 85.19 368 LEU A N 1
ATOM 3071 C CA . LEU A 1 368 ? 11.426 -3.540 14.273 1.00 85.19 368 LEU A CA 1
ATOM 3072 C C . LEU A 1 368 ? 11.378 -4.459 13.052 1.00 85.19 368 LEU A C 1
ATOM 3074 O O . LEU A 1 368 ? 10.690 -4.172 12.073 1.00 85.19 368 LEU A O 1
ATOM 3078 N N . LYS A 1 369 ? 12.117 -5.571 13.120 1.00 82.12 369 LYS A N 1
ATOM 3079 C CA . LYS A 1 369 ? 12.090 -6.647 12.107 1.00 82.12 369 LYS A CA 1
ATOM 3080 C C . LYS A 1 369 ? 10.988 -7.673 12.366 1.00 82.12 369 LYS A C 1
ATOM 3082 O O . LYS A 1 369 ? 10.516 -8.319 11.434 1.00 82.12 369 LYS A O 1
ATOM 3087 N N . LYS A 1 370 ? 10.615 -7.823 13.638 1.00 82.00 370 LYS A N 1
ATOM 3088 C CA . LYS A 1 370 ? 9.505 -8.651 14.096 1.00 82.00 370 LYS A CA 1
ATOM 3089 C C . LYS A 1 370 ? 8.473 -7.766 14.775 1.00 82.00 370 LYS A C 1
ATOM 3091 O O . LYS A 1 370 ? 8.845 -7.006 15.665 1.00 82.00 370 LYS A O 1
ATOM 3096 N N . PHE A 1 371 ? 7.224 -7.826 14.331 1.00 83.75 371 PHE A N 1
ATOM 3097 C CA . PHE A 1 371 ? 6.133 -7.021 14.882 1.00 83.75 371 PHE A CA 1
ATOM 3098 C C . PHE A 1 371 ? 4.765 -7.579 14.468 1.00 83.75 371 PHE A C 1
ATOM 3100 O O . PHE A 1 371 ? 4.660 -8.313 13.486 1.00 83.75 371 PHE A O 1
ATOM 3107 N N . LYS A 1 372 ? 3.708 -7.187 15.183 1.00 83.25 372 LYS A N 1
ATOM 3108 C CA . LYS A 1 372 ? 2.317 -7.454 14.799 1.00 83.25 372 LYS A CA 1
ATOM 3109 C C . LYS A 1 372 ? 1.868 -6.460 13.735 1.00 83.25 372 LYS A C 1
ATOM 3111 O O . LYS A 1 372 ? 2.042 -5.254 13.902 1.00 83.25 372 LYS A O 1
ATOM 3116 N N . ASP A 1 373 ? 1.287 -6.960 12.654 1.00 83.06 373 ASP A N 1
ATOM 3117 C CA . ASP A 1 373 ? 0.754 -6.178 11.530 1.00 83.06 373 ASP A CA 1
ATOM 3118 C C . ASP A 1 373 ? -0.620 -5.551 11.821 1.00 83.06 373 ASP A C 1
ATOM 3120 O O . ASP A 1 373 ? -1.009 -4.572 11.175 1.00 83.06 373 ASP A O 1
ATOM 3124 N N . ILE A 1 374 ? -1.317 -6.083 12.828 1.00 87.69 374 ILE A N 1
ATOM 3125 C CA . ILE A 1 374 ? -2.610 -5.612 13.321 1.00 87.69 374 ILE A CA 1
ATOM 3126 C C . ILE A 1 374 ? -2.442 -4.995 14.714 1.00 87.69 374 ILE A C 1
ATOM 3128 O O . ILE A 1 374 ? -1.854 -5.587 15.622 1.00 87.69 374 ILE A O 1
ATOM 3132 N N . ILE A 1 375 ? -2.995 -3.795 14.894 1.00 90.12 375 ILE A N 1
ATOM 3133 C CA . ILE A 1 375 ? -3.023 -3.097 16.181 1.00 90.12 375 ILE A CA 1
ATOM 3134 C C . ILE A 1 375 ? -4.194 -3.635 17.004 1.00 90.12 375 ILE A C 1
ATOM 3136 O O . ILE A 1 375 ? -5.3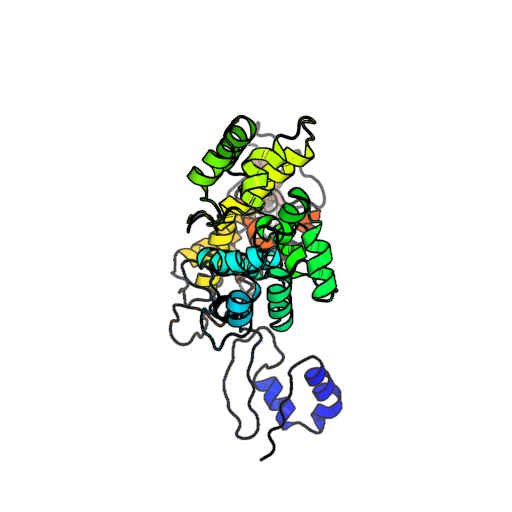44 -3.483 16.608 1.00 90.12 375 ILE A O 1
ATOM 3140 N N . THR A 1 376 ? -3.925 -4.179 18.186 1.00 89.81 376 THR A N 1
ATOM 3141 C CA . THR A 1 376 ? -4.958 -4.704 19.093 1.00 89.81 376 THR A CA 1
ATOM 3142 C C . THR A 1 376 ? -5.086 -3.847 20.350 1.00 89.81 376 THR A C 1
ATOM 3144 O O . THR A 1 376 ? -4.191 -3.832 21.197 1.00 89.81 376 THR A O 1
ATOM 3147 N N . LEU A 1 377 ? -6.201 -3.131 20.493 1.00 90.94 377 LEU A N 1
ATOM 3148 C CA . LEU A 1 377 ? -6.478 -2.264 21.645 1.00 90.94 377 LEU A CA 1
ATOM 3149 C C . LEU A 1 377 ? -7.578 -2.847 22.527 1.00 90.94 377 LEU A C 1
ATOM 3151 O O . LEU A 1 377 ? -8.494 -3.489 22.022 1.00 90.94 377 LEU A O 1
ATOM 3155 N N . TYR A 1 378 ? -7.535 -2.548 23.827 1.00 90.25 378 TYR A N 1
ATOM 3156 C CA . TYR A 1 378 ? -8.533 -3.035 24.778 1.00 90.25 378 TYR A CA 1
ATOM 3157 C C . TYR A 1 378 ? -9.233 -1.896 25.518 1.00 90.25 378 TYR A C 1
ATOM 3159 O O . TYR A 1 378 ? -8.594 -0.956 26.001 1.00 90.25 378 TYR A O 1
ATOM 3167 N N . TYR A 1 379 ? -10.554 -1.996 25.658 1.00 90.44 379 TYR A N 1
ATOM 3168 C CA . TYR A 1 379 ? -11.368 -1.034 26.403 1.00 90.44 379 TYR A CA 1
ATOM 3169 C C . TYR A 1 379 ? -12.244 -1.727 27.445 1.00 90.44 379 TYR A C 1
ATOM 3171 O O . TYR A 1 379 ? -12.865 -2.752 27.179 1.00 90.44 379 TYR A O 1
ATOM 3179 N N . GLY A 1 380 ? -12.329 -1.128 28.632 1.00 89.12 380 GLY A N 1
ATOM 3180 C CA . GLY A 1 380 ? -13.359 -1.428 29.623 1.00 89.12 380 GLY A CA 1
ATOM 3181 C C . GLY A 1 380 ? -14.530 -0.452 29.518 1.00 89.12 380 GLY A C 1
ATOM 3182 O O . GLY A 1 380 ? -14.332 0.738 29.246 1.00 89.12 380 GLY A O 1
ATOM 3183 N N . VAL A 1 381 ? -15.739 -0.948 29.779 1.00 85.75 381 VAL A N 1
ATOM 3184 C CA . VAL A 1 381 ? -16.964 -0.142 29.874 1.00 85.75 381 VAL A CA 1
ATOM 3185 C C . VAL A 1 381 ? -17.272 0.114 31.350 1.00 85.75 381 VAL A C 1
ATOM 3187 O O . VAL A 1 381 ? -17.245 -0.806 32.169 1.00 85.75 381 VAL A O 1
ATOM 3190 N N . GLU A 1 382 ? -17.541 1.368 31.719 1.00 81.44 382 GLU A N 1
ATOM 3191 C CA . GLU A 1 382 ? -17.979 1.705 33.081 1.00 81.44 382 GLU A CA 1
ATOM 3192 C C . GLU A 1 382 ? -19.252 0.920 33.453 1.00 81.44 382 GLU A C 1
ATOM 3194 O O . GLU A 1 382 ? -20.179 0.832 32.656 1.00 81.44 382 GLU A O 1
ATOM 3199 N N . GLY A 1 383 ? -19.280 0.316 34.646 1.00 72.69 383 GLY A N 1
ATOM 3200 C CA . GLY A 1 383 ? -20.371 -0.562 35.093 1.00 72.69 383 GLY A CA 1
ATOM 3201 C C . GLY A 1 383 ? -20.169 -2.051 34.783 1.00 72.69 383 GLY A C 1
ATOM 3202 O O . GLY A 1 383 ? -20.752 -2.875 35.473 1.00 72.69 383 GLY A O 1
ATOM 3203 N N . ASN A 1 384 ? -19.282 -2.401 33.842 1.00 76.31 384 ASN A N 1
ATOM 3204 C CA . ASN A 1 384 ? -18.896 -3.787 33.535 1.00 76.31 384 ASN A CA 1
ATOM 3205 C C . ASN A 1 384 ? -17.360 -3.925 33.438 1.00 76.31 384 ASN A C 1
ATOM 3207 O O . ASN A 1 384 ? -16.823 -4.178 32.358 1.00 76.31 384 ASN A O 1
ATOM 3211 N N . PRO A 1 385 ? -16.615 -3.718 34.543 1.00 66.12 385 PRO A N 1
ATOM 3212 C CA . PRO A 1 385 ? -15.153 -3.664 34.520 1.00 66.12 385 PRO A CA 1
ATOM 3213 C C . PRO A 1 385 ? -14.479 -5.017 34.251 1.00 66.12 385 PRO A C 1
ATOM 3215 O O . PRO A 1 385 ? -13.337 -5.021 33.796 1.00 66.12 385 PRO A O 1
ATOM 3218 N N . GLU A 1 386 ? -15.159 -6.138 34.500 1.00 72.69 386 GLU A N 1
ATOM 3219 C CA . GLU A 1 386 ? -14.676 -7.501 34.214 1.00 72.69 386 GLU A CA 1
ATOM 3220 C C . GLU A 1 386 ? -14.581 -7.753 32.699 1.00 72.69 386 GLU A C 1
ATOM 3222 O O . GLU A 1 386 ? -13.609 -8.337 32.220 1.00 72.69 386 GLU A O 1
ATOM 3227 N N . GLU A 1 387 ? -15.522 -7.224 31.908 1.00 77.88 387 GLU A N 1
ATOM 3228 C CA . GLU A 1 387 ? -15.467 -7.363 30.454 1.00 77.88 387 GLU A CA 1
ATOM 3229 C C . GLU A 1 387 ? -14.392 -6.444 29.851 1.00 77.88 387 GLU A C 1
ATOM 3231 O O . GLU A 1 387 ? -14.306 -5.238 30.115 1.00 77.88 387 GLU A O 1
ATOM 3236 N N . SER A 1 388 ? -13.512 -7.035 29.044 1.00 83.25 388 SER A N 1
ATOM 3237 C CA . SER A 1 388 ? -12.554 -6.324 28.201 1.00 83.25 388 SER A CA 1
ATOM 3238 C C . SER A 1 388 ? -12.973 -6.500 26.752 1.00 83.25 388 SER A C 1
ATOM 3240 O O . SER A 1 388 ? -13.249 -7.614 26.312 1.00 83.25 388 SER A O 1
ATOM 3242 N N . LEU A 1 389 ? -13.049 -5.397 26.021 1.00 87.25 389 LEU A N 1
ATOM 3243 C CA . LEU A 1 389 ? -13.389 -5.400 24.610 1.00 87.25 389 LEU A CA 1
ATOM 3244 C C . LEU A 1 389 ? -12.120 -5.226 23.803 1.00 87.25 389 LEU A C 1
ATOM 3246 O O . LEU A 1 389 ? -11.473 -4.183 23.888 1.00 87.25 389 LEU A O 1
ATOM 3250 N N . GLU A 1 390 ? -11.794 -6.250 23.033 1.00 91.06 390 GLU A N 1
ATOM 3251 C CA . GLU A 1 390 ? -10.671 -6.257 22.112 1.00 91.06 390 GLU A CA 1
ATOM 3252 C C . GLU A 1 390 ? -11.077 -5.648 20.768 1.00 91.06 390 GLU A C 1
ATOM 3254 O O . GLU A 1 390 ? -12.123 -5.984 20.214 1.00 91.06 390 GLU A O 1
ATOM 3259 N N . ILE A 1 391 ? -10.248 -4.748 20.244 1.00 92.19 391 ILE A N 1
ATOM 3260 C CA . ILE A 1 391 ? -10.426 -4.117 18.937 1.00 92.19 391 ILE A CA 1
ATOM 3261 C C . ILE A 1 391 ? -9.159 -4.332 18.120 1.00 92.19 391 ILE A C 1
ATOM 3263 O O . ILE A 1 391 ? -8.130 -3.718 18.402 1.00 92.19 391 ILE A O 1
ATOM 3267 N N . SER A 1 392 ? -9.260 -5.167 17.090 1.00 92.19 392 SER A N 1
ATOM 3268 C CA . SER A 1 392 ? -8.203 -5.410 16.107 1.00 92.19 392 SER A CA 1
ATOM 3269 C C . SER A 1 392 ? -8.327 -4.411 14.951 1.00 92.19 392 SER A C 1
ATOM 3271 O O . SER A 1 392 ? -9.388 -4.286 14.336 1.00 92.19 392 SER A O 1
ATOM 3273 N N . ILE A 1 393 ? -7.257 -3.673 14.669 1.00 94.38 393 ILE A N 1
ATOM 3274 C CA . ILE A 1 393 ? -7.244 -2.512 13.779 1.00 94.38 393 ILE A CA 1
ATOM 3275 C C . ILE A 1 393 ? -6.154 -2.701 12.729 1.00 94.38 393 ILE A C 1
ATOM 3277 O O . ILE A 1 393 ? -4.963 -2.569 13.010 1.00 94.38 393 ILE A O 1
ATOM 3281 N N . ASP A 1 394 ? -6.589 -2.997 11.510 1.00 93.38 394 ASP A N 1
ATOM 3282 C CA . ASP A 1 394 ? -5.760 -2.958 10.308 1.00 93.38 394 ASP A CA 1
ATOM 3283 C C . ASP A 1 394 ? -5.796 -1.566 9.644 1.00 93.38 394 ASP A C 1
ATOM 3285 O O . ASP A 1 394 ? -6.478 -0.644 10.109 1.00 93.38 394 ASP A O 1
ATOM 3289 N N . TYR A 1 395 ? -5.072 -1.402 8.533 1.00 93.38 395 TYR A N 1
ATOM 3290 C CA . TYR A 1 395 ? -5.027 -0.134 7.805 1.00 93.38 395 TYR A CA 1
ATOM 3291 C C . TYR A 1 395 ? -6.387 0.305 7.238 1.00 93.38 395 TYR A C 1
ATOM 3293 O O . TYR A 1 395 ? -6.700 1.497 7.276 1.00 93.38 395 TYR A O 1
ATOM 3301 N N . GLU A 1 396 ? -7.190 -0.620 6.703 1.00 92.75 396 GLU A N 1
ATOM 3302 C CA . GLU A 1 396 ? -8.477 -0.298 6.073 1.00 92.75 396 GLU A CA 1
ATOM 3303 C C . GLU A 1 396 ? -9.455 0.253 7.118 1.00 92.75 396 GLU A C 1
ATOM 3305 O O . GLU A 1 396 ? -10.007 1.346 6.946 1.00 92.75 396 GLU A O 1
ATOM 3310 N N . LEU A 1 397 ? -9.571 -0.438 8.258 1.00 95.19 397 LEU A N 1
ATOM 3311 C CA . LEU A 1 397 ? -10.370 0.015 9.388 1.00 95.19 397 LEU A CA 1
ATOM 3312 C C . LEU A 1 397 ? -9.819 1.329 9.944 1.00 95.19 397 LEU A C 1
ATOM 3314 O O . LEU A 1 397 ? -10.584 2.270 10.142 1.00 95.19 397 LEU A O 1
ATOM 3318 N N . TYR A 1 398 ? -8.503 1.451 10.144 1.00 95.00 398 TYR A N 1
ATOM 3319 C CA . TYR A 1 398 ? -7.900 2.701 10.614 1.00 95.00 398 TYR A CA 1
ATOM 3320 C C . TYR A 1 398 ? -8.239 3.880 9.693 1.00 95.00 398 TYR A C 1
ATOM 3322 O O . TYR A 1 398 ? -8.631 4.952 10.164 1.00 95.00 398 TYR A O 1
ATOM 3330 N N . GLN A 1 399 ? -8.143 3.688 8.374 1.00 93.50 399 GLN A N 1
ATOM 3331 C CA . GLN A 1 399 ? -8.488 4.715 7.398 1.00 93.50 399 GLN A CA 1
ATOM 3332 C C . GLN A 1 399 ? -9.964 5.116 7.504 1.00 93.50 399 GLN A C 1
ATOM 3334 O O . GLN A 1 399 ? -10.275 6.313 7.475 1.00 93.50 399 GLN A O 1
ATOM 3339 N N . LEU A 1 400 ? -10.869 4.146 7.653 1.00 94.50 400 LEU A N 1
ATOM 3340 C CA . LEU A 1 400 ? -12.289 4.414 7.861 1.00 94.50 400 LEU A CA 1
ATOM 3341 C C . LEU A 1 400 ? -12.527 5.201 9.154 1.00 94.50 400 LEU A C 1
ATOM 3343 O O . LEU A 1 400 ? -13.212 6.222 9.124 1.00 94.50 400 LEU A O 1
ATOM 3347 N N . LEU A 1 401 ? -11.926 4.791 10.272 1.00 95.31 401 LEU A N 1
ATOM 3348 C CA . LEU A 1 401 ? -12.095 5.460 11.565 1.00 95.31 401 LEU A CA 1
ATOM 3349 C C . LEU A 1 401 ? -11.595 6.910 11.529 1.00 95.31 401 LEU A C 1
ATOM 3351 O O . LEU A 1 401 ? -12.268 7.803 12.037 1.00 95.31 401 LEU A O 1
ATOM 3355 N N . GLN A 1 402 ? -10.491 7.188 10.833 1.00 93.88 402 GLN A N 1
ATOM 3356 C CA . GLN A 1 402 ? -10.014 8.560 10.628 1.00 93.88 402 GLN A CA 1
ATOM 3357 C C . GLN A 1 402 ? -10.998 9.412 9.803 1.00 93.88 402 GLN A C 1
ATOM 3359 O O . GLN A 1 402 ? -11.160 10.604 10.076 1.00 93.88 402 GLN A O 1
ATOM 3364 N N . LYS A 1 403 ? -11.706 8.825 8.826 1.00 92.56 403 LYS A N 1
ATOM 3365 C CA . LYS A 1 403 ? -12.810 9.510 8.126 1.00 92.56 403 LYS A CA 1
ATOM 3366 C C . LYS A 1 403 ? -13.986 9.762 9.075 1.00 92.56 403 LYS A C 1
ATOM 3368 O O . LYS A 1 403 ? -14.552 10.855 9.055 1.00 92.56 403 LYS A O 1
ATOM 3373 N N . VAL A 1 404 ? -14.331 8.790 9.924 1.00 93.56 404 VAL A N 1
ATOM 3374 C CA . VAL A 1 404 ? -15.425 8.900 10.908 1.00 93.56 404 VAL A CA 1
ATOM 3375 C C . VAL A 1 404 ? -15.173 10.022 11.912 1.00 93.56 404 VAL A C 1
ATOM 3377 O O . VAL A 1 404 ? -16.062 10.836 12.159 1.00 93.56 404 VAL A O 1
ATOM 3380 N N . ILE A 1 405 ? -13.945 10.146 12.421 1.00 92.31 405 ILE A N 1
ATOM 3381 C CA . ILE A 1 405 ? -13.548 11.251 13.308 1.00 92.31 4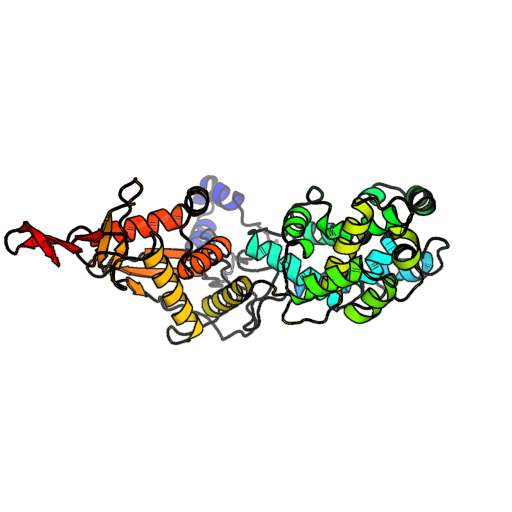05 ILE A CA 1
ATOM 3382 C C . ILE A 1 405 ? -13.796 12.610 12.630 1.00 92.31 405 ILE A C 1
ATOM 3384 O O . ILE A 1 405 ? -14.300 13.541 13.262 1.00 92.31 405 ILE A O 1
ATOM 3388 N N . LYS A 1 406 ? -13.540 12.706 11.318 1.00 90.38 406 LYS A N 1
ATOM 3389 C CA . LYS A 1 406 ? -13.798 13.899 10.490 1.00 90.38 406 LYS A CA 1
ATOM 3390 C C . LYS A 1 406 ? -15.272 14.091 10.091 1.00 90.38 406 LYS A C 1
ATOM 3392 O O . LYS A 1 406 ? -15.575 15.014 9.343 1.00 90.38 406 LYS A O 1
ATOM 3397 N N . GLY A 1 407 ? -16.188 13.259 10.590 1.00 87.25 407 GLY A N 1
ATOM 3398 C CA . GLY A 1 407 ? -17.634 13.392 10.386 1.00 87.25 407 GLY A CA 1
ATOM 3399 C C . GLY A 1 407 ? -18.224 12.521 9.274 1.00 87.25 407 GLY A C 1
ATOM 3400 O O . GLY A 1 407 ? -19.422 12.619 9.007 1.00 87.25 407 GLY A O 1
ATOM 3401 N N . TYR A 1 408 ? -17.429 11.658 8.632 1.00 90.81 408 TYR A N 1
ATOM 3402 C CA . TYR A 1 408 ? -17.961 10.668 7.695 1.00 90.81 408 TYR A CA 1
ATOM 3403 C C . TYR A 1 408 ? -18.840 9.646 8.427 1.00 90.81 408 TYR A C 1
ATOM 3405 O O . TYR A 1 408 ? -18.492 9.167 9.504 1.00 90.81 408 TYR A O 1
ATOM 3413 N N . ARG A 1 409 ? -19.969 9.270 7.825 1.00 87.38 409 ARG A N 1
ATOM 3414 C CA . ARG A 1 409 ? -20.850 8.231 8.364 1.00 87.38 409 ARG A CA 1
ATOM 3415 C C . ARG A 1 409 ? -20.691 6.948 7.542 1.00 87.38 409 ARG A C 1
ATOM 3417 O O . ARG A 1 409 ? -20.997 6.996 6.351 1.00 87.38 409 ARG A O 1
ATOM 3424 N N . PRO A 1 410 ? -20.293 5.815 8.153 1.00 90.44 410 PRO A N 1
ATOM 3425 C CA . PRO A 1 410 ? -20.113 4.556 7.438 1.00 90.44 410 PRO A CA 1
ATOM 3426 C C . PRO A 1 410 ? -21.386 4.120 6.710 1.00 90.44 410 PRO A C 1
ATOM 3428 O O . PRO A 1 410 ? -22.479 4.090 7.293 1.00 90.44 410 PRO A O 1
ATOM 3431 N N . ASN A 1 411 ? -21.238 3.777 5.433 1.00 89.69 411 ASN A N 1
ATOM 3432 C CA . ASN A 1 411 ? -22.318 3.273 4.594 1.00 89.69 411 ASN A CA 1
ATOM 3433 C C . ASN A 1 411 ? -22.508 1.747 4.789 1.00 89.69 411 ASN A C 1
ATOM 3435 O O . ASN A 1 411 ? -21.865 1.123 5.634 1.00 89.69 411 ASN A O 1
ATOM 3439 N N . LYS A 1 412 ? -23.427 1.125 4.033 1.00 88.12 412 LYS A N 1
ATOM 3440 C CA . LYS A 1 412 ? -23.693 -0.324 4.146 1.00 88.12 412 LYS A CA 1
ATOM 3441 C C . LYS A 1 412 ? -22.479 -1.188 3.776 1.00 88.12 412 LYS A C 1
ATOM 3443 O O . LYS A 1 412 ? -22.261 -2.202 4.428 1.00 88.12 412 LYS A O 1
ATOM 3448 N N . LEU A 1 413 ? -21.717 -0.789 2.758 1.00 90.56 413 LEU A N 1
ATOM 3449 C CA . LEU A 1 413 ? -20.518 -1.497 2.312 1.00 90.56 413 LEU A CA 1
ATOM 3450 C C . LEU A 1 413 ? -19.412 -1.403 3.369 1.00 90.56 413 LEU A C 1
ATOM 3452 O O . LEU A 1 413 ? -18.880 -2.432 3.762 1.00 90.56 413 LEU A O 1
ATOM 3456 N N . ASP A 1 414 ? -19.161 -0.209 3.917 1.00 91.50 414 ASP A N 1
ATOM 3457 C CA . ASP A 1 414 ? -18.171 -0.010 4.987 1.00 91.50 414 ASP A CA 1
ATOM 3458 C C . ASP A 1 414 ? -18.474 -0.912 6.198 1.00 91.50 414 ASP A C 1
ATOM 3460 O O . ASP A 1 414 ? -17.598 -1.586 6.736 1.00 91.50 414 ASP A O 1
ATOM 3464 N N . LYS A 1 415 ? -19.748 -0.973 6.609 1.00 89.50 415 LYS A N 1
ATOM 3465 C CA . LYS A 1 415 ? -20.197 -1.844 7.706 1.00 89.50 415 LYS A CA 1
ATOM 3466 C C . LYS A 1 415 ? -20.044 -3.331 7.376 1.00 89.50 415 LYS A C 1
ATOM 3468 O O . LYS A 1 415 ? -19.708 -4.107 8.264 1.00 89.50 415 LYS A O 1
ATOM 3473 N N . SER A 1 416 ? -20.281 -3.720 6.122 1.00 90.94 416 SER A N 1
ATOM 3474 C CA . SER A 1 416 ? -20.102 -5.098 5.651 1.00 90.94 416 SER A CA 1
ATOM 3475 C C . SER A 1 416 ? -18.631 -5.512 5.587 1.00 90.94 416 SER A C 1
ATOM 3477 O O . SER A 1 416 ? -18.324 -6.674 5.831 1.00 90.94 416 SER A O 1
ATOM 3479 N N . ASN A 1 417 ? -17.722 -4.588 5.275 1.00 90.81 417 ASN A N 1
ATOM 3480 C CA . ASN A 1 417 ? -16.285 -4.866 5.254 1.00 90.81 417 ASN A CA 1
ATOM 3481 C C . ASN A 1 417 ? -15.701 -4.959 6.674 1.00 90.81 417 ASN A C 1
ATOM 3483 O O . ASN A 1 417 ? -14.730 -5.676 6.898 1.00 90.81 417 ASN A O 1
ATOM 3487 N N . HIS A 1 418 ? -16.322 -4.290 7.653 1.00 93.06 418 HIS A N 1
ATOM 3488 C CA . HIS A 1 418 ? -15.850 -4.232 9.041 1.00 93.06 418 HIS A CA 1
ATOM 3489 C C . HIS A 1 418 ? -16.877 -4.770 10.053 1.00 93.06 418 HIS A C 1
ATOM 3491 O O . HIS A 1 418 ? -17.123 -4.153 11.093 1.00 93.06 418 HIS A O 1
ATOM 3497 N N . ILE A 1 419 ? -17.460 -5.943 9.775 1.00 91.50 419 ILE A N 1
ATOM 3498 C CA . ILE A 1 419 ? -18.504 -6.572 10.612 1.00 91.50 419 ILE A CA 1
ATOM 3499 C C . ILE A 1 419 ? -18.045 -6.758 12.064 1.00 91.50 419 ILE A C 1
ATOM 3501 O O . ILE A 1 419 ? -18.811 -6.475 12.982 1.00 91.50 419 ILE A O 1
ATOM 3505 N N . ASN A 1 420 ? -16.794 -7.170 12.288 1.00 90.38 420 ASN A N 1
ATOM 3506 C CA . ASN A 1 420 ? -16.261 -7.350 13.643 1.00 90.38 420 ASN A CA 1
ATOM 3507 C C . ASN A 1 420 ? -16.286 -6.039 14.438 1.00 90.38 420 ASN A C 1
ATOM 3509 O O . ASN A 1 420 ? -16.709 -6.021 15.591 1.00 90.38 420 ASN A O 1
ATOM 3513 N N . PHE A 1 421 ? -15.902 -4.925 13.808 1.00 93.50 421 PHE A N 1
ATOM 3514 C CA . PHE A 1 421 ? -15.949 -3.615 14.452 1.00 93.50 421 PHE A CA 1
ATOM 3515 C C . PHE A 1 421 ? -17.390 -3.179 14.741 1.00 93.50 421 PHE A C 1
ATOM 3517 O O . PHE A 1 421 ? -17.671 -2.693 15.834 1.00 93.50 421 PHE A O 1
ATOM 3524 N N . VAL A 1 422 ? -18.319 -3.407 13.802 1.00 91.44 422 VAL A N 1
ATOM 3525 C CA . VAL A 1 422 ? -19.757 -3.159 14.019 1.00 91.44 422 VAL A CA 1
ATOM 3526 C C . VAL A 1 422 ? -20.256 -3.936 15.235 1.00 91.44 422 VAL A C 1
ATOM 3528 O O . VAL A 1 422 ? -20.858 -3.343 16.125 1.00 91.44 422 VAL A O 1
ATOM 3531 N N . HIS A 1 423 ? -19.942 -5.230 15.312 1.00 91.06 423 HIS A N 1
ATOM 3532 C CA . HIS A 1 423 ? -20.337 -6.081 16.429 1.00 91.06 423 HIS A CA 1
ATOM 3533 C C . HIS A 1 423 ? -19.782 -5.578 17.768 1.00 91.06 423 HIS A C 1
ATOM 3535 O O . HIS A 1 423 ? -20.510 -5.542 18.757 1.00 91.06 423 HIS A O 1
ATOM 3541 N N . ILE A 1 424 ? -18.522 -5.133 17.803 1.00 90.44 424 ILE A N 1
ATOM 3542 C CA . ILE A 1 424 ? -17.918 -4.556 19.009 1.00 90.44 424 ILE A CA 1
ATOM 3543 C C . ILE A 1 424 ? -18.640 -3.271 19.426 1.00 90.44 424 ILE A C 1
ATOM 3545 O O . ILE A 1 424 ? -18.954 -3.113 20.604 1.00 90.44 424 ILE A O 1
ATOM 3549 N N . VAL A 1 425 ? -18.936 -2.361 18.492 1.00 89.81 425 VAL A N 1
ATOM 3550 C CA . VAL A 1 425 ? -19.670 -1.122 18.800 1.00 89.81 425 VAL A CA 1
ATOM 3551 C C . VAL A 1 425 ? -21.077 -1.432 19.316 1.00 89.81 425 VAL A C 1
ATOM 3553 O O . VAL A 1 425 ? -21.496 -0.862 20.323 1.00 89.81 425 VAL A O 1
ATOM 3556 N N . ASP A 1 426 ? -21.785 -2.368 18.688 1.00 88.44 426 ASP A N 1
ATOM 3557 C CA . ASP A 1 426 ? -23.117 -2.782 19.130 1.00 88.44 426 ASP A CA 1
ATOM 3558 C C . ASP A 1 426 ? -23.061 -3.446 20.515 1.00 88.44 426 ASP A C 1
ATOM 3560 O O . ASP A 1 426 ? -23.897 -3.156 21.373 1.00 88.44 426 ASP A O 1
ATOM 3564 N N . LYS A 1 427 ? -22.027 -4.254 20.790 1.00 88.31 427 LYS A N 1
ATOM 3565 C CA . LYS A 1 427 ? -21.769 -4.828 22.117 1.00 88.31 427 LYS A CA 1
ATOM 3566 C C . LYS A 1 427 ? -21.490 -3.739 23.158 1.00 88.31 427 LYS A C 1
ATOM 3568 O O . LYS A 1 427 ? -22.067 -3.785 24.241 1.00 88.31 427 LYS A O 1
ATOM 3573 N N . ILE A 1 428 ? -20.668 -2.734 22.838 1.00 85.38 428 ILE A N 1
ATOM 3574 C CA . ILE A 1 428 ? -20.389 -1.577 23.712 1.00 85.38 428 ILE A CA 1
ATOM 3575 C C . ILE A 1 428 ? -21.683 -0.857 24.091 1.00 85.38 428 ILE A C 1
ATOM 3577 O O . ILE A 1 428 ? -21.904 -0.531 25.259 1.00 85.38 428 ILE A O 1
ATOM 3581 N N . ILE A 1 429 ? -22.538 -0.606 23.099 1.00 83.62 429 ILE A N 1
ATOM 3582 C CA . ILE A 1 429 ? -23.824 0.058 23.298 1.00 83.62 429 ILE A CA 1
ATOM 3583 C C . ILE A 1 429 ? -24.748 -0.835 24.146 1.00 83.62 429 ILE A C 1
ATOM 3585 O O . ILE A 1 429 ? -25.349 -0.358 25.110 1.00 83.62 429 ILE A O 1
ATOM 3589 N N . GLY A 1 430 ? -24.807 -2.138 23.863 1.00 81.50 430 GLY A N 1
ATOM 3590 C CA . GLY A 1 430 ? -25.617 -3.102 24.609 1.00 81.50 430 GLY A CA 1
ATOM 3591 C C . GLY A 1 430 ? -25.223 -3.224 26.083 1.00 81.50 430 GLY A C 1
ATOM 3592 O O . GLY A 1 430 ? -26.094 -3.156 26.950 1.00 81.50 430 GLY A O 1
ATOM 3593 N N . LEU A 1 431 ? -23.925 -3.317 26.388 1.00 76.81 431 LEU A N 1
ATOM 3594 C CA . LEU A 1 431 ? -23.410 -3.464 27.757 1.00 76.81 431 LEU A CA 1
ATOM 3595 C C . LEU A 1 431 ? -23.794 -2.301 28.680 1.00 76.81 431 LEU A C 1
ATOM 3597 O O . LEU A 1 431 ? -23.955 -2.502 29.881 1.00 76.81 431 LEU A O 1
ATOM 3601 N N . ASN A 1 432 ? -23.964 -1.091 28.140 1.00 68.00 432 ASN A N 1
ATOM 3602 C CA . ASN A 1 432 ? -24.328 0.075 28.947 1.00 68.00 432 ASN A CA 1
ATOM 3603 C C . ASN A 1 432 ? -25.851 0.283 29.075 1.00 68.00 432 ASN A C 1
ATOM 3605 O O . ASN A 1 432 ? -26.306 1.050 29.924 1.00 68.00 432 ASN A O 1
ATOM 3609 N N . SER A 1 433 ? -26.655 -0.393 28.247 1.00 62.88 433 SER A N 1
ATOM 3610 C CA . SER A 1 433 ? -28.093 -0.118 28.082 1.00 62.88 433 SER A CA 1
ATOM 3611 C C . SER A 1 433 ? -28.971 -0.487 29.287 1.00 62.88 433 SER A C 1
ATOM 3613 O O . SER A 1 433 ? -30.075 0.035 29.416 1.00 62.88 433 SER A O 1
ATOM 3615 N N . GLN A 1 434 ? -28.504 -1.349 30.199 1.00 62.53 434 GLN A N 1
ATOM 3616 C CA . GLN A 1 434 ? -29.351 -1.839 31.295 1.00 62.53 434 GLN A CA 1
ATOM 3617 C C . GLN A 1 434 ? -29.620 -0.788 32.388 1.00 62.53 434 GLN A C 1
ATOM 3619 O O . GLN A 1 434 ? -30.686 -0.833 33.000 1.00 62.53 434 GLN A O 1
ATOM 3624 N N . ASN A 1 435 ? -28.711 0.180 32.583 1.00 64.62 435 ASN A N 1
ATOM 3625 C CA . ASN A 1 435 ? -28.784 1.179 33.662 1.00 64.62 435 ASN A CA 1
ATOM 3626 C C . ASN A 1 435 ? -28.502 2.628 33.216 1.00 64.62 435 ASN A C 1
ATOM 3628 O O . ASN A 1 435 ? -28.429 3.519 34.065 1.00 64.62 435 ASN A O 1
ATOM 3632 N N . THR A 1 436 ? -28.337 2.904 31.916 1.00 73.38 436 THR A N 1
ATOM 3633 C CA . THR A 1 436 ? -28.119 4.281 31.442 1.00 73.38 436 THR A CA 1
ATOM 3634 C C . THR A 1 436 ? -29.395 4.920 30.892 1.00 73.38 436 THR A C 1
ATOM 3636 O O . THR A 1 436 ? -30.117 4.290 30.121 1.00 73.38 436 THR A O 1
ATOM 3639 N N . PRO A 1 437 ? -29.684 6.188 31.249 1.00 83.19 437 PRO A N 1
ATOM 3640 C CA . PRO A 1 437 ? -30.778 6.930 30.639 1.00 83.19 437 PRO A CA 1
ATOM 3641 C C . PRO A 1 437 ? -30.598 7.072 29.126 1.00 83.19 437 PRO A C 1
ATOM 3643 O O . PRO A 1 437 ? -29.507 7.409 28.654 1.00 83.19 437 PRO A O 1
ATOM 3646 N N . LEU A 1 438 ? -31.689 6.893 28.382 1.00 88.12 438 LEU A N 1
ATOM 3647 C CA . LEU A 1 438 ? -31.746 7.192 26.954 1.00 88.12 438 LEU A CA 1
ATOM 3648 C C . LEU A 1 438 ? -32.129 8.654 26.749 1.00 88.12 438 LEU A C 1
ATOM 3650 O O . LEU A 1 438 ? -33.045 9.167 27.388 1.00 88.12 438 LEU A O 1
ATOM 3654 N N . ILE A 1 439 ? -31.437 9.318 25.835 1.00 87.69 439 ILE A N 1
ATOM 3655 C CA . ILE A 1 439 ? -31.642 10.717 25.487 1.00 87.69 439 ILE A CA 1
ATOM 3656 C C . ILE A 1 439 ? -32.146 10.802 24.052 1.00 87.69 439 ILE A C 1
ATOM 3658 O O . ILE A 1 439 ? -31.472 10.372 23.118 1.00 87.69 439 ILE A O 1
ATOM 3662 N N . PHE A 1 440 ? -33.322 11.385 23.877 1.00 87.56 440 PHE A N 1
ATOM 3663 C CA . PHE A 1 440 ? -33.945 11.644 22.589 1.00 87.56 440 PHE A CA 1
ATOM 3664 C C . PHE A 1 440 ? -33.729 13.113 22.253 1.00 87.56 440 PHE A C 1
ATOM 3666 O O . PHE A 1 440 ? -34.157 13.980 23.008 1.00 87.56 440 PHE A O 1
ATOM 3673 N N . HIS A 1 441 ? -33.069 13.409 21.139 1.00 84.88 441 HIS A N 1
ATOM 3674 C CA . HIS A 1 441 ? -32.829 14.787 20.718 1.00 84.88 441 HIS A CA 1
ATOM 3675 C C . HIS A 1 441 ? -33.215 14.990 19.260 1.00 84.88 441 HIS A C 1
ATOM 3677 O O . HIS A 1 441 ? -33.050 14.101 18.421 1.00 84.88 441 HIS A O 1
ATOM 3683 N N . GLU A 1 442 ? -33.750 16.168 18.965 1.00 82.19 442 GLU A N 1
ATOM 3684 C CA . GLU A 1 442 ? -34.168 16.530 17.619 1.00 82.19 442 GLU A CA 1
ATOM 3685 C C . GLU A 1 442 ? -32.944 16.841 16.741 1.00 82.19 442 GLU A C 1
ATOM 3687 O O . GLU A 1 442 ? -32.047 17.593 17.121 1.00 82.19 442 GLU A O 1
ATOM 3692 N N . ASN A 1 443 ? -32.893 16.263 15.544 1.00 73.88 443 ASN A N 1
ATOM 3693 C CA . ASN A 1 443 ? -31.736 16.319 14.645 1.00 73.88 443 ASN A CA 1
ATOM 3694 C C . ASN A 1 443 ? -31.793 17.519 13.667 1.00 73.88 443 ASN A C 1
ATOM 3696 O O . ASN A 1 443 ? -31.018 17.597 12.717 1.00 73.88 443 ASN A O 1
ATOM 3700 N N . ASN A 1 444 ? -32.705 18.470 13.906 1.00 64.56 444 ASN A N 1
ATOM 3701 C CA . ASN A 1 444 ? -33.091 19.517 12.951 1.00 64.56 444 ASN A CA 1
ATOM 3702 C C . ASN A 1 444 ? -32.367 20.864 13.159 1.00 64.56 444 ASN A C 1
ATOM 3704 O O . ASN A 1 444 ? -32.681 21.837 12.476 1.00 64.56 444 ASN A O 1
ATOM 3708 N N . GLY A 1 445 ? -31.448 20.971 14.130 1.00 59.00 445 GLY A N 1
ATOM 3709 C CA . GLY A 1 445 ? -30.639 22.174 14.409 1.00 59.00 445 GLY A CA 1
ATOM 3710 C C . GLY A 1 445 ? -31.399 23.412 14.922 1.00 59.00 445 GLY A C 1
ATOM 3711 O O . GLY A 1 445 ? -30.771 24.366 15.369 1.00 59.00 445 GLY A O 1
ATOM 3712 N N . LYS A 1 446 ? -32.738 23.405 14.888 1.00 55.59 446 LYS A N 1
ATOM 3713 C CA . LYS A 1 446 ? -33.618 24.530 15.263 1.00 55.59 446 LYS A CA 1
ATOM 3714 C C . LYS A 1 446 ? -34.073 24.520 16.727 1.00 55.59 446 LYS A C 1
ATOM 3716 O O . LYS A 1 446 ? -34.522 25.540 17.235 1.00 55.59 446 LYS A O 1
ATOM 3721 N N . SER A 1 447 ? -33.976 23.378 17.399 1.00 57.38 447 SER A N 1
ATOM 3722 C CA . SER A 1 447 ? -34.528 23.124 18.731 1.00 57.38 447 SER A CA 1
ATOM 3723 C C . SER A 1 447 ? -33.477 22.393 19.563 1.00 57.38 447 SER A C 1
ATOM 3725 O O . SER A 1 447 ? -32.919 21.395 19.116 1.00 57.38 447 SER A O 1
ATOM 3727 N N . LYS A 1 448 ? -33.181 22.907 20.765 1.00 60.94 448 LYS A N 1
ATOM 3728 C CA . LYS A 1 448 ? -32.332 22.232 21.765 1.00 60.94 448 LYS A CA 1
ATOM 3729 C C . LYS A 1 448 ? -33.144 21.340 22.712 1.00 60.94 448 LYS A C 1
ATOM 3731 O O . LYS A 1 448 ? -32.610 20.914 23.727 1.00 60.94 448 LYS A O 1
ATOM 3736 N N . ASN A 1 449 ? -34.423 21.095 22.417 1.00 69.88 449 ASN A N 1
ATOM 3737 C CA . ASN A 1 449 ? -35.266 20.278 23.281 1.00 69.88 449 ASN A CA 1
ATOM 3738 C C . ASN A 1 449 ? -34.776 18.825 23.231 1.00 69.88 449 ASN A C 1
ATOM 3740 O O . ASN A 1 449 ? -34.805 18.196 22.168 1.00 69.88 449 ASN A O 1
ATOM 3744 N N . GLY A 1 450 ? -34.332 18.306 24.371 1.00 78.44 450 GLY A N 1
ATOM 3745 C CA . GLY A 1 450 ? -34.088 16.884 24.551 1.00 78.44 450 GLY A CA 1
ATOM 3746 C C . GLY A 1 450 ? -35.174 16.263 25.419 1.00 78.44 450 GLY A C 1
ATOM 3747 O O . GLY A 1 450 ? -35.897 16.951 26.139 1.00 78.44 450 GLY A O 1
ATOM 3748 N N . TYR A 1 451 ? -35.271 14.943 25.379 1.00 87.75 451 TYR A N 1
ATOM 3749 C CA . TYR A 1 451 ? -36.043 14.177 26.343 1.00 87.75 451 TYR A CA 1
ATOM 3750 C C . TYR A 1 451 ? -35.178 13.073 26.926 1.00 87.75 451 TYR A C 1
ATOM 3752 O O . TYR A 1 451 ? -34.357 12.484 26.223 1.00 87.75 451 TYR A O 1
ATOM 3760 N N . ARG A 1 452 ? -35.359 12.780 28.206 1.00 88.31 452 ARG A N 1
ATOM 3761 C CA . ARG A 1 452 ? -34.658 11.727 28.930 1.00 88.31 452 ARG A CA 1
ATOM 3762 C C . ARG A 1 452 ? -35.647 10.644 29.327 1.00 88.31 452 ARG A C 1
ATOM 3764 O O . ARG A 1 452 ? -36.650 10.946 29.959 1.00 88.31 452 ARG A O 1
ATOM 3771 N N . LEU A 1 453 ? -35.324 9.398 28.999 1.00 88.25 453 LEU A N 1
ATOM 3772 C CA . LEU A 1 453 ? -35.974 8.197 29.512 1.00 88.25 453 LEU A CA 1
ATOM 3773 C C . LEU A 1 453 ? -35.041 7.521 30.521 1.00 88.25 453 LEU A C 1
ATOM 3775 O O . LEU A 1 453 ? -33.948 7.088 30.155 1.00 88.25 453 LEU A O 1
ATOM 3779 N N . SER A 1 454 ? -35.464 7.419 31.776 1.00 87.19 454 SER A N 1
ATOM 3780 C CA . SER A 1 454 ? -34.721 6.767 32.866 1.00 87.19 454 SER A CA 1
ATOM 3781 C C . SER A 1 454 ? -35.647 5.912 33.729 1.00 87.19 454 SER A C 1
ATOM 3783 O O . SER A 1 454 ? -36.863 5.944 33.553 1.00 87.19 454 SER A O 1
ATOM 3785 N N . LYS A 1 455 ? -35.077 5.130 34.649 1.00 83.88 455 LYS A N 1
ATOM 3786 C CA . LYS A 1 455 ? -35.824 4.494 35.740 1.00 83.88 455 LYS A CA 1
ATOM 3787 C C . LYS A 1 455 ? -35.686 5.341 37.005 1.00 83.88 455 LYS A C 1
ATOM 3789 O O . LYS A 1 455 ? -34.595 5.850 37.252 1.00 83.88 455 LYS A O 1
ATOM 3794 N N . ASP A 1 456 ? -36.773 5.503 37.751 1.00 81.38 456 ASP A N 1
ATOM 3795 C CA . ASP A 1 456 ? -36.764 6.118 39.080 1.00 81.38 456 ASP A CA 1
ATOM 3796 C C . ASP A 1 456 ? -36.199 5.156 40.146 1.00 81.38 456 ASP A C 1
ATOM 3798 O O . ASP A 1 456 ? -35.893 3.993 39.856 1.00 81.38 456 ASP A O 1
ATOM 3802 N N . ASP A 1 457 ? -36.083 5.631 41.390 1.00 81.88 457 ASP A N 1
ATOM 3803 C CA . ASP A 1 457 ? -35.579 4.848 42.533 1.00 81.88 457 ASP A CA 1
ATOM 3804 C C . ASP A 1 457 ? -36.424 3.591 42.833 1.00 81.88 457 ASP A C 1
ATOM 3806 O O . ASP A 1 457 ? -35.978 2.685 43.537 1.00 81.88 457 ASP A O 1
ATOM 3810 N N . PHE A 1 458 ? -37.635 3.507 42.274 1.00 83.38 458 PHE A N 1
ATOM 3811 C CA . PHE A 1 458 ? -38.563 2.384 42.411 1.00 83.38 458 PHE A CA 1
ATOM 3812 C C . PHE A 1 458 ? -38.635 1.513 41.144 1.00 83.38 458 PHE A C 1
ATOM 3814 O O . PHE A 1 458 ? -39.471 0.611 41.054 1.00 83.38 458 PHE A O 1
ATOM 3821 N N . GLY A 1 459 ? -37.768 1.761 40.157 1.00 77.62 459 GLY A N 1
ATOM 3822 C CA . GLY A 1 459 ? -37.677 0.999 38.914 1.00 77.62 459 GLY A CA 1
ATOM 3823 C C . GLY A 1 459 ? -38.751 1.317 37.867 1.00 77.62 459 GLY A C 1
ATOM 3824 O O . GLY A 1 459 ? -38.806 0.625 36.845 1.00 77.62 459 GLY A O 1
ATOM 3825 N N . LYS A 1 460 ? -39.593 2.339 38.071 1.00 84.25 460 LYS A N 1
ATOM 3826 C CA . LYS A 1 460 ? -40.586 2.789 37.083 1.00 84.25 460 LYS A CA 1
ATOM 3827 C C . LYS A 1 460 ? -39.933 3.688 36.041 1.00 84.25 460 LYS A C 1
ATOM 3829 O O . LYS A 1 460 ? -39.048 4.479 36.345 1.00 84.25 460 LYS A O 1
ATOM 3834 N N . TYR A 1 461 ? -40.388 3.579 34.796 1.00 86.69 461 TYR A N 1
ATOM 3835 C CA . TYR A 1 461 ? -39.904 4.437 33.718 1.00 86.69 461 TYR A CA 1
ATOM 3836 C C . TYR A 1 461 ? -40.438 5.866 33.861 1.00 86.69 461 TYR A C 1
ATOM 3838 O O . TYR A 1 461 ? -41.641 6.070 34.018 1.00 86.69 461 TYR A O 1
ATOM 3846 N N . GLN A 1 462 ? -39.543 6.844 33.735 1.00 87.38 462 GLN A N 1
ATOM 3847 C CA . GLN A 1 462 ? -39.832 8.274 33.765 1.00 87.38 462 GLN A CA 1
ATOM 3848 C C . GLN A 1 462 ? -39.333 8.928 32.475 1.00 87.38 462 GLN A C 1
ATOM 3850 O O . GLN A 1 462 ? -38.229 8.631 32.012 1.00 87.38 462 GLN A O 1
ATOM 3855 N N . PHE A 1 463 ? -40.156 9.804 31.894 1.00 89.62 463 PHE A N 1
ATOM 3856 C CA . PHE A 1 463 ? -39.843 10.536 30.669 1.00 89.62 463 PHE A CA 1
ATOM 3857 C C . PHE A 1 463 ? -39.938 12.042 30.913 1.00 89.62 463 PHE A C 1
ATOM 3859 O O . PHE A 1 463 ? -41.019 12.559 31.189 1.00 89.62 463 PHE A O 1
ATOM 3866 N N . GLU A 1 464 ? -38.810 12.743 30.815 1.00 89.56 464 GLU A N 1
ATOM 3867 C CA . GLU A 1 464 ? -38.700 14.164 31.164 1.00 89.56 464 GLU A CA 1
ATOM 3868 C C . GLU A 1 464 ? -38.101 14.980 30.027 1.00 89.56 464 GLU A C 1
ATOM 3870 O O . GLU A 1 464 ? -37.276 14.482 29.263 1.00 89.56 464 GLU A O 1
ATOM 3875 N N . LYS A 1 465 ? -38.478 16.255 29.933 1.00 84.62 465 LYS A N 1
ATOM 3876 C CA . LYS A 1 465 ? -37.856 17.203 29.006 1.00 84.62 465 LYS A CA 1
ATOM 3877 C C . LYS A 1 465 ? -36.559 17.749 29.619 1.00 84.62 465 LYS A C 1
ATOM 3879 O O . LYS A 1 465 ? -36.563 18.118 30.791 1.00 84.62 465 LYS A O 1
ATOM 3884 N N . ILE A 1 466 ? -35.488 17.822 28.829 1.00 78.94 466 ILE A N 1
ATOM 3885 C CA . ILE A 1 466 ? -34.166 18.342 29.227 1.00 78.94 466 ILE A CA 1
ATOM 3886 C C . ILE A 1 466 ? -33.694 19.497 28.350 1.00 78.94 466 ILE A C 1
ATOM 3888 O O . ILE A 1 466 ? -34.134 19.582 27.174 1.00 78.94 466 ILE A O 1
#

Secondary structure (DSSP, 8-state):
---PPP--SHHHHHHHHHHGGGGHHHHHHHHHTTTT-TT---------SS------TTEEEEEEETTEEE-HHHHHHHHHHH--STT-HHHHHIIIIITT-TTGGG-HHHHHHHHHHSHHHHHHHHHHHHHHHHHH-----HHHHHHHHHHHHS-TTTTTS-HHHHHHHHHT--HHHHHHHSHHHHHHH-TTS-HHHHHHHHT-GGG---HHHHHHHHHHHH-S-HHHHHHHHH---SS--HHHHIIIIIS--TT--HHHHHHHHHHHHHHHHHH---TTTTT--HHHHHHHHHHHHHHTT--TT-HHHHHHHHHHHHHHHHTTS--SSTTEEEPP-SS--SSEEEEEE--EEE--------S--SSEEE--SSEEEEEEETTEEEEEEEEEE-HHHHHHHHHHHTT----HHHHHHTHHHHHHHHHHHHHHTTTSPEEEEESSSS---EEEEEE-TTS-EEEEE-

Sequence (466 aa):
MDKIIWRLTWTLTNFLAERGTNFGQLQAYVKQNNILDTDTEKDTKKVSDVFSHVNFADYHLYELTEQGANSEVILSLFKRLTQNTPTNPVWASYQNHCVSCELAEKCPIKFNYEFVMEKQVQEKLTHLLIKCIVQYKHLISVRALLNFLHDLVVPLELAPLSTAEVYTKVKRYQVKTFINNIHPNYLFEHPDLSAIYKHLHLLDPVNERKEDLDQTIIQLITTDKVKDTFEREAGLPKENSFFHRFLTEGFQDKTHKKSNYTLLINLFTRWHYFKTNQQNEVLGNQIYQKYLQSLYYFNSEATPESAPYQQLYKDIKEAIYRWNGNAFQADMVNVFIGHKQDTYKISQRLKLKPKVHPRDISVPQKNLKKFKDIITLYYGVEGNPEESLEISIDYELYQLLQKVIKGYRPNKLDKSNHINFVHIVDKIIGLNSQNTPLIFHENNGKSKNGYRLSKDDFGKYQFEKI

Foldseek 3Di:
DDDDDDDDDVVVVVCCVVCVVVVVVVVCVCVVQVVVPPPDPPPVPPPDVRDDDDDCVQFDQWWFFLQFIFGPNQLVVLCLQLPCDCPRPNNVCCVPPQVPDPLNQQQQLNQLSVLSNDSLLSRLVRLLQVCLCFVVVDDQDPVNSVVVVVCSRAPPVRVVDDPVVSCVVSVPDDLVNSLCRHNLNRQQPCLPPDVSSVSVVVVQLVPADDPVLVVLLVVCVPDPQNVVSCCVQFRDDPDNHSVVVLRNPVLVPPPNPPVSSVSSSSSSSSRSVRRDPPVVCSCVDPLSSLVSNCQCCLWFQNDVPRPSVVVVVVLVVQLLQLQQHDDLDSQKRWDDPPDDDQFKTKIWGWDKDWDDDDDPDPDGDSMGSGGDSWRWTWIDTPPGRVDIQIDTDGSLNSVVSVVSSVGDHDDPVSCVVPVVVVVSSNVRVVVVPPAIWMKMATPPVPDRWIWTWHADPVRDTDIGID

InterPro domains:
  IPR017647 DNA phosphorothioation-dependent restriction protein DptF [TIGR03238] (32-465)

Organism: NCBI:txid313606

Radius of gyration: 28.8 Å; chains: 1; bounding box: 72×66×79 Å

pLDDT: mean 82.68, std 12.54, range [40.31, 95.81]